Protein AF-A0A6G1ZD16-F1 (afdb_monomer_lite)

Secondary structure (DSSP, 8-state):
------SSSHHHHHHHHHTTSEEEEEEEETTPPTT-EEEEEEE-SS-EEEEEEEE-BTTEEEEEEE-GGGS-EEEEEE--STT--S--EEEEE-TT-EEEEEESSS-GGGSEEEES-HHHHHHHHHHHHTHHHHHHHHHHHHHHHHHHHHHHHS---HHHHHHHHHHHHHHHHHHHHHHHHHHHHHHHHHHHSPP-HHHHHHHHHHHHHHHHSTT-TTHHHHHHHHHTS-HHHHHSHHHHHHHHHHSPPPPP-TTSBPP---EE-TT--EE-GGGGTTSEEEEEEE-TT-HHHHHHHHHHHHHHHHSTTTEEEEEEE-S-HHHHHHHHHHHT--SEEEE-S-GGGTHHHHTT--SSSEEEEE-TTSBEEEEEE---TTHHHHHHHHHHTGGG---EEEEETTEEEEESPPPSEES-SSEEEEEEEE-SSEEEEEEEEE--TT-EE---TTEEEEETT--EEE--EEESS-TTS-EEPPTTSEEEEEEEEEPPPTT--EEEEEESSSTTSEEEEEEESS--

Foldseek 3Di:
DDDDDDDPPVVVVVVVVVLQFKWKEKEAAAPDDFQFKKWKWDDPPFAIDTDDIFTDDNRMTMDMDGDPPQAKDWMWIAGPDPPAFPGTATAIIGRPWYKYWYYHHRLHLLIDIDIPDVLSVVVVQLSVQLNVLSSLLRVLRSVLVVLVCCLPPVPDDPVSVVVSVVSNVVSVVSNLVSVLSSLVSLLVSLVVDDDDDNSLVNLLVSLVCQQPDPPNPCLVSSVVSLVPDDPVSCPDLSNLSSCCSNPQDAADDFQDFADWDFKQDLVRDTDIPVVVAPAKEKEWEDEPNDPQRLVCLVVLVVCCVVLVVHYAYAYEYLDASVRQNVVCVVRPRVGHYIYPRNRCSPSVSNNVPPDPGKIWIAHSVRGTHDIDHGDDPPPVVLVCVCPSCVVVQDWDWDDDPQKIKTANFDFPDWPDSQKGFGIWIAHPWKIKTKMKGADAAQFWDAAAQQKWKAAPVGDTWGWDDKAPDDHPDTDGAHNVRMDIIMTMTGHDDPPGAFMKIFRDDDPSTTIGGTGGSDPD

InterPro domains:
  IPR000866 Alkyl hydroperoxide reductase subunit C/ Thiol specific antioxidant [PF00578] (255-370)
  IPR013766 Thioredoxin domain [PS51352] (252-393)
  IPR036249 Thioredoxin-like superfamily [SSF52833] (248-385)
  IPR050553 Thioredoxin family ResA/DsbE subfamily [PTHR42852] (169-390)

Radius of gyration: 29.74 Å; chains: 1; bounding box: 69×78×94 Å

Structure (mmCIF, N/CA/C/O backbone):
data_AF-A0A6G1ZD16-F1
#
_entry.id   AF-A0A6G1ZD16-F1
#
loop_
_atom_site.group_PDB
_atom_site.id
_atom_site.type_symbol
_atom_site.label_atom_id
_atom_site.label_alt_id
_atom_site.label_comp_id
_atom_site.label_asym_id
_atom_site.label_entity_id
_atom_site.label_seq_id
_atom_site.pdbx_PDB_ins_code
_atom_site.Cartn_x
_atom_site.Cartn_y
_atom_site.Cartn_z
_atom_site.occupancy
_atom_site.B_iso_or_equiv
_atom_site.auth_seq_id
_atom_site.auth_comp_id
_atom_site.auth_asym_id
_atom_site.auth_atom_id
_atom_site.pdbx_PDB_model_num
ATOM 1 N N . MET A 1 1 ? 19.498 -55.811 -45.443 1.00 36.25 1 MET A N 1
ATOM 2 C CA . MET A 1 1 ? 20.323 -54.693 -44.937 1.00 36.25 1 MET A CA 1
ATOM 3 C C . MET A 1 1 ? 19.803 -53.384 -45.519 1.00 36.25 1 MET A C 1
ATOM 5 O O . MET A 1 1 ? 20.287 -52.995 -46.561 1.00 36.25 1 MET A O 1
ATOM 9 N N . VAL A 1 2 ? 18.803 -52.748 -44.899 1.00 37.19 2 VAL A N 1
ATOM 10 C CA . VAL A 1 2 ? 18.548 -51.291 -44.957 1.00 37.19 2 VAL A CA 1
ATOM 11 C C . VAL A 1 2 ? 17.644 -50.985 -43.761 1.00 37.19 2 VAL A C 1
ATOM 13 O O . VAL A 1 2 ? 16.498 -51.420 -43.757 1.00 37.19 2 VAL A O 1
ATOM 16 N N . LYS A 1 3 ? 18.169 -50.319 -42.729 1.00 36.50 3 LYS A N 1
ATOM 17 C CA . LYS A 1 3 ? 17.421 -49.569 -41.699 1.00 36.50 3 LYS A CA 1
ATOM 18 C C . LYS A 1 3 ? 18.440 -48.897 -40.775 1.00 36.50 3 LYS A C 1
ATOM 20 O O . LYS A 1 3 ? 18.930 -49.537 -39.856 1.00 36.50 3 LYS A O 1
ATOM 25 N N . ALA A 1 4 ? 18.770 -47.638 -41.053 1.00 40.31 4 ALA A N 1
ATOM 26 C CA . ALA A 1 4 ? 19.315 -46.682 -40.085 1.00 40.31 4 ALA A CA 1
ATOM 27 C C . ALA A 1 4 ? 19.472 -45.318 -40.770 1.00 40.31 4 ALA A C 1
ATOM 29 O O . ALA A 1 4 ? 20.487 -45.087 -41.409 1.00 40.31 4 ALA A O 1
ATOM 30 N N . LEU A 1 5 ? 18.466 -44.445 -40.676 1.00 46.00 5 LEU A N 1
ATOM 31 C CA . LEU A 1 5 ? 18.625 -42.983 -40.707 1.00 46.00 5 LEU A CA 1
ATOM 32 C C . LEU A 1 5 ? 17.243 -42.355 -40.499 1.00 46.00 5 LEU A C 1
ATOM 34 O O . LEU A 1 5 ? 16.472 -42.280 -41.444 1.00 46.00 5 LEU A O 1
ATOM 38 N N . LEU A 1 6 ? 16.909 -42.000 -39.254 1.00 45.78 6 LEU A N 1
ATOM 39 C CA . LEU A 1 6 ? 15.848 -41.049 -38.865 1.00 45.78 6 LEU A CA 1
ATOM 40 C C . LEU A 1 6 ? 15.806 -40.964 -37.326 1.00 45.78 6 LEU A C 1
ATOM 42 O O . LEU A 1 6 ? 14.856 -41.382 -36.680 1.00 45.78 6 LEU A O 1
ATOM 46 N N . ALA A 1 7 ? 16.894 -40.478 -36.724 1.00 46.03 7 ALA A N 1
ATOM 47 C CA . ALA A 1 7 ? 16.946 -40.140 -35.294 1.00 46.03 7 ALA A CA 1
ATOM 48 C C . ALA A 1 7 ? 17.821 -38.897 -35.020 1.00 46.03 7 ALA A C 1
ATOM 50 O O . ALA A 1 7 ? 18.323 -38.720 -33.918 1.00 46.03 7 ALA A O 1
ATOM 51 N N . GLY A 1 8 ? 18.037 -38.047 -36.035 1.00 46.03 8 GLY A N 1
ATOM 52 C CA . GLY A 1 8 ? 18.926 -36.877 -35.950 1.00 46.03 8 GLY A CA 1
ATOM 53 C C . GLY A 1 8 ? 18.243 -35.513 -36.084 1.00 46.03 8 GLY A C 1
ATOM 54 O O . GLY A 1 8 ? 18.921 -34.502 -35.970 1.00 46.03 8 GLY A O 1
ATOM 55 N N . ILE A 1 9 ? 16.928 -35.454 -36.329 1.00 47.66 9 ILE A N 1
ATOM 56 C CA . ILE A 1 9 ? 16.237 -34.186 -36.649 1.00 47.66 9 ILE A CA 1
ATOM 57 C C . ILE A 1 9 ? 15.435 -33.630 -35.453 1.00 47.66 9 ILE A C 1
ATOM 59 O O . ILE A 1 9 ? 15.278 -32.420 -35.343 1.00 47.66 9 ILE A O 1
ATOM 63 N N . SER A 1 10 ? 15.021 -34.457 -34.483 1.00 43.03 10 SER A N 1
ATOM 64 C CA . SER A 1 10 ? 14.260 -33.969 -33.313 1.00 43.03 10 SER A CA 1
ATOM 65 C C . SER A 1 10 ? 15.101 -33.315 -32.210 1.00 43.03 10 SER A C 1
ATOM 67 O O . SER A 1 10 ? 14.551 -32.527 -31.450 1.00 43.03 10 SER A O 1
ATOM 69 N N . LEU A 1 11 ? 16.412 -33.581 -32.113 1.00 40.84 11 LEU A N 1
ATOM 70 C CA . LEU A 1 11 ? 17.256 -32.948 -31.083 1.00 40.84 11 LEU A CA 1
ATOM 71 C C . LEU A 1 11 ? 17.679 -31.513 -31.449 1.00 40.84 11 LEU A C 1
ATOM 73 O O . LEU A 1 11 ? 17.918 -30.703 -30.562 1.00 40.84 11 LEU A O 1
ATOM 77 N N . ILE A 1 12 ? 17.744 -31.184 -32.745 1.00 44.03 12 ILE A N 1
ATOM 78 C CA . ILE A 1 12 ? 18.167 -29.855 -33.219 1.00 44.03 12 ILE A CA 1
ATOM 79 C C . ILE A 1 12 ? 17.036 -28.823 -33.046 1.00 44.03 12 ILE A C 1
ATOM 81 O O . ILE A 1 12 ? 17.312 -27.680 -32.696 1.00 44.03 12 ILE A O 1
ATOM 85 N N . PHE A 1 13 ? 15.768 -29.232 -33.185 1.00 43.16 13 PHE A N 1
ATOM 86 C CA . PHE A 1 13 ? 14.614 -28.344 -32.973 1.00 43.16 13 PHE A CA 1
ATOM 87 C C . PHE A 1 13 ? 14.384 -27.963 -31.500 1.00 43.16 13 PHE A C 1
ATOM 89 O O . PHE A 1 13 ? 13.912 -26.863 -31.219 1.00 43.16 13 PHE A O 1
ATOM 96 N N . ALA A 1 14 ? 14.737 -28.841 -30.554 1.00 43.06 14 ALA A N 1
ATOM 97 C CA . ALA A 1 14 ? 14.604 -28.551 -29.125 1.00 43.06 14 ALA A CA 1
ATOM 98 C C . ALA A 1 14 ? 15.640 -27.516 -28.643 1.00 43.06 14 ALA A C 1
ATOM 100 O O . ALA A 1 14 ? 15.303 -26.631 -27.864 1.00 43.06 14 ALA A O 1
ATOM 101 N N . ILE A 1 15 ? 16.872 -27.567 -29.169 1.00 44.66 15 ILE A N 1
ATOM 102 C CA . ILE A 1 15 ? 17.940 -26.609 -28.830 1.00 44.66 15 ILE A CA 1
ATOM 103 C C . ILE A 1 15 ? 17.696 -25.246 -29.505 1.00 44.66 15 ILE A C 1
ATOM 105 O O . ILE A 1 15 ? 17.994 -24.209 -28.919 1.00 44.66 15 ILE A O 1
ATOM 109 N N . SER A 1 16 ? 17.096 -25.215 -30.704 1.00 50.25 16 SER A N 1
ATOM 110 C CA . SER A 1 16 ? 16.766 -23.950 -31.380 1.00 50.25 16 SER A CA 1
ATOM 111 C C . SER A 1 16 ? 15.593 -23.197 -30.750 1.00 50.25 16 SER A C 1
ATOM 113 O O . SER A 1 16 ? 15.554 -21.977 -30.847 1.00 50.25 16 SER A O 1
ATOM 115 N N . ALA A 1 17 ? 14.642 -23.900 -30.125 1.00 47.34 17 ALA A N 1
ATOM 116 C CA . ALA A 1 17 ? 13.508 -23.268 -29.447 1.00 47.34 17 ALA A CA 1
ATOM 117 C C . ALA A 1 17 ? 13.909 -22.668 -28.089 1.00 47.34 17 ALA A C 1
ATOM 119 O O . ALA A 1 17 ? 13.417 -21.608 -27.720 1.00 47.34 17 ALA A O 1
ATOM 120 N N . GLN A 1 18 ? 14.836 -23.311 -27.370 1.00 49.75 18 GLN A N 1
ATOM 121 C CA . GLN A 1 18 ? 15.302 -22.838 -26.064 1.00 49.75 18 GLN A CA 1
ATOM 122 C C . GLN A 1 18 ? 16.155 -21.562 -26.182 1.00 49.75 18 GLN A C 1
ATOM 124 O O . GLN A 1 18 ? 16.001 -20.647 -25.387 1.00 49.75 18 GLN A O 1
ATOM 129 N N . ALA A 1 19 ? 16.955 -21.437 -27.248 1.00 57.16 19 ALA A N 1
ATOM 130 C CA . ALA A 1 19 ? 17.753 -20.239 -27.525 1.00 57.16 19 ALA A CA 1
ATOM 131 C C . ALA A 1 19 ? 16.934 -19.019 -27.998 1.00 57.16 19 ALA A C 1
ATOM 133 O O . ALA A 1 19 ? 17.480 -17.920 -28.085 1.00 57.16 19 ALA A O 1
ATOM 134 N N . GLN A 1 20 ? 15.653 -19.189 -28.351 1.00 66.44 20 GLN A N 1
ATOM 135 C CA . GLN A 1 20 ? 14.851 -18.098 -28.915 1.00 66.44 20 GLN A CA 1
ATOM 136 C C . GLN A 1 20 ? 14.346 -17.110 -27.870 1.00 66.44 20 GLN A C 1
ATOM 138 O O . GLN A 1 20 ? 14.188 -15.959 -28.245 1.00 66.44 20 GLN A O 1
ATOM 143 N N . ASN A 1 21 ? 14.169 -17.521 -26.608 1.00 83.56 21 ASN A N 1
ATOM 144 C CA . ASN A 1 21 ? 13.577 -16.692 -25.547 1.00 83.56 21 ASN A CA 1
ATOM 145 C C . ASN A 1 21 ? 14.616 -16.083 -24.585 1.00 83.56 21 ASN A C 1
ATOM 147 O O . ASN A 1 21 ? 14.254 -15.368 -23.652 1.00 83.56 21 ASN A O 1
ATOM 151 N N . GLU A 1 22 ? 15.901 -16.391 -24.760 1.00 94.19 22 GLU A N 1
ATOM 152 C CA . GLU A 1 22 ? 16.953 -15.998 -23.819 1.00 94.19 22 GLU A CA 1
ATOM 153 C C . GLU A 1 22 ? 17.355 -14.528 -23.977 1.00 94.19 22 GLU A C 1
ATOM 155 O O . GLU A 1 22 ? 17.468 -14.018 -25.089 1.00 94.19 22 GLU A O 1
ATOM 160 N N . PHE A 1 23 ? 17.671 -13.861 -22.871 1.00 96.69 23 PHE A N 1
ATOM 161 C CA . PHE A 1 23 ? 18.325 -12.555 -22.855 1.00 96.69 23 PHE A CA 1
ATOM 162 C C . PHE A 1 23 ? 19.632 -12.609 -22.063 1.00 96.69 23 PHE A C 1
ATOM 164 O O . PHE A 1 23 ? 19.840 -13.473 -21.205 1.00 96.69 23 PHE A O 1
ATOM 171 N N . THR A 1 24 ? 20.521 -11.648 -22.315 1.00 98.00 24 THR A N 1
ATOM 172 C CA . THR A 1 24 ? 21.724 -11.435 -21.497 1.00 98.00 24 THR A CA 1
ATOM 173 C C . THR A 1 24 ? 21.840 -9.970 -21.087 1.00 98.00 24 THR A C 1
ATOM 175 O O . THR A 1 24 ? 21.712 -9.083 -21.925 1.00 98.00 24 THR A O 1
ATOM 178 N N . ILE A 1 25 ? 22.140 -9.713 -19.811 1.00 98.75 25 ILE A N 1
ATOM 179 C CA . ILE A 1 25 ? 22.531 -8.390 -19.310 1.00 98.75 25 ILE A CA 1
ATOM 180 C C . ILE A 1 25 ? 23.994 -8.462 -18.880 1.00 98.75 25 ILE A C 1
ATOM 182 O O . ILE A 1 25 ? 24.347 -9.315 -18.067 1.00 98.75 25 ILE A O 1
ATOM 186 N N . LYS A 1 26 ? 24.839 -7.560 -19.381 1.00 98.69 26 LYS A N 1
ATOM 187 C CA . LYS A 1 26 ? 26.240 -7.422 -18.961 1.00 98.69 26 LYS A CA 1
ATOM 188 C C . LYS A 1 26 ? 26.465 -6.068 -18.314 1.00 98.69 26 LYS A C 1
ATOM 190 O O . LYS A 1 26 ? 26.250 -5.036 -18.942 1.00 98.69 26 LYS A O 1
ATOM 195 N N . GLY A 1 27 ? 26.923 -6.075 -17.072 1.00 98.56 27 GLY A N 1
ATOM 196 C CA . GLY A 1 27 ? 27.239 -4.874 -16.318 1.00 98.56 27 GLY A CA 1
ATOM 197 C C . GLY A 1 27 ? 28.738 -4.662 -16.168 1.00 98.56 27 GLY A C 1
ATOM 198 O O . GLY A 1 27 ? 29.456 -5.614 -15.871 1.00 98.56 27 GLY A O 1
ATOM 199 N N . LYS A 1 28 ? 29.198 -3.417 -16.317 1.00 98.38 28 LYS A N 1
ATOM 200 C CA . LYS A 1 28 ? 30.530 -2.967 -15.896 1.00 98.38 28 LYS A CA 1
ATOM 201 C C . LYS A 1 28 ? 30.430 -1.619 -15.190 1.00 98.38 28 LYS A C 1
ATOM 203 O O . LYS A 1 28 ? 30.228 -0.592 -15.840 1.00 98.38 28 LYS A O 1
ATOM 208 N N . ILE A 1 29 ? 30.583 -1.614 -13.871 1.00 98.19 29 ILE A N 1
ATOM 209 C CA . ILE A 1 29 ? 30.444 -0.411 -13.050 1.00 98.19 29 ILE A CA 1
ATOM 210 C C . ILE A 1 29 ? 31.777 -0.109 -12.377 1.00 98.19 29 ILE A C 1
ATOM 212 O O . ILE A 1 29 ? 32.174 -0.774 -11.420 1.00 98.19 29 ILE A O 1
ATOM 216 N N . SER A 1 30 ? 32.461 0.914 -12.877 1.00 96.75 30 SER A N 1
ATOM 217 C CA . SER A 1 30 ? 33.770 1.296 -12.365 1.00 96.75 30 SER A CA 1
ATOM 218 C C . SER A 1 30 ? 33.708 1.703 -10.894 1.00 96.75 30 SER A C 1
ATOM 220 O O . SER A 1 30 ? 32.826 2.457 -10.483 1.00 96.75 30 SER A O 1
ATOM 222 N N . GLY A 1 31 ? 34.657 1.204 -10.105 1.00 90.88 31 GLY A N 1
ATOM 223 C CA . GLY A 1 31 ? 34.762 1.471 -8.673 1.00 90.88 31 GLY A CA 1
ATOM 224 C C . GLY A 1 31 ? 33.802 0.683 -7.778 1.00 90.88 31 GLY A C 1
ATOM 225 O O . GLY A 1 31 ? 33.777 0.950 -6.576 1.00 90.88 31 GLY A O 1
ATOM 226 N N . LEU A 1 32 ? 33.019 -0.271 -8.303 1.00 94.44 32 LEU A N 1
ATOM 227 C CA . LEU A 1 32 ? 32.306 -1.212 -7.434 1.00 94.44 32 LEU A CA 1
ATOM 228 C C . LEU A 1 32 ? 33.267 -2.245 -6.852 1.00 94.44 32 LEU A C 1
ATOM 230 O O . LEU A 1 32 ? 34.080 -2.834 -7.559 1.00 94.44 32 LEU A O 1
ATOM 234 N N . GLU A 1 33 ? 33.134 -2.468 -5.549 1.00 94.75 33 GLU A N 1
ATOM 235 C CA . GLU A 1 33 ? 33.921 -3.449 -4.815 1.00 94.75 33 GLU A CA 1
ATOM 236 C C . GLU A 1 33 ? 33.543 -4.865 -5.258 1.00 94.75 33 GLU A C 1
ATOM 238 O O . GLU A 1 33 ? 32.354 -5.188 -5.400 1.00 94.75 33 GLU A O 1
ATOM 243 N N . ASP A 1 34 ? 34.551 -5.726 -5.401 1.00 95.38 34 ASP A N 1
ATOM 244 C CA . ASP A 1 34 ? 34.331 -7.167 -5.464 1.00 95.38 34 ASP A CA 1
ATOM 245 C C . ASP A 1 34 ? 33.482 -7.590 -4.261 1.00 95.38 34 ASP A C 1
ATOM 247 O O . ASP A 1 34 ? 33.648 -7.056 -3.163 1.00 95.38 34 ASP A O 1
ATOM 251 N N . SER A 1 35 ? 32.583 -8.554 -4.464 1.00 94.69 35 SER A N 1
ATOM 252 C CA . SER A 1 35 ? 31.543 -8.995 -3.514 1.00 94.69 35 SER A CA 1
ATOM 253 C C . SER A 1 35 ? 30.258 -8.164 -3.458 1.00 94.69 35 SER A C 1
ATOM 255 O O . SER A 1 35 ? 29.290 -8.634 -2.857 1.00 94.69 35 SER A O 1
ATOM 257 N N . THR A 1 36 ? 30.192 -7.005 -4.129 1.00 97.31 36 THR A N 1
ATOM 258 C CA . THR A 1 36 ? 28.930 -6.253 -4.246 1.00 97.31 36 THR A CA 1
ATOM 259 C C . THR A 1 36 ? 27.858 -7.134 -4.889 1.00 97.31 36 THR A C 1
ATOM 261 O O . THR A 1 36 ? 28.058 -7.670 -5.979 1.00 97.31 36 THR A O 1
ATOM 264 N N . ARG A 1 37 ? 26.704 -7.279 -4.239 1.00 97.94 37 ARG A N 1
ATOM 265 C CA . ARG A 1 37 ? 25.577 -8.070 -4.746 1.00 97.94 37 ARG A CA 1
ATOM 266 C C . ARG A 1 37 ? 24.675 -7.206 -5.611 1.00 97.94 37 ARG A C 1
ATOM 268 O O . ARG A 1 37 ? 24.120 -6.210 -5.138 1.00 97.94 37 ARG A O 1
ATOM 275 N N . ILE A 1 38 ? 24.490 -7.622 -6.858 1.00 98.25 38 ILE A N 1
ATOM 276 C CA . ILE A 1 38 ? 23.529 -7.037 -7.791 1.00 98.25 38 ILE A CA 1
ATOM 277 C C . ILE A 1 38 ? 22.384 -8.026 -7.958 1.00 98.25 38 ILE A C 1
ATOM 279 O O . ILE A 1 38 ? 22.592 -9.223 -8.156 1.00 98.25 38 ILE A O 1
ATOM 283 N N . VAL A 1 39 ? 21.161 -7.529 -7.857 1.00 98.44 39 VAL A N 1
ATOM 284 C CA . VAL A 1 39 ? 19.947 -8.338 -7.875 1.00 98.44 39 VAL A CA 1
ATOM 285 C C . VAL A 1 39 ? 19.088 -7.917 -9.057 1.00 98.44 39 VAL A C 1
ATOM 287 O O . VAL A 1 39 ? 18.930 -6.726 -9.323 1.00 98.44 39 VAL A O 1
ATOM 290 N N . LEU A 1 40 ? 18.533 -8.904 -9.754 1.00 98.56 40 LEU A N 1
ATOM 291 C CA . LEU A 1 40 ? 17.611 -8.706 -10.862 1.00 98.56 40 LEU A CA 1
ATOM 292 C C . LEU A 1 40 ? 16.203 -9.092 -10.423 1.00 98.56 40 LEU A C 1
ATOM 294 O O . LEU A 1 40 ? 15.969 -10.200 -9.925 1.00 98.56 40 LEU A O 1
ATOM 298 N N . TYR A 1 41 ? 15.268 -8.183 -10.649 1.00 97.88 41 TYR A N 1
ATOM 299 C CA . TYR A 1 41 ? 13.865 -8.353 -10.328 1.00 97.88 41 TYR A CA 1
ATOM 300 C C . TYR A 1 41 ? 12.987 -8.285 -11.577 1.00 97.88 41 TYR A C 1
ATOM 302 O O . TYR A 1 41 ? 13.311 -7.608 -12.552 1.00 97.88 41 TYR A O 1
ATOM 310 N N . ARG A 1 42 ? 11.842 -8.964 -11.499 1.00 95.75 42 ARG A N 1
ATOM 311 C CA . ARG A 1 42 ? 10.744 -8.902 -12.467 1.00 95.75 42 ARG A CA 1
ATOM 312 C C . ARG A 1 42 ? 9.463 -8.474 -11.759 1.00 95.75 42 ARG A C 1
ATOM 314 O O . ARG A 1 42 ? 9.181 -8.960 -10.663 1.00 95.75 42 ARG A O 1
ATOM 321 N N . SER A 1 43 ? 8.691 -7.597 -12.391 1.00 92.19 43 SER A N 1
ATOM 322 C CA . SER A 1 43 ? 7.358 -7.201 -11.932 1.00 92.19 43 SER A CA 1
ATOM 323 C C . SER A 1 43 ? 6.287 -7.982 -12.690 1.00 92.19 43 SER A C 1
ATOM 325 O O . SER A 1 43 ? 6.409 -8.179 -13.894 1.00 92.19 43 SER A O 1
ATOM 327 N N . ASP A 1 44 ? 5.224 -8.402 -12.007 1.00 88.56 44 ASP A N 1
ATOM 328 C CA . ASP A 1 44 ? 3.991 -8.870 -12.662 1.00 88.56 44 ASP A CA 1
ATOM 329 C C . ASP A 1 44 ? 2.951 -7.745 -12.837 1.00 88.56 44 ASP A C 1
ATOM 331 O O . ASP A 1 44 ? 1.794 -8.011 -13.150 1.00 88.56 44 ASP A O 1
ATOM 335 N N . GLY A 1 45 ? 3.349 -6.493 -12.594 1.00 84.62 45 GLY A N 1
ATOM 336 C CA . GLY A 1 45 ? 2.484 -5.313 -12.588 1.00 84.62 45 GLY A CA 1
ATOM 337 C C . GLY A 1 45 ? 2.009 -4.894 -11.193 1.00 84.62 45 GLY A C 1
ATOM 338 O O . GLY A 1 45 ? 1.671 -3.728 -11.010 1.00 84.62 45 GLY A O 1
ATOM 339 N N . GLN A 1 46 ? 2.033 -5.793 -10.201 1.00 84.31 46 GLN A N 1
ATOM 340 C CA . GLN A 1 46 ? 1.660 -5.484 -8.810 1.00 84.31 46 GLN A CA 1
ATOM 341 C C . GLN A 1 46 ? 2.792 -5.779 -7.820 1.00 84.31 46 GLN A C 1
ATOM 343 O O . GLN A 1 46 ? 3.007 -5.023 -6.872 1.00 84.31 46 GLN A O 1
ATOM 348 N N . VAL A 1 47 ? 3.544 -6.859 -8.040 1.00 89.50 47 VAL A N 1
ATOM 349 C CA . VAL A 1 47 ? 4.586 -7.334 -7.128 1.00 89.50 47 VAL A CA 1
ATOM 350 C C . VAL A 1 47 ? 5.897 -7.574 -7.862 1.00 89.50 47 VAL A C 1
ATOM 352 O O . VAL A 1 47 ? 5.971 -8.288 -8.861 1.00 89.50 47 VAL A O 1
ATOM 355 N N . MET A 1 48 ? 6.964 -7.028 -7.285 1.00 91.31 48 MET A N 1
ATOM 356 C CA . MET A 1 48 ? 8.339 -7.248 -7.713 1.00 91.31 48 MET A CA 1
ATOM 357 C C . MET A 1 48 ? 8.897 -8.534 -7.082 1.00 91.31 48 MET A C 1
ATOM 359 O O . MET A 1 48 ? 8.878 -8.696 -5.862 1.00 91.31 48 MET A O 1
ATOM 363 N N . SER A 1 49 ? 9.415 -9.446 -7.905 1.00 92.88 49 SER A N 1
ATOM 364 C CA . SER A 1 49 ? 9.994 -10.731 -7.487 1.00 92.88 49 SER A CA 1
ATOM 365 C C . SER A 1 49 ? 11.453 -10.834 -7.919 1.00 92.88 49 SER A C 1
ATOM 367 O O . SER A 1 49 ? 11.784 -10.517 -9.060 1.00 92.88 49 SER A O 1
ATOM 369 N N . GLN A 1 50 ? 12.333 -11.274 -7.017 1.00 95.69 50 GLN A N 1
ATOM 370 C CA . GLN A 1 50 ? 13.735 -11.535 -7.351 1.00 95.69 50 GLN A CA 1
ATOM 371 C C . GLN A 1 50 ? 13.814 -12.747 -8.283 1.00 95.69 50 GLN A C 1
ATOM 373 O O . GLN A 1 50 ? 13.300 -13.810 -7.940 1.00 95.69 50 GLN A O 1
ATOM 378 N N . ILE A 1 51 ? 14.469 -12.595 -9.436 1.00 96.94 51 ILE A N 1
ATOM 379 C CA . ILE A 1 51 ? 14.620 -13.667 -10.434 1.00 96.94 51 ILE A CA 1
ATOM 380 C C . ILE A 1 51 ? 16.072 -14.112 -10.626 1.00 96.94 51 ILE A C 1
ATOM 382 O O . ILE A 1 51 ? 16.306 -15.247 -11.027 1.00 96.94 51 ILE A O 1
ATOM 386 N N . ALA A 1 52 ? 17.046 -13.255 -10.313 1.00 97.56 52 ALA A N 1
ATOM 387 C CA . ALA A 1 52 ? 18.461 -13.610 -10.322 1.00 97.56 52 ALA A CA 1
ATOM 388 C C . ALA A 1 52 ? 19.261 -12.723 -9.358 1.00 97.56 52 ALA A C 1
ATOM 390 O O . ALA A 1 52 ? 18.804 -11.666 -8.923 1.00 97.56 52 ALA A O 1
ATOM 391 N N . GLN A 1 53 ? 20.469 -13.162 -9.022 1.00 98.12 53 GLN A N 1
ATOM 392 C CA . GLN A 1 53 ? 21.466 -12.382 -8.297 1.00 98.12 53 GLN A CA 1
ATOM 393 C C . GLN A 1 53 ? 22.843 -12.757 -8.831 1.00 98.12 53 GLN A C 1
ATOM 395 O O . GLN A 1 53 ? 23.093 -13.932 -9.093 1.00 98.12 53 GLN A O 1
ATOM 400 N N . ASP A 1 54 ? 23.715 -11.766 -8.956 1.00 98.19 54 ASP A N 1
ATOM 401 C CA . ASP A 1 54 ? 25.120 -11.959 -9.280 1.00 98.19 54 ASP A CA 1
ATOM 402 C C . ASP A 1 54 ? 25.997 -11.140 -8.328 1.00 98.19 54 ASP A C 1
ATOM 404 O O . ASP A 1 54 ? 25.539 -10.204 -7.661 1.00 98.19 54 ASP A O 1
ATOM 408 N N . THR A 1 55 ? 27.260 -11.527 -8.244 1.00 97.62 55 THR A N 1
ATOM 409 C CA . THR A 1 55 ? 28.256 -10.896 -7.387 1.00 97.62 55 THR A CA 1
ATOM 410 C C . THR A 1 55 ? 29.300 -10.227 -8.264 1.00 97.62 55 THR A C 1
ATOM 412 O O . THR A 1 55 ? 29.890 -10.873 -9.125 1.00 97.62 55 THR A O 1
ATOM 415 N N . VAL A 1 56 ? 29.560 -8.943 -8.020 1.00 97.81 56 VAL A N 1
ATOM 416 C CA . VAL A 1 56 ? 30.556 -8.184 -8.779 1.00 97.81 56 VAL A CA 1
ATOM 417 C C . VAL A 1 56 ? 31.941 -8.806 -8.608 1.00 97.81 56 VAL A C 1
ATOM 419 O O . VAL A 1 56 ? 32.384 -9.051 -7.481 1.00 97.81 56 VAL A O 1
ATOM 422 N N . ILE A 1 57 ? 32.613 -9.038 -9.738 1.00 97.56 57 ILE A N 1
ATOM 423 C CA . ILE A 1 57 ? 34.011 -9.471 -9.830 1.00 97.56 57 ILE A CA 1
ATOM 424 C C . ILE A 1 57 ? 34.694 -8.628 -10.907 1.00 97.56 57 ILE A C 1
ATOM 426 O O . ILE A 1 57 ? 34.233 -8.595 -12.051 1.00 97.56 57 ILE A O 1
ATOM 430 N N . ASN A 1 58 ? 35.805 -7.971 -10.565 1.00 96.69 58 ASN A N 1
ATOM 431 C CA . ASN A 1 58 ? 36.520 -7.056 -11.461 1.00 96.69 58 ASN A CA 1
ATOM 432 C C . ASN A 1 58 ? 35.570 -6.020 -12.089 1.00 96.69 58 ASN A C 1
ATOM 434 O O . ASN A 1 58 ? 35.534 -5.857 -13.312 1.00 96.69 58 ASN A O 1
ATOM 438 N N . GLU A 1 59 ? 34.764 -5.363 -11.248 1.00 97.50 59 GLU A N 1
ATOM 439 C CA . GLU A 1 59 ? 33.773 -4.344 -11.640 1.00 97.50 59 GLU A CA 1
ATOM 440 C C . GLU A 1 59 ? 32.623 -4.850 -12.535 1.00 97.50 59 GLU A C 1
ATOM 442 O O . GLU A 1 59 ? 31.805 -4.050 -12.993 1.00 97.50 59 GLU A O 1
ATOM 447 N N . CYS A 1 60 ? 32.541 -6.156 -12.808 1.00 98.38 60 CYS A N 1
ATOM 448 C CA . CYS A 1 60 ? 31.588 -6.730 -13.755 1.00 98.38 60 CYS A CA 1
ATOM 449 C C . CYS A 1 60 ? 30.540 -7.617 -13.073 1.00 98.38 60 CYS A C 1
ATOM 451 O O . CYS A 1 60 ? 30.844 -8.302 -12.100 1.00 98.38 60 CYS A O 1
ATOM 453 N N . PHE A 1 61 ? 29.328 -7.643 -13.632 1.00 98.56 61 PHE A N 1
ATOM 454 C CA . PHE A 1 61 ? 28.266 -8.602 -13.302 1.00 98.56 61 PHE A CA 1
ATOM 455 C C . PHE A 1 61 ? 27.563 -9.069 -14.584 1.00 98.56 61 PHE A C 1
ATOM 457 O O . PHE A 1 61 ? 27.648 -8.416 -15.629 1.00 98.56 61 PHE A O 1
ATOM 464 N N . THR A 1 62 ? 26.877 -10.207 -14.557 1.00 98.44 62 THR A N 1
ATOM 465 C CA . THR A 1 62 ? 26.129 -10.742 -15.699 1.00 98.44 62 THR A CA 1
ATOM 466 C C . THR A 1 62 ? 24.855 -11.449 -15.257 1.00 98.44 62 THR A C 1
ATOM 468 O O . THR A 1 62 ? 24.859 -12.271 -14.347 1.00 98.44 62 THR A O 1
ATOM 471 N N . PHE A 1 63 ? 23.767 -11.198 -15.982 1.00 98.56 63 PHE A N 1
ATOM 472 C CA . PHE A 1 63 ? 22.534 -11.967 -15.868 1.00 98.56 63 PHE A CA 1
ATOM 473 C C . PHE A 1 63 ? 22.210 -12.673 -17.176 1.00 98.56 63 PHE A C 1
ATOM 475 O O . PHE A 1 63 ? 22.422 -12.130 -18.262 1.00 98.56 63 PHE A O 1
ATOM 482 N N . LYS A 1 64 ? 21.645 -13.872 -17.052 1.00 97.00 64 LYS A N 1
ATOM 483 C CA . LYS A 1 64 ? 20.996 -14.608 -18.134 1.00 97.00 64 LYS A CA 1
ATOM 484 C C . LYS A 1 64 ? 19.641 -15.088 -17.646 1.00 97.00 64 LYS A C 1
ATOM 486 O O . LYS A 1 64 ? 19.516 -15.491 -16.491 1.00 97.00 64 LYS A O 1
ATOM 491 N N . GLY A 1 65 ? 18.652 -15.044 -18.520 1.00 95.50 65 GLY A N 1
ATOM 492 C CA . GLY A 1 65 ? 17.302 -15.493 -18.218 1.00 95.50 65 GLY A CA 1
ATOM 493 C C . GLY A 1 65 ? 16.472 -15.599 -19.484 1.00 95.50 65 GLY A C 1
ATOM 494 O O . GLY A 1 65 ? 16.974 -15.371 -20.579 1.00 95.50 65 GLY A O 1
ATOM 495 N N . GLU A 1 66 ? 15.202 -15.939 -19.317 1.00 95.62 66 GLU A N 1
ATOM 496 C CA . GLU A 1 66 ? 14.231 -16.031 -20.405 1.00 95.62 66 GLU A CA 1
ATOM 497 C C . GLU A 1 66 ? 13.206 -14.910 -20.268 1.00 95.62 66 GLU A C 1
ATOM 499 O O . GLU A 1 66 ? 12.782 -14.607 -19.142 1.00 95.62 66 GLU A O 1
ATOM 504 N N . THR A 1 67 ? 12.814 -14.298 -21.387 1.00 94.75 67 THR A N 1
ATOM 505 C CA . THR A 1 67 ? 11.756 -13.290 -21.379 1.00 94.75 67 THR A CA 1
ATOM 506 C C . THR A 1 67 ? 10.379 -13.917 -21.186 1.00 94.75 67 THR A C 1
ATOM 508 O O . THR A 1 67 ? 10.129 -15.065 -21.566 1.00 94.75 67 THR A O 1
ATOM 511 N N . VAL A 1 68 ? 9.454 -13.151 -20.612 1.00 91.06 68 VAL A N 1
ATOM 512 C CA . VAL A 1 68 ? 8.036 -13.526 -20.586 1.00 91.06 68 VAL A CA 1
ATOM 513 C C . VAL A 1 68 ? 7.441 -13.403 -21.995 1.00 91.06 68 VAL A C 1
ATOM 515 O O . VAL A 1 68 ? 7.745 -12.469 -22.735 1.00 91.06 68 VAL A O 1
ATOM 518 N N . ASP A 1 69 ? 6.623 -14.386 -22.381 1.00 88.81 69 ASP A N 1
ATOM 519 C CA . ASP A 1 69 ? 5.868 -14.433 -23.644 1.00 88.81 69 ASP A CA 1
ATOM 520 C C . ASP A 1 69 ? 6.696 -14.239 -24.931 1.00 88.81 69 ASP A C 1
ATOM 522 O O . ASP A 1 69 ? 6.149 -13.899 -25.980 1.00 88.81 69 ASP A O 1
ATOM 526 N N . ASN A 1 70 ? 8.011 -14.493 -24.878 1.00 91.44 70 ASN A N 1
ATOM 527 C CA . ASN A 1 70 ? 8.937 -14.262 -25.991 1.00 91.44 70 ASN A CA 1
ATOM 528 C C . ASN A 1 70 ? 8.850 -12.823 -26.555 1.00 91.44 70 ASN A C 1
ATOM 530 O O . ASN A 1 70 ? 8.947 -12.602 -27.764 1.00 91.44 70 ASN A O 1
ATOM 534 N N . ALA A 1 71 ? 8.637 -11.840 -25.675 1.00 93.25 71 ALA A N 1
ATOM 535 C CA . ALA A 1 71 ? 8.520 -10.424 -26.018 1.00 93.25 71 ALA A CA 1
ATOM 536 C C . ALA A 1 71 ? 9.529 -9.565 -25.229 1.00 93.25 71 ALA A C 1
ATOM 538 O O . ALA A 1 71 ? 10.063 -10.033 -24.217 1.00 93.25 71 ALA A O 1
ATOM 539 N N . PRO A 1 72 ? 9.820 -8.325 -25.676 1.00 95.62 72 PRO A N 1
ATOM 540 C CA . PRO A 1 72 ? 10.554 -7.363 -24.864 1.00 95.62 72 PRO A CA 1
ATOM 541 C C . PRO A 1 72 ? 9.855 -7.098 -23.526 1.00 95.62 72 PRO A C 1
ATOM 543 O O . PRO A 1 72 ? 8.638 -6.922 -23.481 1.00 95.62 72 PRO A O 1
ATOM 546 N N . GLU A 1 73 ? 10.624 -7.032 -22.443 1.00 95.62 73 GLU A N 1
ATOM 547 C CA . GLU A 1 73 ? 10.121 -6.677 -21.112 1.00 95.62 73 GLU A CA 1
ATOM 548 C C . GLU A 1 73 ? 11.122 -5.796 -20.355 1.00 95.62 73 GLU A C 1
ATOM 550 O O . GLU A 1 73 ? 12.335 -5.870 -20.577 1.00 95.62 73 GLU A O 1
ATOM 555 N N . ALA A 1 74 ? 10.612 -4.976 -19.434 1.00 96.25 74 ALA A N 1
ATOM 556 C CA . ALA A 1 74 ? 11.431 -4.226 -18.492 1.00 96.25 74 ALA A CA 1
ATOM 557 C C . ALA A 1 74 ? 11.725 -5.077 -17.247 1.00 96.25 74 ALA A C 1
ATOM 559 O O . ALA A 1 74 ? 10.817 -5.589 -16.590 1.00 96.25 74 ALA A O 1
ATOM 560 N N . LEU A 1 75 ? 13.003 -5.190 -16.897 1.00 97.94 75 LEU A N 1
ATOM 561 C CA . LEU A 1 75 ? 13.487 -5.775 -15.650 1.00 97.94 75 LEU A CA 1
ATOM 562 C C . LEU A 1 75 ? 14.133 -4.699 -14.781 1.00 97.94 75 LEU A C 1
ATOM 564 O O . LEU A 1 75 ? 14.513 -3.635 -15.260 1.00 97.94 75 LEU A O 1
ATOM 568 N N . MET A 1 76 ? 14.284 -4.986 -13.493 1.00 98.38 76 MET A N 1
ATOM 569 C CA . MET A 1 76 ? 14.751 -4.006 -12.514 1.00 98.38 76 MET A CA 1
ATOM 570 C C . MET A 1 76 ? 16.056 -4.497 -11.889 1.00 98.38 76 MET A C 1
ATOM 572 O O . MET A 1 76 ? 16.089 -5.533 -11.221 1.00 98.38 76 MET A O 1
ATOM 576 N N . VAL A 1 77 ? 17.142 -3.758 -12.102 1.00 98.50 77 VAL A N 1
ATOM 577 C CA . VAL A 1 77 ? 18.449 -4.020 -11.485 1.00 98.50 77 VAL A CA 1
ATOM 578 C C . VAL A 1 77 ? 18.555 -3.203 -10.201 1.00 98.50 77 VAL A C 1
ATOM 580 O O . VAL A 1 77 ? 18.351 -1.992 -10.221 1.00 98.50 77 VAL A O 1
ATOM 583 N N . SER A 1 78 ? 18.877 -3.841 -9.078 1.00 97.62 78 SER A N 1
ATOM 584 C CA . SER A 1 78 ? 19.011 -3.187 -7.769 1.00 97.62 78 SER A CA 1
ATOM 585 C C . SER A 1 78 ? 20.179 -3.762 -6.960 1.00 97.62 78 SER A C 1
ATOM 587 O O . SER A 1 78 ? 20.760 -4.787 -7.316 1.00 97.62 78 SER A O 1
ATOM 589 N N . SER A 1 79 ? 20.533 -3.103 -5.859 1.00 96.19 79 SER A N 1
ATOM 590 C CA . SER A 1 79 ? 21.457 -3.623 -4.853 1.00 96.19 79 SER A CA 1
ATOM 591 C C . SER A 1 79 ? 20.997 -3.200 -3.462 1.00 96.19 79 SER A C 1
ATOM 593 O O . SER A 1 79 ? 20.585 -2.061 -3.251 1.00 96.19 79 SER A O 1
ATOM 595 N N . HIS A 1 80 ? 21.103 -4.127 -2.511 1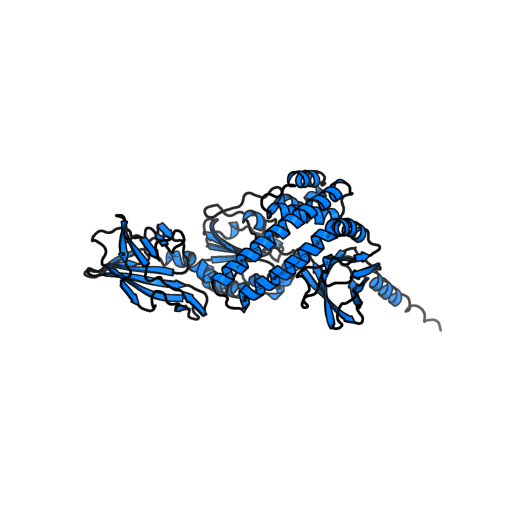.00 92.38 80 HIS A N 1
ATOM 596 C CA . HIS A 1 80 ? 20.796 -3.897 -1.092 1.00 92.38 80 HIS A CA 1
ATOM 597 C C . HIS A 1 80 ? 22.057 -3.706 -0.247 1.00 92.38 80 HIS A C 1
ATOM 599 O O . HIS A 1 80 ? 21.986 -3.667 0.982 1.00 92.38 80 HIS A O 1
ATOM 605 N N . ASP A 1 81 ? 23.223 -3.641 -0.888 1.00 92.69 81 ASP A N 1
ATOM 606 C CA . ASP A 1 81 ? 24.486 -3.450 -0.190 1.00 92.69 81 ASP A CA 1
ATOM 607 C C . ASP A 1 81 ? 24.670 -1.987 0.240 1.00 92.69 81 ASP A C 1
ATOM 609 O O . ASP A 1 81 ? 24.055 -1.047 -0.273 1.00 92.69 81 ASP A O 1
ATOM 613 N N . LYS A 1 82 ? 25.535 -1.774 1.235 1.00 87.12 82 LYS A N 1
ATOM 614 C CA . LYS A 1 82 ? 25.701 -0.469 1.880 1.00 87.12 82 LYS A CA 1
ATOM 615 C C . LYS A 1 82 ? 26.122 0.619 0.881 1.00 87.12 82 LYS A C 1
ATOM 617 O O . LYS A 1 82 ? 27.117 0.494 0.157 1.00 87.12 82 LYS A O 1
ATOM 622 N N . GLY A 1 83 ? 25.406 1.741 0.936 1.00 88.06 83 GLY A N 1
ATOM 623 C CA . GLY A 1 83 ? 25.669 2.934 0.128 1.00 88.06 83 GLY A CA 1
ATOM 624 C C . GLY A 1 83 ? 24.910 2.978 -1.197 1.00 88.06 83 GLY A C 1
ATOM 625 O O . GLY A 1 83 ? 25.031 3.975 -1.903 1.00 88.06 83 GLY A O 1
ATOM 626 N N . PHE A 1 84 ? 24.128 1.948 -1.529 1.00 93.69 84 PHE A N 1
ATOM 627 C CA . PHE A 1 84 ? 23.154 2.034 -2.612 1.00 93.69 84 PHE A CA 1
ATOM 628 C C . PHE A 1 84 ? 21.862 2.726 -2.137 1.00 93.69 84 PHE A C 1
ATOM 630 O O . PHE A 1 84 ? 21.438 2.525 -0.994 1.00 93.69 84 PHE A O 1
ATOM 637 N N . PRO A 1 85 ? 21.221 3.547 -2.987 1.00 92.62 85 PRO A N 1
ATOM 638 C CA . PRO A 1 85 ? 19.862 4.018 -2.746 1.00 92.62 85 PRO A CA 1
ATOM 639 C C . PRO A 1 85 ? 18.871 2.846 -2.865 1.00 92.62 85 PRO A C 1
ATOM 641 O O . PRO A 1 85 ? 19.047 1.976 -3.714 1.00 92.62 85 PRO A O 1
ATOM 644 N N . ASN A 1 86 ? 17.796 2.837 -2.065 1.00 89.56 86 ASN A N 1
ATOM 645 C CA . ASN A 1 86 ? 16.721 1.837 -2.190 1.00 89.56 86 ASN A CA 1
ATOM 646 C C . ASN A 1 86 ? 15.819 2.187 -3.382 1.00 89.56 86 ASN A C 1
ATOM 648 O O . ASN A 1 86 ? 14.735 2.756 -3.250 1.00 89.56 86 ASN A O 1
ATOM 652 N N . THR A 1 87 ? 16.339 1.910 -4.566 1.00 94.44 87 THR A N 1
ATOM 653 C CA . THR A 1 87 ? 15.696 2.103 -5.859 1.00 94.44 87 THR A CA 1
ATOM 654 C C . THR A 1 87 ? 16.277 1.082 -6.839 1.00 94.44 87 THR A C 1
ATOM 656 O O . THR A 1 87 ? 17.066 0.209 -6.464 1.00 94.44 87 THR A O 1
ATOM 659 N N . TRP A 1 88 ? 15.876 1.161 -8.096 1.00 96.81 88 TRP A N 1
ATOM 660 C CA . TRP A 1 88 ? 16.322 0.259 -9.143 1.00 96.81 88 TRP A CA 1
ATOM 661 C C . TRP A 1 88 ? 16.568 1.028 -10.435 1.00 96.81 88 TRP A C 1
ATOM 663 O O . TRP A 1 88 ? 16.082 2.144 -10.620 1.00 96.81 88 TRP A O 1
ATOM 673 N N . LEU A 1 89 ? 17.343 0.413 -11.316 1.00 98.06 89 LEU A N 1
ATOM 674 C CA . LEU A 1 89 ? 17.501 0.803 -12.705 1.00 98.06 89 LEU A CA 1
ATOM 675 C C . LEU A 1 89 ? 16.599 -0.088 -13.556 1.00 98.06 89 LEU A C 1
ATOM 677 O O . LEU A 1 89 ? 16.750 -1.311 -13.529 1.00 98.06 89 LEU A O 1
ATOM 681 N N . ASP A 1 90 ? 15.686 0.523 -14.304 1.00 97.69 90 ASP A N 1
ATOM 682 C CA . ASP A 1 90 ? 14.897 -0.185 -15.310 1.00 97.69 90 ASP A CA 1
ATOM 683 C C . ASP A 1 90 ? 15.784 -0.512 -16.522 1.00 97.69 90 ASP A C 1
ATOM 685 O O . ASP A 1 90 ? 16.495 0.346 -17.052 1.00 97.69 90 ASP A O 1
ATOM 689 N N . VAL A 1 91 ? 15.759 -1.776 -16.938 1.00 98.31 91 VAL A N 1
ATOM 690 C CA . VAL A 1 91 ? 16.570 -2.336 -18.019 1.00 98.31 91 VAL A CA 1
ATOM 691 C C . VAL A 1 91 ? 15.666 -3.172 -18.909 1.00 98.31 91 VAL A C 1
ATOM 693 O O . VAL A 1 91 ? 15.114 -4.178 -18.470 1.00 98.31 91 VAL A O 1
ATOM 696 N N . TRP A 1 92 ? 15.541 -2.784 -20.171 1.00 98.31 92 TRP A N 1
ATOM 697 C CA . TRP A 1 92 ? 14.817 -3.571 -21.155 1.00 98.31 92 TRP A CA 1
ATOM 698 C C . TRP A 1 92 ? 15.667 -4.732 -21.656 1.00 98.31 92 TRP A C 1
ATOM 700 O O . TRP A 1 92 ? 16.860 -4.597 -21.950 1.00 98.31 92 TRP A O 1
ATOM 710 N N . VAL A 1 93 ? 15.022 -5.885 -21.762 1.00 98.06 93 VAL A N 1
ATOM 711 C CA . VAL A 1 93 ? 15.575 -7.108 -22.336 1.00 98.06 93 VAL A CA 1
ATOM 712 C C . VAL A 1 93 ? 14.632 -7.628 -23.405 1.00 98.06 93 VAL A C 1
ATOM 714 O O . VAL A 1 93 ? 13.436 -7.353 -23.377 1.00 98.06 93 VAL A O 1
ATOM 717 N N . ALA A 1 94 ? 15.171 -8.371 -24.362 1.00 96.94 94 ALA A N 1
ATOM 718 C CA . ALA A 1 94 ? 14.390 -8.966 -25.431 1.00 96.94 94 ALA A CA 1
ATOM 719 C C . ALA A 1 94 ? 15.016 -10.301 -25.861 1.00 96.94 94 ALA A C 1
ATOM 721 O O . ALA A 1 94 ? 16.222 -10.503 -25.665 1.00 96.94 94 ALA A O 1
ATOM 722 N N . PRO A 1 95 ? 14.220 -11.196 -26.463 1.00 95.69 95 PRO A N 1
ATOM 723 C CA . PRO A 1 95 ? 14.706 -12.494 -26.897 1.00 95.69 95 PRO A CA 1
ATOM 724 C C . PRO A 1 95 ? 15.869 -12.387 -27.895 1.00 95.69 95 PRO A C 1
ATOM 726 O O . PRO A 1 95 ? 15.811 -11.644 -28.878 1.00 95.69 95 PRO A O 1
ATOM 729 N N . GLY A 1 96 ? 16.956 -13.107 -27.624 1.00 94.00 96 GLY A N 1
ATOM 730 C CA . GLY A 1 96 ? 18.187 -13.106 -28.413 1.00 94.00 96 GLY A CA 1
ATOM 731 C C . GLY A 1 96 ? 18.990 -11.800 -28.363 1.00 94.00 96 GLY A C 1
ATOM 732 O O . GLY A 1 96 ? 19.936 -11.649 -29.141 1.00 94.00 96 GLY A O 1
ATOM 733 N N . LYS A 1 97 ? 18.633 -10.844 -27.494 1.00 95.50 97 LYS A N 1
ATOM 734 C CA . LYS A 1 97 ? 19.319 -9.549 -27.371 1.00 95.50 97 LYS A CA 1
ATOM 735 C C . LYS A 1 97 ? 20.230 -9.497 -26.146 1.00 95.50 97 LYS A C 1
ATOM 737 O O . LYS A 1 97 ? 19.992 -10.128 -25.114 1.00 95.50 97 LYS A O 1
ATOM 742 N N . GLU A 1 98 ? 21.284 -8.699 -26.282 1.00 97.56 98 GLU A N 1
ATOM 743 C CA . GLU A 1 98 ? 22.196 -8.351 -25.198 1.00 97.56 98 GLU A CA 1
ATOM 744 C C . GLU A 1 98 ? 21.974 -6.896 -24.783 1.00 97.56 98 GLU A C 1
ATOM 746 O O . GLU A 1 98 ? 21.968 -5.998 -25.627 1.00 97.56 98 GLU A O 1
ATOM 751 N N . THR A 1 99 ? 21.849 -6.678 -23.476 1.00 98.62 99 THR A N 1
ATOM 752 C CA . THR A 1 99 ? 21.753 -5.355 -22.863 1.00 98.62 99 THR A CA 1
ATOM 753 C C . THR A 1 99 ? 23.013 -5.077 -22.048 1.00 98.62 99 THR A C 1
ATOM 755 O O . THR A 1 99 ? 23.427 -5.882 -21.214 1.00 98.62 99 THR A O 1
ATOM 758 N N . THR A 1 100 ? 23.645 -3.930 -22.279 1.00 98.69 100 THR A N 1
ATOM 759 C CA . THR A 1 100 ? 24.854 -3.502 -21.566 1.00 98.69 100 THR A CA 1
ATOM 760 C C . THR A 1 100 ? 24.524 -2.407 -20.561 1.00 98.69 100 THR A C 1
ATOM 762 O O . THR A 1 100 ? 23.864 -1.431 -20.906 1.00 98.69 100 THR A O 1
ATOM 765 N N . VAL A 1 101 ? 25.037 -2.535 -19.338 1.00 98.81 101 VAL A N 1
ATOM 766 C CA . VAL A 1 101 ? 24.906 -1.548 -18.261 1.00 98.81 101 VAL A CA 1
ATOM 767 C C . VAL A 1 101 ? 26.291 -1.039 -17.874 1.00 98.81 101 VAL A C 1
ATOM 769 O O . VAL A 1 101 ? 27.186 -1.826 -17.569 1.00 98.81 101 VAL A O 1
ATOM 772 N N . THR A 1 102 ? 26.492 0.278 -17.881 1.00 98.62 102 THR A N 1
ATOM 773 C CA . THR A 1 102 ? 27.770 0.902 -17.494 1.00 98.62 102 THR A CA 1
ATOM 774 C C . THR A 1 102 ? 27.564 2.026 -16.492 1.00 98.62 102 THR A C 1
ATOM 776 O O . THR A 1 102 ? 26.583 2.760 -16.555 1.00 98.62 102 THR A O 1
ATOM 779 N N . GLY A 1 103 ? 28.506 2.199 -15.574 1.00 97.62 103 GLY A N 1
ATOM 780 C CA . GLY A 1 103 ? 28.425 3.230 -14.544 1.00 97.62 103 GLY A CA 1
ATOM 781 C C . GLY A 1 103 ? 29.755 3.414 -13.831 1.00 97.62 103 GLY A C 1
ATOM 782 O O . GLY A 1 103 ? 30.741 2.761 -14.163 1.00 97.62 103 GLY A O 1
ATOM 783 N N . ASN A 1 104 ? 29.792 4.319 -12.859 1.00 96.44 104 ASN A N 1
ATOM 784 C CA . ASN A 1 104 ? 31.015 4.647 -12.119 1.00 96.44 104 ASN A CA 1
ATOM 785 C C . ASN A 1 104 ? 30.764 5.012 -10.645 1.00 96.44 104 ASN A C 1
ATOM 787 O O . ASN A 1 104 ? 31.586 5.673 -10.015 1.00 96.44 104 ASN A O 1
ATOM 791 N N . ASN A 1 105 ? 29.584 4.678 -10.121 1.00 95.31 105 ASN A N 1
ATOM 792 C CA . ASN A 1 105 ? 29.142 5.053 -8.781 1.00 95.31 105 ASN A CA 1
ATOM 793 C C . ASN A 1 105 ? 28.001 4.123 -8.312 1.00 95.31 105 ASN A C 1
ATOM 795 O O . ASN A 1 105 ? 27.530 3.283 -9.079 1.00 95.31 105 ASN A O 1
ATOM 799 N N . LYS A 1 106 ? 27.534 4.282 -7.066 1.00 95.81 106 LYS A N 1
ATOM 800 C CA . LYS A 1 106 ? 26.424 3.496 -6.481 1.00 95.81 106 LYS A CA 1
ATOM 801 C C . LYS A 1 106 ? 25.025 4.098 -6.712 1.00 95.81 106 LYS A C 1
ATOM 803 O O . LYS A 1 106 ? 24.033 3.502 -6.306 1.00 95.81 106 LYS A O 1
ATOM 808 N N . LEU A 1 107 ? 24.916 5.262 -7.353 1.00 96.81 107 LEU A N 1
ATOM 809 C CA . LEU A 1 107 ? 23.648 5.904 -7.720 1.00 96.81 107 LEU A CA 1
ATOM 810 C C . LEU A 1 107 ? 23.072 5.211 -8.962 1.00 96.81 107 LEU A C 1
ATOM 812 O O . LEU A 1 107 ? 23.224 5.674 -10.094 1.00 96.81 107 LEU A O 1
ATOM 816 N N . ILE A 1 108 ? 22.439 4.063 -8.733 1.00 96.56 108 ILE A N 1
ATOM 817 C CA . ILE A 1 108 ? 22.083 3.070 -9.750 1.00 96.56 108 ILE A CA 1
ATOM 818 C C . ILE A 1 108 ? 21.273 3.619 -10.934 1.00 96.56 108 ILE A C 1
ATOM 820 O O . ILE A 1 108 ? 21.513 3.223 -12.070 1.00 96.56 108 ILE A O 1
ATOM 824 N N . ARG A 1 109 ? 20.383 4.598 -10.716 1.00 97.12 109 ARG A N 1
ATOM 825 C CA . ARG A 1 109 ? 19.590 5.214 -11.801 1.00 97.12 109 ARG A CA 1
ATOM 826 C C . ARG A 1 109 ? 20.394 6.163 -12.700 1.00 97.12 109 ARG A C 1
ATOM 828 O O . ARG A 1 109 ? 19.857 6.662 -13.679 1.00 97.12 109 ARG A O 1
ATOM 835 N N . THR A 1 110 ? 21.666 6.431 -12.383 1.00 96.56 110 THR A N 1
ATOM 836 C CA . THR A 1 110 ? 22.572 7.223 -13.242 1.00 96.56 110 THR A CA 1
ATOM 837 C C . THR A 1 110 ? 23.381 6.365 -14.214 1.00 96.56 110 THR A C 1
ATOM 839 O O . THR A 1 110 ? 24.107 6.905 -15.054 1.00 96.56 110 THR A O 1
ATOM 842 N N . TRP A 1 111 ? 23.294 5.037 -14.091 1.00 98.12 111 TRP A N 1
ATOM 843 C CA . TRP A 1 111 ? 23.994 4.112 -14.972 1.00 98.12 111 TRP A CA 1
ATOM 844 C C . TRP A 1 111 ? 23.410 4.176 -16.384 1.00 98.12 111 TRP A C 1
ATOM 846 O O . TRP A 1 111 ? 22.207 4.328 -16.576 1.00 98.12 111 TRP A O 1
ATOM 856 N N . ASN A 1 112 ? 24.279 4.059 -17.383 1.00 98.38 112 ASN A N 1
ATOM 857 C CA . ASN A 1 112 ? 23.875 4.017 -18.780 1.00 98.38 112 ASN A CA 1
ATOM 858 C C . ASN A 1 112 ? 23.449 2.605 -19.147 1.00 98.38 112 ASN A C 1
ATOM 860 O O . ASN A 1 112 ? 24.173 1.650 -18.851 1.00 98.38 112 ASN A O 1
ATOM 864 N N . VAL A 1 113 ? 22.349 2.497 -19.882 1.00 98.69 113 VAL A N 1
ATOM 865 C CA . VAL A 1 113 ? 21.871 1.236 -20.439 1.00 98.69 113 VAL A CA 1
ATOM 866 C C . VAL A 1 113 ? 21.877 1.335 -21.959 1.00 98.69 113 VAL A C 1
ATOM 868 O O . VAL A 1 113 ? 21.402 2.314 -22.528 1.00 98.69 113 VAL A O 1
ATOM 871 N N . SER A 1 114 ? 22.437 0.334 -22.628 1.00 98.25 114 SER A N 1
ATOM 872 C CA . SER A 1 114 ? 22.492 0.255 -24.087 1.00 98.25 114 SER A CA 1
ATOM 873 C C . SER A 1 114 ? 21.998 -1.109 -24.546 1.00 98.25 114 SER A C 1
ATOM 875 O O . SER A 1 114 ? 22.541 -2.134 -24.133 1.00 98.25 114 SER A O 1
ATOM 877 N N . ALA A 1 115 ? 20.972 -1.116 -25.389 1.00 97.38 115 ALA A N 1
ATOM 878 C CA . ALA A 1 115 ? 20.420 -2.307 -26.018 1.00 97.38 115 ALA A CA 1
ATOM 879 C C . ALA A 1 115 ? 19.824 -1.929 -27.378 1.00 97.38 115 ALA A C 1
ATOM 881 O O . ALA A 1 115 ? 19.339 -0.812 -27.544 1.00 97.38 115 ALA A O 1
ATOM 882 N N . ASP A 1 116 ? 19.830 -2.867 -28.324 1.00 96.94 116 ASP A N 1
ATOM 883 C CA . ASP A 1 116 ? 19.109 -2.756 -29.601 1.00 96.94 116 ASP A CA 1
ATOM 884 C C . ASP A 1 116 ? 17.638 -3.170 -29.401 1.00 96.94 116 ASP A C 1
ATOM 886 O O . ASP A 1 116 ? 17.200 -4.241 -29.835 1.00 96.94 116 ASP A O 1
ATOM 890 N N . ILE A 1 117 ? 16.928 -2.359 -28.610 1.00 97.75 117 ILE A N 1
ATOM 891 C CA . ILE A 1 117 ? 15.537 -2.545 -28.177 1.00 97.75 117 ILE A CA 1
ATOM 892 C C . ILE A 1 117 ? 14.876 -1.163 -28.172 1.00 97.75 117 ILE A C 1
ATOM 894 O O . ILE A 1 117 ? 15.370 -0.250 -27.506 1.00 97.75 117 ILE A O 1
ATOM 898 N N . GLN A 1 118 ? 13.765 -0.999 -28.898 1.00 97.38 118 GLN A N 1
ATOM 899 C CA . GLN A 1 118 ? 13.103 0.302 -29.068 1.00 97.38 118 GLN A CA 1
ATOM 900 C C . GLN A 1 118 ? 12.718 0.925 -27.723 1.00 97.38 118 GLN A C 1
ATOM 902 O O . GLN A 1 118 ? 12.991 2.095 -27.479 1.00 97.38 118 GLN A O 1
ATOM 907 N N . GLU A 1 119 ? 12.163 0.131 -26.817 1.00 98.00 119 GLU A N 1
ATOM 908 C CA . GLU A 1 119 ? 11.751 0.586 -25.498 1.00 98.00 119 GLU A CA 1
ATOM 909 C C . GLU A 1 119 ? 12.947 1.022 -24.634 1.00 98.00 119 GLU A C 1
ATOM 911 O O . GLU A 1 119 ? 12.828 1.961 -23.849 1.00 98.00 119 GLU A O 1
ATOM 916 N N . GLN A 1 120 ? 14.136 0.430 -24.817 1.00 98.44 120 GLN A N 1
ATOM 917 C CA . GLN A 1 120 ? 15.342 0.930 -24.150 1.00 98.44 120 GLN A CA 1
ATOM 918 C C . GLN A 1 120 ? 15.758 2.296 -24.698 1.00 98.44 120 GLN A C 1
ATOM 920 O O . GLN A 1 120 ? 16.155 3.170 -23.926 1.00 98.44 120 GLN A O 1
ATOM 925 N N . HIS A 1 121 ? 15.677 2.488 -26.019 1.00 97.69 121 HIS A N 1
ATOM 926 C CA . HIS A 1 121 ? 15.962 3.781 -26.640 1.00 97.69 121 HIS A CA 1
ATOM 927 C C . HIS A 1 121 ? 14.998 4.856 -26.136 1.00 97.69 121 HIS A C 1
ATOM 929 O O . HIS A 1 121 ? 15.449 5.930 -25.740 1.00 97.69 121 HIS A O 1
ATOM 935 N N . ASP A 1 122 ? 13.704 4.543 -26.069 1.00 98.12 122 ASP A N 1
ATOM 936 C CA . ASP A 1 122 ? 12.683 5.454 -25.556 1.00 98.12 122 ASP A CA 1
ATOM 937 C C . ASP A 1 122 ? 12.933 5.791 -24.080 1.00 98.12 122 ASP A C 1
ATOM 939 O O . ASP A 1 122 ? 12.920 6.962 -23.707 1.00 98.12 122 ASP A O 1
ATOM 943 N N . LEU A 1 123 ? 13.229 4.792 -23.238 1.00 97.94 123 LEU A N 1
ATOM 944 C CA . LEU A 1 123 ? 13.535 4.996 -21.818 1.00 97.94 123 LEU A CA 1
ATOM 945 C C . LEU A 1 123 ? 14.775 5.876 -21.611 1.00 97.94 123 LEU A C 1
ATOM 947 O O . LEU A 1 123 ? 14.771 6.740 -20.728 1.00 97.94 123 LEU A O 1
ATOM 951 N N . ASN A 1 124 ? 15.807 5.700 -22.439 1.00 98.38 124 ASN A N 1
ATOM 952 C CA . ASN A 1 124 ? 17.029 6.498 -22.368 1.00 98.38 124 ASN A CA 1
ATOM 953 C C . ASN A 1 124 ? 16.769 7.987 -22.628 1.00 98.38 124 ASN A C 1
ATOM 955 O O . ASN A 1 124 ? 17.384 8.812 -21.960 1.00 98.38 124 ASN A O 1
ATOM 959 N N . LEU A 1 125 ? 15.820 8.351 -23.504 1.00 97.88 125 LEU A N 1
ATOM 960 C CA . LEU A 1 125 ? 15.457 9.759 -23.736 1.00 97.88 125 LEU A CA 1
ATOM 961 C C . LEU A 1 125 ? 15.028 10.456 -22.436 1.00 97.88 125 LEU A C 1
ATOM 963 O O . LEU A 1 125 ? 15.471 11.567 -22.143 1.00 97.88 125 LEU A O 1
ATOM 967 N N . TYR A 1 126 ? 14.200 9.786 -21.630 1.00 98.06 126 TYR A N 1
ATOM 968 C CA . TYR A 1 126 ? 13.760 10.305 -20.334 1.00 98.06 126 TYR A CA 1
ATOM 969 C C . TYR A 1 126 ? 14.892 10.287 -19.301 1.00 98.06 126 TYR A C 1
ATOM 971 O O . TYR A 1 126 ? 15.089 11.265 -18.578 1.00 98.06 126 TYR A O 1
ATOM 979 N N . ALA A 1 127 ? 15.647 9.186 -19.231 1.00 97.31 127 ALA A N 1
ATOM 980 C CA . ALA A 1 127 ? 16.748 9.039 -18.282 1.00 97.31 127 ALA A CA 1
ATOM 981 C C . ALA A 1 127 ? 17.837 10.104 -18.493 1.00 97.31 127 ALA A C 1
ATOM 983 O O . ALA A 1 127 ? 18.327 10.688 -17.525 1.00 97.31 127 ALA A O 1
ATOM 984 N N . ASP A 1 128 ? 18.176 10.404 -19.747 1.00 97.81 128 ASP A N 1
ATOM 985 C CA . ASP A 1 128 ? 19.178 11.405 -20.105 1.00 97.81 128 ASP A CA 1
ATOM 986 C C . ASP A 1 128 ? 18.713 12.824 -19.771 1.00 97.81 128 ASP A C 1
ATOM 988 O O . ASP A 1 128 ? 19.478 13.597 -19.190 1.00 97.81 128 ASP A O 1
ATOM 992 N N . ALA A 1 129 ? 17.450 13.155 -20.055 1.00 98.00 129 ALA A N 1
ATOM 993 C CA . ALA A 1 129 ? 16.891 14.471 -19.754 1.00 98.00 129 ALA A CA 1
ATOM 994 C C . ALA A 1 129 ? 16.855 14.774 -18.244 1.00 98.00 129 ALA A C 1
ATOM 996 O O . ALA A 1 129 ? 17.092 15.915 -17.831 1.00 98.00 129 ALA A O 1
ATOM 997 N N . CYS A 1 130 ? 16.590 13.758 -17.418 1.00 97.69 130 CYS A N 1
ATOM 998 C CA . CYS A 1 130 ? 16.408 13.888 -15.968 1.00 97.69 130 CYS A CA 1
ATOM 999 C C . CYS A 1 130 ? 17.631 13.456 -15.139 1.00 97.69 130 CYS A C 1
ATOM 1001 O O . CYS A 1 130 ? 17.531 13.295 -13.921 1.00 97.69 130 CYS A O 1
ATOM 1003 N N . ARG A 1 131 ? 18.789 13.226 -15.772 1.00 96.50 131 ARG A N 1
ATOM 1004 C CA . ARG A 1 131 ? 19.954 12.604 -15.123 1.00 96.50 131 ARG A CA 1
ATOM 1005 C C . ARG A 1 131 ? 20.470 13.383 -13.912 1.00 96.50 131 ARG A C 1
ATOM 1007 O O . ARG A 1 131 ? 20.809 12.781 -12.893 1.00 96.50 131 ARG A O 1
ATOM 1014 N N . GLU A 1 132 ? 20.527 14.709 -14.011 1.00 97.00 132 GLU A N 1
ATOM 1015 C CA . GLU A 1 132 ? 21.008 15.567 -12.923 1.00 97.00 132 GLU A CA 1
ATOM 1016 C C . GLU A 1 132 ? 20.067 15.518 -11.713 1.00 97.00 132 GLU A C 1
ATOM 1018 O O . GLU A 1 132 ? 20.516 15.317 -10.580 1.00 97.00 132 GLU A O 1
ATOM 1023 N N . GLU A 1 133 ? 18.760 15.661 -11.942 1.00 98.00 133 GLU A N 1
ATOM 1024 C CA . GLU A 1 133 ? 17.757 15.595 -10.880 1.00 98.00 133 GLU A CA 1
ATOM 1025 C C . GLU A 1 133 ? 17.732 14.209 -10.233 1.00 98.00 133 GLU A C 1
ATOM 1027 O O . GLU A 1 133 ? 17.694 14.095 -9.009 1.00 98.00 133 GLU A O 1
ATOM 1032 N N . CYS A 1 134 ? 17.838 13.161 -11.051 1.00 96.19 134 CYS A N 1
ATOM 1033 C CA . CYS A 1 134 ? 17.882 11.777 -10.605 1.00 96.19 134 CYS A CA 1
ATOM 1034 C C . CYS A 1 134 ? 19.113 11.470 -9.734 1.00 96.19 134 CYS A C 1
ATOM 1036 O O . CYS A 1 134 ? 19.012 10.725 -8.754 1.00 96.19 134 CYS A O 1
ATOM 1038 N N . SER A 1 135 ? 20.273 12.054 -10.049 1.00 96.94 135 SER A N 1
ATOM 1039 C CA . SER A 1 135 ? 21.473 11.940 -9.211 1.00 96.94 135 SER A CA 1
ATOM 1040 C C . SER A 1 135 ? 21.234 12.551 -7.828 1.00 96.94 135 SER A C 1
ATOM 1042 O O . SER A 1 135 ? 21.412 11.877 -6.812 1.00 96.94 135 SER A O 1
ATOM 1044 N N . LYS A 1 136 ? 20.748 13.800 -7.782 1.00 97.62 136 LYS A N 1
ATOM 1045 C CA . LYS A 1 136 ? 20.477 14.522 -6.527 1.00 97.62 136 LYS A CA 1
ATOM 1046 C C . LYS A 1 136 ? 19.382 13.849 -5.693 1.00 97.62 136 LYS A C 1
ATOM 1048 O O . LYS A 1 136 ? 19.491 13.790 -4.471 1.00 97.62 136 LYS A O 1
ATOM 1053 N N . GLU A 1 137 ? 18.340 13.313 -6.333 1.00 96.00 137 GLU A N 1
ATOM 1054 C CA . GLU A 1 137 ? 17.274 12.570 -5.648 1.00 96.00 137 GLU A CA 1
ATOM 1055 C C . GLU A 1 137 ? 17.831 11.328 -4.936 1.00 96.00 137 GLU A C 1
ATOM 1057 O O . GLU A 1 137 ? 17.501 11.085 -3.776 1.00 96.00 137 GLU A O 1
ATOM 1062 N N . GLN A 1 138 ? 18.710 10.562 -5.590 1.00 95.56 138 GLN A N 1
ATOM 1063 C CA . GLN A 1 138 ? 19.309 9.368 -4.985 1.00 95.56 138 GLN A CA 1
ATOM 1064 C C . GLN A 1 138 ? 20.234 9.705 -3.809 1.00 95.56 138 GLN A C 1
ATOM 1066 O O . GLN A 1 138 ? 20.216 9.000 -2.800 1.00 95.56 138 GLN A O 1
ATOM 1071 N N . GLU A 1 139 ? 20.996 10.796 -3.891 1.00 95.62 139 GLU A N 1
ATOM 1072 C CA . GLU A 1 139 ? 21.812 11.288 -2.773 1.00 95.62 139 GLU A CA 1
ATOM 1073 C C . GLU A 1 139 ? 20.951 11.684 -1.566 1.00 95.62 139 GLU A C 1
ATOM 1075 O O . GLU A 1 139 ? 21.266 11.321 -0.429 1.00 95.62 139 GLU A O 1
ATOM 1080 N N . ILE A 1 140 ? 19.838 12.388 -1.803 1.00 95.38 140 ILE A N 1
ATOM 1081 C CA . ILE A 1 140 ? 18.870 12.730 -0.754 1.00 95.38 140 ILE A CA 1
ATOM 1082 C C . ILE A 1 140 ? 18.243 11.462 -0.168 1.00 95.38 140 ILE A C 1
ATOM 1084 O O . ILE A 1 140 ? 18.094 11.353 1.047 1.00 95.38 140 ILE A O 1
ATOM 1088 N N . TYR A 1 141 ? 17.911 10.479 -1.004 1.00 92.00 141 TYR A N 1
ATOM 1089 C CA . TYR A 1 141 ? 17.326 9.225 -0.544 1.00 92.00 141 TYR A CA 1
ATOM 1090 C C . TYR A 1 141 ? 18.266 8.468 0.407 1.00 92.00 141 TYR A C 1
ATOM 1092 O O . TYR A 1 141 ? 17.826 7.965 1.441 1.00 92.00 141 TYR A O 1
ATOM 1100 N N . ILE A 1 142 ? 19.569 8.436 0.109 1.00 91.88 142 ILE A N 1
ATOM 1101 C CA . ILE A 1 142 ? 20.582 7.853 1.003 1.00 91.88 142 ILE A CA 1
ATOM 1102 C C . ILE A 1 142 ? 20.605 8.588 2.356 1.00 91.88 142 ILE A C 1
ATOM 1104 O O . ILE A 1 142 ? 20.623 7.935 3.400 1.00 91.88 142 ILE A O 1
ATOM 1108 N N . GLN A 1 143 ? 20.537 9.925 2.358 1.00 92.50 143 GLN A N 1
ATOM 1109 C CA . GLN A 1 143 ? 20.468 10.725 3.593 1.00 92.50 143 GLN A CA 1
ATOM 1110 C C . GLN A 1 143 ? 19.193 10.433 4.396 1.00 92.50 143 GLN A C 1
ATOM 1112 O O . GLN A 1 143 ? 19.251 10.230 5.608 1.00 92.50 143 GLN A O 1
ATOM 1117 N N . LEU A 1 144 ? 18.042 10.346 3.724 1.00 91.06 144 LEU A N 1
ATOM 1118 C CA . LEU A 1 144 ? 16.773 9.993 4.359 1.00 91.06 144 LEU A CA 1
ATOM 1119 C C . LEU A 1 144 ? 16.844 8.613 5.021 1.00 91.06 144 LEU A C 1
ATOM 1121 O O . LEU A 1 144 ? 16.377 8.461 6.147 1.00 91.06 144 LEU A O 1
ATOM 1125 N N . MET A 1 145 ? 17.445 7.616 4.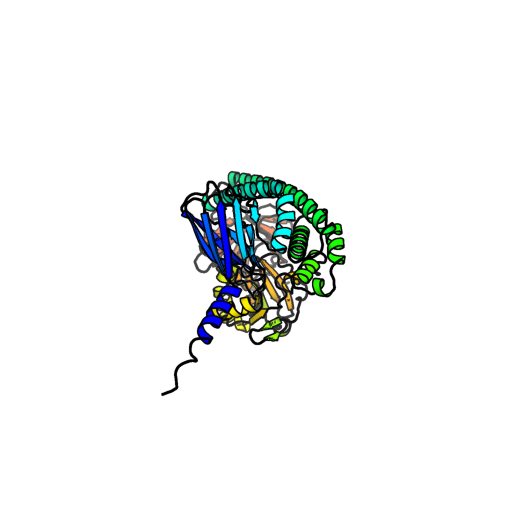365 1.00 87.62 145 MET A N 1
ATOM 1126 C CA . MET A 1 145 ? 17.604 6.275 4.942 1.00 87.62 145 MET A CA 1
ATOM 1127 C C . MET A 1 145 ? 18.471 6.275 6.207 1.00 87.62 145 MET A C 1
ATOM 1129 O O . MET A 1 145 ? 18.128 5.594 7.176 1.00 87.62 145 MET A O 1
ATOM 1133 N N . ASP A 1 146 ? 19.547 7.064 6.240 1.00 88.00 146 ASP A N 1
ATOM 1134 C CA . ASP A 1 146 ? 20.378 7.227 7.439 1.00 88.00 146 ASP A CA 1
ATOM 1135 C C . ASP A 1 146 ? 19.585 7.860 8.598 1.00 88.00 146 ASP A C 1
ATOM 1137 O O . ASP A 1 146 ? 19.595 7.347 9.721 1.00 88.00 146 ASP A O 1
ATOM 1141 N N . LEU A 1 147 ? 18.803 8.909 8.317 1.00 89.69 147 LEU A N 1
ATOM 1142 C CA . LEU A 1 147 ? 17.915 9.545 9.298 1.00 89.69 147 LEU A CA 1
ATOM 1143 C C . LEU A 1 147 ? 16.837 8.587 9.825 1.00 89.69 147 LEU A C 1
ATOM 1145 O O . LEU A 1 147 ? 16.612 8.511 11.037 1.00 89.69 147 LEU A O 1
ATOM 1149 N N . PHE A 1 148 ? 16.206 7.803 8.945 1.00 85.31 148 PHE A N 1
ATOM 1150 C CA . PHE A 1 148 ? 15.243 6.772 9.344 1.00 85.31 148 PHE A CA 1
ATOM 1151 C C . PHE A 1 148 ? 15.878 5.712 10.249 1.00 85.31 148 PHE A C 1
ATOM 1153 O O . PHE A 1 148 ? 15.260 5.299 11.235 1.00 85.31 148 PHE A O 1
ATOM 1160 N N . SER A 1 149 ? 17.101 5.274 9.935 1.00 85.00 149 SER A N 1
ATOM 1161 C CA . SER A 1 149 ? 17.833 4.315 10.764 1.00 85.00 149 SER A CA 1
ATOM 1162 C C . SER A 1 149 ? 18.112 4.896 12.149 1.00 85.00 149 SER A C 1
ATOM 1164 O O . SER A 1 149 ? 17.763 4.268 13.149 1.00 85.00 149 SER A O 1
ATOM 1166 N N . LYS A 1 150 ? 18.648 6.122 12.221 1.00 83.62 150 LYS A N 1
ATOM 1167 C CA . LYS A 1 150 ? 18.903 6.840 13.484 1.00 83.62 150 LYS A CA 1
ATOM 1168 C C . LYS A 1 150 ? 17.647 6.936 14.353 1.00 83.62 150 LYS A C 1
ATOM 1170 O O . LYS A 1 150 ? 17.701 6.642 15.546 1.00 83.62 150 LYS A O 1
ATOM 1175 N N . GLY A 1 151 ? 16.506 7.261 13.741 1.00 79.00 151 GLY A N 1
ATOM 1176 C CA . GLY A 1 151 ? 15.216 7.357 14.427 1.00 79.00 151 GLY A CA 1
ATOM 1177 C C . GLY A 1 151 ? 14.705 6.037 15.016 1.00 79.00 151 GLY A C 1
ATOM 1178 O O . GLY A 1 151 ? 14.007 6.057 16.028 1.00 79.00 151 GLY A O 1
ATOM 1179 N N . ARG A 1 152 ? 15.047 4.889 14.412 1.00 75.56 152 ARG A N 1
ATOM 1180 C CA . ARG A 1 152 ? 14.577 3.562 14.850 1.00 75.56 152 ARG A CA 1
ATOM 1181 C C . ARG A 1 152 ? 15.513 2.862 15.827 1.00 75.56 152 ARG A C 1
ATOM 1183 O O . ARG A 1 152 ? 15.030 2.206 16.743 1.00 75.56 152 ARG A O 1
ATOM 1190 N N . THR A 1 153 ? 16.826 2.954 15.627 1.00 71.31 153 THR A N 1
ATOM 1191 C CA . THR A 1 153 ? 17.795 2.124 16.363 1.00 71.31 153 THR A CA 1
ATOM 1192 C C . THR A 1 153 ? 18.458 2.843 17.536 1.00 71.31 153 THR A C 1
ATOM 1194 O O . THR A 1 153 ? 19.057 2.182 18.376 1.00 71.31 153 THR A O 1
ATOM 1197 N N . GLY A 1 154 ? 18.380 4.178 17.601 1.00 66.62 154 GLY A N 1
ATOM 1198 C CA . GLY A 1 154 ? 19.132 4.983 18.572 1.00 66.62 154 GLY A CA 1
ATOM 1199 C C . GLY A 1 154 ? 18.420 5.300 19.889 1.00 66.62 154 GLY A C 1
ATOM 1200 O O . GLY A 1 154 ? 19.043 5.886 20.764 1.00 66.62 154 GLY A O 1
ATOM 1201 N N . ASN A 1 155 ? 17.133 4.956 20.030 1.00 74.19 155 ASN A N 1
ATOM 1202 C CA . ASN A 1 155 ? 16.256 5.462 21.099 1.00 74.19 155 ASN A CA 1
ATOM 1203 C C . ASN A 1 155 ? 16.445 6.979 21.371 1.00 74.19 155 ASN A C 1
ATOM 1205 O O . ASN A 1 155 ? 16.742 7.363 22.504 1.00 74.19 155 ASN A O 1
ATOM 1209 N N . PRO A 1 156 ? 16.327 7.833 20.334 1.00 79.56 156 PRO A N 1
ATOM 1210 C CA . PRO A 1 156 ? 16.647 9.254 20.444 1.00 79.56 156 PRO A CA 1
ATOM 1211 C C . PRO A 1 156 ? 15.758 9.977 21.463 1.00 79.56 156 PRO A C 1
ATOM 1213 O O . PRO A 1 156 ? 14.578 9.646 21.631 1.00 79.56 156 PRO A O 1
ATOM 1216 N N . SER A 1 157 ? 16.313 11.010 22.095 1.00 84.56 157 SER A N 1
ATOM 1217 C CA . SER A 1 157 ? 15.562 11.995 22.878 1.00 84.56 157 SER A CA 1
ATOM 1218 C C . SER A 1 157 ? 14.492 12.693 22.023 1.00 84.56 157 SER A C 1
ATOM 1220 O O . SER A 1 157 ? 14.533 12.668 20.790 1.00 84.56 157 SER A O 1
ATOM 1222 N N . GLU A 1 158 ? 13.505 13.339 22.653 1.00 82.94 158 GLU A N 1
ATOM 1223 C CA . GLU A 1 158 ? 12.474 14.079 21.904 1.00 82.94 158 GLU A CA 1
ATOM 1224 C C . GLU A 1 158 ? 13.050 15.251 21.095 1.00 82.94 158 GLU A C 1
ATOM 1226 O O . GLU A 1 158 ? 12.573 15.524 19.992 1.00 82.94 158 GLU A O 1
ATOM 1231 N N . GLU A 1 159 ? 14.113 15.898 21.581 1.00 87.88 159 GLU A N 1
ATOM 1232 C CA . GLU A 1 159 ? 14.828 16.938 20.832 1.00 87.88 159 GLU A CA 1
ATOM 1233 C C . GLU A 1 159 ? 15.461 16.373 19.554 1.00 87.88 159 GLU A C 1
ATOM 1235 O O . GLU A 1 159 ? 15.264 16.923 18.469 1.00 87.88 159 GLU A O 1
ATOM 1240 N N . GLU A 1 160 ? 16.136 15.224 19.649 1.00 86.88 160 GLU A N 1
ATOM 1241 C CA . GLU A 1 160 ? 16.719 14.533 18.494 1.00 86.88 160 GLU A CA 1
ATOM 1242 C C . GLU A 1 160 ? 15.641 14.051 17.516 1.00 86.88 160 GLU A C 1
ATOM 1244 O O . GLU A 1 160 ? 15.791 14.212 16.305 1.00 86.88 160 GLU A O 1
ATOM 1249 N N . LYS A 1 161 ? 14.514 13.521 18.010 1.00 85.69 161 LYS A N 1
ATOM 1250 C CA . LYS A 1 161 ? 13.374 13.148 17.155 1.00 85.69 161 LYS A CA 1
ATOM 1251 C C . LYS A 1 161 ? 12.829 14.352 16.396 1.00 85.69 161 LYS A C 1
ATOM 1253 O O . LYS A 1 161 ? 12.527 14.235 15.210 1.00 85.69 161 LYS A O 1
ATOM 1258 N N . ASN A 1 162 ? 12.701 15.501 17.055 1.00 88.88 162 ASN A N 1
ATOM 1259 C CA . ASN A 1 162 ? 12.252 16.734 16.414 1.00 88.88 162 ASN A CA 1
ATOM 1260 C C . ASN A 1 162 ? 13.254 17.229 15.366 1.00 88.88 162 ASN A C 1
ATOM 1262 O O . ASN A 1 162 ? 12.840 17.589 14.264 1.00 88.88 162 ASN A O 1
ATOM 1266 N N . ALA A 1 163 ? 14.555 17.186 15.663 1.00 91.81 163 ALA A N 1
ATOM 1267 C CA . ALA A 1 163 ? 15.603 17.532 14.706 1.00 91.81 163 ALA A CA 1
ATOM 1268 C C . ALA A 1 163 ? 15.562 16.624 13.464 1.00 91.81 163 ALA A C 1
ATOM 1270 O O . ALA A 1 163 ? 15.504 17.132 12.345 1.00 91.81 163 ALA A O 1
ATOM 1271 N N . ILE A 1 164 ? 15.472 15.301 13.657 1.00 91.19 164 ILE A N 1
ATOM 1272 C CA . ILE A 1 164 ? 15.348 14.316 12.571 1.00 91.19 164 ILE A CA 1
ATOM 1273 C C . ILE A 1 164 ? 14.107 14.603 11.717 1.00 91.19 164 ILE A C 1
ATOM 1275 O O . ILE A 1 164 ? 14.207 14.675 10.494 1.00 91.19 164 ILE A O 1
ATOM 1279 N N . ARG A 1 165 ? 12.936 14.817 12.337 1.00 90.75 165 ARG A N 1
ATOM 1280 C CA . ARG A 1 165 ? 11.695 15.138 11.606 1.00 90.75 165 ARG A CA 1
ATOM 1281 C C . ARG A 1 165 ? 11.838 16.410 10.768 1.00 90.75 165 ARG A C 1
ATOM 1283 O O . ARG A 1 165 ? 11.374 16.438 9.629 1.00 90.75 165 ARG A O 1
ATOM 1290 N N . ASN A 1 166 ? 12.469 17.448 11.315 1.00 94.00 166 ASN A N 1
ATOM 1291 C CA . ASN A 1 166 ? 12.685 18.707 10.606 1.00 94.00 166 ASN A CA 1
ATOM 1292 C C . ASN A 1 166 ? 13.638 18.530 9.419 1.00 94.00 166 ASN A C 1
ATOM 1294 O O . ASN A 1 166 ? 13.335 18.994 8.322 1.00 94.00 166 ASN A O 1
ATOM 1298 N N . GLU A 1 167 ? 14.747 17.815 9.605 1.00 95.31 167 GLU A N 1
ATOM 1299 C CA . GLU A 1 167 ? 15.706 17.543 8.533 1.00 95.31 167 GLU A CA 1
ATOM 1300 C C . GLU A 1 167 ? 15.074 16.719 7.403 1.00 95.31 167 GLU A C 1
ATOM 1302 O O . GLU A 1 167 ? 15.173 17.087 6.231 1.00 95.31 167 GLU A O 1
ATOM 1307 N N . MET A 1 168 ? 14.325 15.667 7.747 1.00 93.62 168 MET A N 1
ATOM 1308 C CA . MET A 1 168 ? 13.570 14.874 6.775 1.00 93.62 168 MET A CA 1
ATOM 1309 C C . MET A 1 168 ? 12.564 15.724 5.993 1.00 93.62 168 MET A C 1
ATOM 1311 O O . MET A 1 168 ? 12.423 15.547 4.784 1.00 93.62 168 MET A O 1
ATOM 1315 N N . LYS A 1 169 ? 11.887 16.672 6.653 1.00 94.06 169 LYS A N 1
ATOM 1316 C CA . LYS A 1 169 ? 10.942 17.588 6.000 1.00 94.06 169 LYS A CA 1
ATOM 1317 C C . LYS A 1 169 ? 11.638 18.507 4.992 1.00 94.06 169 LYS A C 1
ATOM 1319 O O . LYS A 1 169 ? 11.104 18.726 3.907 1.00 94.06 169 LYS A O 1
ATOM 1324 N N . GLU A 1 170 ? 12.825 19.021 5.308 1.00 95.69 170 GLU A N 1
ATOM 1325 C CA . GLU A 1 170 ? 13.599 19.852 4.374 1.00 95.69 170 GLU A CA 1
ATOM 1326 C C . GLU A 1 170 ? 14.151 19.043 3.192 1.00 95.69 170 GLU A C 1
ATOM 1328 O O . GLU A 1 170 ? 14.113 19.506 2.050 1.00 95.69 170 GLU A O 1
ATOM 1333 N N . LEU A 1 171 ? 14.609 17.811 3.429 1.00 95.62 171 LEU A N 1
ATOM 1334 C CA . LEU A 1 171 ? 15.008 16.886 2.364 1.00 95.62 171 LEU A CA 1
ATOM 1335 C C . LEU A 1 171 ? 13.828 16.505 1.459 1.00 95.62 171 LEU A C 1
ATOM 1337 O O . LEU A 1 171 ? 13.988 16.446 0.237 1.00 95.62 171 LEU A O 1
ATOM 1341 N N . GLN A 1 172 ? 12.633 16.321 2.029 1.00 92.38 172 GLN A N 1
ATOM 1342 C CA . GLN A 1 172 ? 11.418 16.065 1.257 1.00 92.38 172 GLN A CA 1
ATOM 1343 C C . GLN A 1 172 ? 11.082 17.246 0.339 1.00 92.38 172 GLN A C 1
ATOM 1345 O O . GLN A 1 172 ? 10.897 17.040 -0.854 1.00 92.38 172 GLN A O 1
ATOM 1350 N N . LYS A 1 173 ? 11.118 18.489 0.840 1.00 93.50 173 LYS A N 1
ATOM 1351 C CA . LYS A 1 173 ? 10.900 19.686 0.004 1.00 93.50 173 LYS A CA 1
ATOM 1352 C C . LYS A 1 173 ? 11.889 19.781 -1.159 1.00 93.50 173 LYS A C 1
ATOM 1354 O O . LYS A 1 173 ? 11.508 20.135 -2.271 1.00 93.50 173 LYS A O 1
ATOM 1359 N N . LYS A 1 174 ? 13.169 19.474 -0.918 1.00 95.75 174 LYS A N 1
ATOM 1360 C CA . LYS A 1 174 ? 14.188 19.447 -1.983 1.00 95.75 174 LYS A CA 1
ATOM 1361 C C . LYS A 1 174 ? 13.871 18.377 -3.027 1.00 95.75 174 LYS A C 1
ATOM 1363 O O . LYS A 1 174 ? 13.977 18.647 -4.219 1.00 95.75 174 LYS A O 1
ATOM 1368 N N . THR A 1 175 ? 13.461 17.195 -2.573 1.00 93.81 175 THR A N 1
ATOM 1369 C CA . THR A 1 175 ? 13.043 16.087 -3.441 1.00 93.81 175 THR A CA 1
ATOM 1370 C C . THR A 1 175 ? 11.853 16.489 -4.307 1.00 93.81 175 THR A C 1
ATOM 1372 O O . THR A 1 175 ? 11.888 16.301 -5.518 1.00 93.81 175 THR A O 1
ATOM 1375 N N . ASP A 1 176 ? 10.839 17.108 -3.710 1.00 93.19 176 ASP A N 1
ATOM 1376 C CA . ASP A 1 176 ? 9.641 17.580 -4.402 1.00 93.19 176 ASP A CA 1
ATOM 1377 C C . ASP A 1 176 ? 9.991 18.596 -5.502 1.00 93.19 176 ASP A C 1
ATOM 1379 O O . ASP A 1 176 ? 9.547 18.451 -6.640 1.00 93.19 176 ASP A O 1
ATOM 1383 N N . SER A 1 177 ? 10.872 19.559 -5.215 1.00 95.00 177 SER A N 1
ATOM 1384 C CA . SER A 1 177 ? 11.358 20.517 -6.219 1.00 95.00 177 SER A CA 1
ATOM 1385 C C . SER A 1 177 ? 12.093 19.843 -7.384 1.00 95.00 177 SER A C 1
ATOM 1387 O O . SER A 1 177 ? 11.849 20.181 -8.541 1.00 95.00 177 SER A O 1
ATOM 1389 N N . LEU A 1 178 ? 12.975 18.873 -7.109 1.00 96.50 178 LEU A N 1
ATOM 1390 C CA . LEU A 1 178 ? 13.687 18.118 -8.154 1.00 96.50 178 LEU A CA 1
ATOM 1391 C C . LEU A 1 178 ? 12.724 17.292 -9.014 1.00 96.50 178 LEU A C 1
ATOM 1393 O O . LEU A 1 178 ? 12.877 17.207 -10.236 1.00 96.50 178 LEU A O 1
ATOM 1397 N N . ARG A 1 179 ? 11.708 16.705 -8.380 1.00 94.81 179 ARG A N 1
ATOM 1398 C CA . ARG A 1 179 ? 10.671 15.942 -9.068 1.00 94.81 179 ARG A CA 1
ATOM 1399 C C . ARG A 1 179 ? 9.834 16.812 -9.986 1.00 94.81 179 ARG A C 1
ATOM 1401 O O . ARG A 1 179 ? 9.564 16.371 -11.090 1.00 94.81 179 ARG A O 1
ATOM 1408 N N . LEU A 1 180 ? 9.479 18.036 -9.594 1.00 96.56 180 LEU A N 1
ATOM 1409 C CA . LEU A 1 180 ? 8.764 18.960 -10.482 1.00 96.56 180 LEU A CA 1
ATOM 1410 C C . LEU A 1 180 ? 9.582 19.315 -11.728 1.00 96.56 180 LEU A C 1
ATOM 1412 O O . LEU A 1 180 ? 9.037 19.306 -12.829 1.00 96.56 180 LEU A O 1
ATOM 1416 N N . ILE A 1 181 ? 10.890 19.544 -11.576 1.00 97.62 181 ILE A N 1
ATOM 1417 C CA . ILE A 1 181 ? 11.788 19.780 -12.718 1.00 97.62 181 ILE A CA 1
ATOM 1418 C C . ILE A 1 181 ? 11.811 18.553 -13.639 1.00 97.62 181 ILE A C 1
ATOM 1420 O O . ILE A 1 181 ? 11.719 18.685 -14.857 1.00 97.62 181 ILE A O 1
ATOM 1424 N N . SER A 1 182 ? 11.892 17.352 -13.062 1.00 97.38 182 SER A N 1
ATOM 1425 C CA . SER A 1 182 ? 11.882 16.102 -13.831 1.00 97.38 182 SER A CA 1
ATOM 1426 C C . SER A 1 182 ? 10.546 15.897 -14.549 1.00 97.38 182 SER A C 1
ATOM 1428 O O . SER A 1 182 ? 10.533 15.631 -15.746 1.00 97.38 182 SER A O 1
ATOM 1430 N N . SER A 1 183 ? 9.426 16.103 -13.852 1.00 97.75 183 SER A N 1
ATOM 1431 C CA . SER A 1 183 ? 8.071 16.031 -14.399 1.00 97.75 183 SER A CA 1
ATOM 1432 C C . SER A 1 183 ? 7.892 16.942 -15.605 1.00 97.75 183 SER A C 1
ATOM 1434 O O . SER A 1 183 ? 7.363 16.494 -16.617 1.00 97.75 183 SER A O 1
ATOM 1436 N N . GLN A 1 184 ? 8.372 18.186 -15.532 1.00 98.19 184 GLN A N 1
ATOM 1437 C CA . GLN A 1 184 ? 8.308 19.106 -16.664 1.00 98.19 184 GLN A CA 1
ATOM 1438 C C . GLN A 1 184 ? 8.998 18.524 -17.902 1.00 98.19 184 GLN A C 1
ATOM 1440 O O . GLN A 1 184 ? 8.390 18.445 -18.967 1.00 98.19 184 GLN A O 1
ATOM 1445 N N . LYS A 1 185 ? 10.247 18.068 -17.749 1.00 98.50 185 LYS A N 1
ATOM 1446 C CA . LYS A 1 185 ? 11.035 17.501 -18.850 1.00 98.50 185 LYS A CA 1
ATOM 1447 C C . LYS A 1 185 ? 10.373 16.253 -19.435 1.00 98.50 185 LYS A C 1
ATOM 1449 O O . LYS A 1 185 ? 10.273 16.123 -20.651 1.00 98.50 185 LYS A O 1
ATOM 1454 N N . GLU A 1 186 ? 9.893 15.341 -18.588 1.00 98.31 186 GLU A N 1
ATOM 1455 C CA . GLU A 1 186 ? 9.217 14.125 -19.054 1.00 98.31 186 GLU A CA 1
ATOM 1456 C C . GLU A 1 186 ? 7.920 14.447 -19.816 1.00 98.31 186 GLU A C 1
ATOM 1458 O O . GLU A 1 186 ? 7.637 13.824 -20.841 1.00 98.31 186 GLU A O 1
ATOM 1463 N N . ILE A 1 187 ? 7.150 15.441 -19.362 1.00 98.50 187 ILE A N 1
ATOM 1464 C CA . ILE A 1 187 ? 5.930 15.902 -20.038 1.00 98.50 187 ILE A CA 1
ATOM 1465 C C . ILE A 1 187 ? 6.257 16.540 -21.392 1.00 98.50 187 ILE A C 1
ATOM 1467 O O . ILE A 1 187 ? 5.614 16.198 -22.384 1.00 98.50 187 ILE A O 1
ATOM 1471 N N . GLU A 1 188 ? 7.272 17.404 -21.465 1.00 98.38 188 GLU A N 1
ATOM 1472 C CA . GLU A 1 188 ? 7.726 18.018 -22.721 1.00 98.38 188 GLU A CA 1
ATOM 1473 C C . GLU A 1 188 ? 8.156 16.959 -23.749 1.00 98.38 188 GLU A C 1
ATOM 1475 O O . GLU A 1 188 ? 7.797 17.064 -24.925 1.00 98.38 188 GLU A O 1
ATOM 1480 N N . ILE A 1 189 ? 8.850 15.901 -23.309 1.00 98.38 189 ILE A N 1
ATOM 1481 C CA . ILE A 1 189 ? 9.193 14.751 -24.159 1.00 98.38 189 ILE A CA 1
ATOM 1482 C C . ILE A 1 189 ? 7.917 14.050 -24.635 1.00 98.38 189 ILE A C 1
ATOM 1484 O O . ILE A 1 189 ? 7.728 13.889 -25.838 1.00 98.38 189 ILE A O 1
ATOM 1488 N N . MET A 1 190 ? 7.005 13.685 -23.724 1.00 98.25 190 MET A N 1
ATOM 1489 C CA . MET A 1 190 ? 5.748 13.001 -24.071 1.00 98.25 190 MET A CA 1
ATOM 1490 C C . MET A 1 190 ? 4.865 13.794 -25.044 1.00 98.25 190 MET A C 1
ATOM 1492 O O . MET A 1 190 ? 4.080 13.202 -25.788 1.00 98.25 190 MET A O 1
ATOM 1496 N N . GLN A 1 191 ? 4.954 15.124 -25.041 1.00 97.69 191 GLN A N 1
ATOM 1497 C CA . GLN A 1 191 ? 4.233 15.977 -25.983 1.00 97.69 191 GLN A CA 1
ATOM 1498 C C . GLN A 1 191 ? 4.790 15.894 -27.414 1.00 97.69 191 GLN A C 1
ATOM 1500 O O . GLN A 1 191 ? 4.040 16.164 -28.356 1.00 97.69 191 GLN A O 1
ATOM 1505 N N . GLN A 1 192 ? 6.062 15.519 -27.572 1.00 96.88 192 GLN A N 1
ATOM 1506 C CA . GLN A 1 192 ? 6.810 15.536 -28.835 1.00 96.88 192 GLN A CA 1
ATOM 1507 C C . GLN A 1 192 ? 7.110 14.135 -29.387 1.00 96.88 192 GLN A C 1
ATOM 1509 O O . GLN A 1 192 ? 7.439 14.003 -30.566 1.00 96.88 192 GLN A O 1
ATOM 1514 N N . THR A 1 193 ? 6.994 13.092 -28.565 1.00 96.00 193 THR A N 1
ATOM 1515 C CA . THR A 1 193 ? 7.261 11.704 -28.954 1.00 96.00 193 THR A CA 1
ATOM 1516 C C . THR A 1 193 ? 5.977 10.926 -29.264 1.00 96.00 193 THR A C 1
ATOM 1518 O O . THR A 1 193 ? 4.897 11.253 -28.757 1.00 96.00 193 THR A O 1
ATOM 1521 N N . PRO A 1 194 ? 6.048 9.892 -30.126 1.00 94.75 194 PRO A N 1
ATOM 1522 C CA . PRO A 1 194 ? 4.930 8.975 -30.317 1.00 94.75 194 PRO A CA 1
ATOM 1523 C C . PRO A 1 194 ? 4.633 8.187 -29.032 1.00 94.75 194 PRO A C 1
ATOM 1525 O O . PRO A 1 194 ? 5.519 7.930 -28.219 1.00 94.75 194 PRO A O 1
ATOM 1528 N N . LYS A 1 195 ? 3.371 7.769 -28.871 1.00 95.00 195 LYS A N 1
ATOM 1529 C CA . LYS A 1 195 ? 2.963 6.870 -27.783 1.00 95.00 195 LYS A CA 1
ATOM 1530 C C . LYS A 1 195 ? 3.576 5.481 -27.994 1.00 95.00 195 LYS A C 1
ATOM 1532 O O . LYS A 1 195 ? 3.616 4.986 -29.118 1.00 95.00 195 LYS A O 1
ATOM 1537 N N . GLY A 1 196 ? 3.972 4.849 -26.898 1.00 94.50 196 GLY A N 1
ATOM 1538 C CA . GLY A 1 196 ? 4.526 3.498 -26.821 1.00 94.50 196 GLY A CA 1
ATOM 1539 C C . GLY A 1 196 ? 4.494 3.003 -25.374 1.00 94.50 196 GLY A C 1
ATOM 1540 O O . GLY A 1 196 ? 3.965 3.694 -24.501 1.00 94.50 196 GLY A O 1
ATOM 1541 N N . THR A 1 197 ? 5.063 1.829 -25.102 1.00 94.44 197 THR A N 1
ATOM 1542 C CA . THR A 1 197 ? 5.030 1.215 -23.762 1.00 94.44 197 THR A CA 1
ATOM 1543 C C . THR A 1 197 ? 5.649 2.124 -22.699 1.00 94.44 197 THR A C 1
ATOM 1545 O O . THR A 1 197 ? 4.986 2.483 -21.730 1.00 94.44 197 THR A O 1
ATOM 1548 N N . VAL A 1 198 ? 6.867 2.621 -22.945 1.00 96.94 198 VAL A N 1
ATOM 1549 C CA . VAL A 1 198 ? 7.554 3.545 -22.027 1.00 96.94 198 VAL A CA 1
ATOM 1550 C C . VAL A 1 198 ? 6.768 4.840 -21.835 1.00 96.94 198 VAL A C 1
ATOM 1552 O O . VAL A 1 198 ? 6.658 5.337 -20.719 1.00 96.94 198 VAL A O 1
ATOM 1555 N N . TRP A 1 199 ? 6.186 5.385 -22.905 1.00 97.62 199 TRP A N 1
ATOM 1556 C CA . TRP A 1 199 ? 5.362 6.593 -22.827 1.00 97.62 199 TRP A CA 1
ATOM 1557 C C . TRP A 1 199 ? 4.151 6.383 -21.905 1.00 97.62 199 TRP A C 1
ATOM 1559 O O . TRP A 1 199 ? 3.848 7.246 -21.082 1.00 97.62 199 TRP A O 1
ATOM 1569 N N . MET A 1 200 ? 3.480 5.227 -22.001 1.00 97.00 200 MET A N 1
ATOM 1570 C CA . MET A 1 200 ? 2.340 4.883 -21.141 1.00 97.00 200 MET A CA 1
ATOM 1571 C C . MET A 1 200 ? 2.756 4.760 -19.674 1.00 97.00 200 MET A C 1
ATOM 1573 O O . MET A 1 200 ? 2.072 5.300 -18.802 1.00 97.00 200 MET A O 1
ATOM 1577 N N . ASP A 1 201 ? 3.897 4.124 -19.405 1.00 95.44 201 ASP A N 1
ATOM 1578 C CA . ASP A 1 201 ? 4.444 3.991 -18.052 1.00 95.44 201 ASP A CA 1
ATOM 1579 C C . ASP A 1 201 ? 4.819 5.354 -17.455 1.00 95.44 201 ASP A C 1
ATOM 1581 O O . ASP A 1 201 ? 4.518 5.636 -16.290 1.00 95.44 201 ASP A O 1
ATOM 1585 N N . LYS A 1 202 ? 5.411 6.243 -18.263 1.00 97.38 202 LYS A N 1
ATOM 1586 C CA . LYS A 1 202 ? 5.725 7.621 -17.859 1.00 97.38 202 LYS A CA 1
ATOM 1587 C C . LYS A 1 202 ? 4.468 8.432 -17.572 1.00 97.38 202 LYS A C 1
ATOM 1589 O O . LYS A 1 202 ? 4.403 9.079 -16.525 1.00 97.38 202 LYS A O 1
ATOM 1594 N N . LEU A 1 203 ? 3.443 8.350 -18.422 1.00 98.25 203 LEU A N 1
ATOM 1595 C CA . LEU A 1 203 ? 2.169 9.023 -18.167 1.00 98.25 203 LEU A CA 1
ATOM 1596 C C . LEU A 1 203 ? 1.533 8.527 -16.861 1.00 98.25 203 LEU A C 1
ATOM 1598 O O . LEU A 1 203 ? 1.102 9.340 -16.041 1.00 98.25 203 LEU A O 1
ATOM 1602 N N . LEU A 1 204 ? 1.510 7.210 -16.637 1.00 96.00 204 LEU A N 1
ATOM 1603 C CA . LEU A 1 204 ? 1.007 6.618 -15.397 1.00 96.00 204 LEU A CA 1
ATOM 1604 C C . LEU A 1 204 ? 1.794 7.104 -14.174 1.00 96.00 204 LEU A C 1
ATOM 1606 O O . LEU A 1 204 ? 1.183 7.488 -13.174 1.00 96.00 204 LEU A O 1
ATOM 1610 N N . GLY A 1 205 ? 3.126 7.131 -14.252 1.00 95.19 205 GLY A N 1
ATOM 1611 C CA . GLY A 1 205 ? 3.994 7.648 -13.193 1.00 95.19 205 GLY A CA 1
ATOM 1612 C C . GLY A 1 205 ? 3.682 9.102 -12.834 1.00 95.19 205 GLY A C 1
ATOM 1613 O O . GLY A 1 205 ? 3.470 9.414 -11.660 1.00 95.19 205 GLY A O 1
ATOM 1614 N N . GLN A 1 206 ? 3.550 9.975 -13.836 1.00 97.62 206 GLN A N 1
ATOM 1615 C CA . GLN A 1 206 ? 3.210 11.385 -13.620 1.00 97.62 206 GLN A CA 1
ATOM 1616 C C . GLN A 1 206 ? 1.793 11.570 -13.056 1.00 97.62 206 GLN A C 1
ATOM 1618 O O . GLN A 1 206 ? 1.580 12.397 -12.169 1.00 97.62 206 GLN A O 1
ATOM 1623 N N . CYS A 1 207 ? 0.823 10.763 -13.495 1.00 96.69 207 CYS A N 1
ATOM 1624 C CA . CYS A 1 207 ? -0.533 10.791 -12.943 1.00 96.69 207 CYS A CA 1
ATOM 1625 C C . CYS A 1 207 ? -0.577 10.302 -11.485 1.00 96.69 207 CYS A C 1
ATOM 1627 O O . CYS A 1 207 ? -1.260 10.896 -10.652 1.00 96.69 207 CYS A O 1
ATOM 1629 N N . LYS A 1 208 ? 0.191 9.262 -11.135 1.00 92.69 208 LYS A N 1
ATOM 1630 C CA . LYS A 1 208 ? 0.347 8.827 -9.738 1.00 92.69 208 LYS A CA 1
ATOM 1631 C C . LYS A 1 208 ? 0.974 9.933 -8.892 1.00 92.69 208 LYS A C 1
ATOM 1633 O O . LYS A 1 208 ? 0.497 10.200 -7.791 1.00 92.69 208 LYS A O 1
ATOM 1638 N N . GLN A 1 209 ? 1.998 10.611 -9.406 1.00 92.50 209 GLN A N 1
ATOM 1639 C CA . GLN A 1 209 ? 2.623 11.729 -8.706 1.00 92.50 209 GLN A CA 1
ATOM 1640 C C . GLN A 1 209 ? 1.642 12.889 -8.491 1.00 92.50 209 GLN A C 1
ATOM 1642 O O . GLN A 1 209 ? 1.536 13.375 -7.367 1.00 92.50 209 GLN A O 1
ATOM 1647 N N . SER A 1 210 ? 0.871 13.282 -9.509 1.00 93.81 210 SER A N 1
ATOM 1648 C CA . SER A 1 210 ? -0.108 14.374 -9.396 1.00 93.81 210 SER A CA 1
ATOM 1649 C C . SER A 1 210 ? -1.248 14.079 -8.416 1.00 93.81 210 SER A C 1
ATOM 1651 O O . SER A 1 210 ? -1.797 15.003 -7.819 1.00 93.81 210 SER A O 1
ATOM 1653 N N . LYS A 1 211 ? -1.577 12.799 -8.197 1.00 88.88 211 LYS A N 1
ATOM 1654 C CA . LYS A 1 211 ? -2.566 12.364 -7.200 1.00 88.88 211 LYS A CA 1
ATOM 1655 C C . LYS A 1 211 ? -2.092 12.565 -5.754 1.00 88.88 211 LYS A C 1
ATOM 1657 O O . LYS A 1 211 ? -2.917 12.850 -4.888 1.00 88.88 211 LYS A O 1
ATOM 1662 N N . TYR A 1 212 ? -0.802 12.367 -5.474 1.00 85.00 212 TYR A N 1
ATOM 1663 C CA . TYR A 1 212 ? -0.272 12.341 -4.100 1.00 85.00 212 TYR A CA 1
ATOM 1664 C C . TYR A 1 212 ? 0.561 13.567 -3.722 1.00 85.00 212 TYR A C 1
ATOM 1666 O O . TYR A 1 212 ? 0.735 13.834 -2.534 1.00 85.00 212 TYR A O 1
ATOM 1674 N N . MET A 1 213 ? 1.076 14.301 -4.705 1.00 88.00 213 MET A N 1
ATOM 1675 C CA . MET A 1 213 ? 1.844 15.518 -4.487 1.00 88.00 213 MET A CA 1
ATOM 1676 C C . MET A 1 213 ? 0.914 16.729 -4.394 1.00 88.00 213 MET A C 1
ATOM 1678 O O . MET A 1 213 ? 0.140 17.011 -5.308 1.00 88.00 213 MET A O 1
ATOM 1682 N N . GLU A 1 214 ? 1.008 17.467 -3.291 1.00 85.25 214 GLU A N 1
ATOM 1683 C CA . GLU A 1 214 ? 0.260 18.710 -3.116 1.00 85.25 214 GLU A CA 1
ATOM 1684 C C . GLU A 1 214 ? 0.737 19.773 -4.122 1.00 85.25 214 GLU A C 1
ATOM 1686 O O . GLU A 1 214 ? 1.933 19.897 -4.385 1.00 85.25 214 GLU A O 1
ATOM 1691 N N . ASN A 1 215 ? -0.194 20.557 -4.676 1.00 87.94 215 ASN A N 1
ATOM 1692 C CA . ASN A 1 215 ? 0.090 21.655 -5.612 1.00 87.94 215 ASN A CA 1
ATOM 1693 C C . ASN A 1 215 ? 0.883 21.249 -6.874 1.00 87.94 215 ASN A C 1
ATOM 1695 O O . ASN A 1 215 ? 1.674 22.036 -7.393 1.00 87.94 215 ASN A O 1
ATOM 1699 N N . TYR A 1 216 ? 0.669 20.035 -7.393 1.00 93.81 216 TYR A N 1
ATOM 1700 C CA . TYR A 1 216 ? 1.294 19.587 -8.639 1.00 93.81 216 TYR A CA 1
ATOM 1701 C C . TYR A 1 216 ? 0.811 20.429 -9.849 1.00 93.81 216 TYR A C 1
ATOM 1703 O O . TYR A 1 216 ? -0.382 20.402 -10.169 1.00 93.81 216 TYR A O 1
ATOM 1711 N N . PRO A 1 217 ? 1.698 21.168 -10.547 1.00 96.38 217 PRO A N 1
ATOM 1712 C CA . PRO A 1 217 ? 1.294 22.229 -11.474 1.00 96.38 217 PRO A CA 1
ATOM 1713 C C . PRO A 1 217 ? 0.893 21.733 -12.871 1.00 96.38 217 PRO A C 1
ATOM 1715 O O . PRO A 1 217 ? 0.232 22.466 -13.599 1.00 96.38 217 PRO A O 1
ATOM 1718 N N . TYR A 1 218 ? 1.242 20.499 -13.248 1.00 97.12 218 TYR A N 1
ATOM 1719 C CA . TYR A 1 218 ? 1.083 20.001 -14.624 1.00 97.12 218 TYR A CA 1
ATOM 1720 C C . TYR A 1 218 ? -0.189 19.168 -14.848 1.00 97.12 218 TYR A C 1
ATOM 1722 O O . TYR A 1 218 ? -0.263 18.366 -15.776 1.00 97.12 218 TYR A O 1
ATOM 1730 N N . LYS A 1 219 ? -1.207 19.294 -13.986 1.00 95.75 219 LYS A N 1
ATOM 1731 C CA . LYS A 1 219 ? -2.414 18.449 -14.065 1.00 95.75 219 LYS A CA 1
ATOM 1732 C C . LYS A 1 219 ? -3.150 18.582 -15.407 1.00 95.75 219 LYS A C 1
ATOM 1734 O O . LYS A 1 219 ? -3.594 17.573 -15.950 1.00 95.75 219 LYS A O 1
ATOM 1739 N N . GLU A 1 220 ? -3.240 19.793 -15.953 1.00 97.19 220 GLU A N 1
ATOM 1740 C CA . GLU A 1 220 ? -3.882 20.034 -17.254 1.00 97.19 220 GLU A CA 1
ATOM 1741 C C . GLU A 1 220 ? -3.088 19.424 -18.418 1.00 97.19 220 GLU A C 1
ATOM 1743 O O . GLU A 1 220 ? -3.681 18.851 -19.333 1.00 97.19 220 GLU A O 1
ATOM 1748 N N . ASP A 1 221 ? -1.752 19.446 -18.355 1.00 98.44 221 ASP A N 1
ATOM 1749 C CA . ASP A 1 221 ? -0.905 18.777 -19.347 1.00 98.44 221 ASP A CA 1
ATOM 1750 C C . ASP A 1 221 ? -1.137 17.261 -19.344 1.00 98.44 221 ASP A C 1
ATOM 1752 O O . ASP A 1 221 ? -1.258 16.643 -20.404 1.00 98.44 221 ASP A O 1
ATOM 1756 N N . LEU A 1 222 ? -1.268 16.656 -18.158 1.00 98.31 222 LEU A N 1
ATOM 1757 C CA . LEU A 1 222 ? -1.568 15.229 -18.028 1.00 98.31 222 LEU A CA 1
ATOM 1758 C C . LEU A 1 222 ? -2.952 14.879 -18.588 1.00 98.31 222 LEU A C 1
ATOM 1760 O O . LEU A 1 222 ? -3.088 13.866 -19.273 1.00 98.31 222 LEU A O 1
ATOM 1764 N N . ILE A 1 223 ? -3.963 15.725 -18.364 1.00 98.12 223 ILE A N 1
ATOM 1765 C CA . ILE A 1 223 ? -5.296 15.565 -18.968 1.00 98.12 223 ILE A CA 1
ATOM 1766 C C . ILE A 1 223 ? -5.207 15.662 -20.497 1.00 98.12 223 ILE A C 1
ATOM 1768 O O . ILE A 1 223 ? -5.801 14.846 -21.206 1.00 98.12 223 ILE A O 1
ATOM 1772 N N . ALA A 1 224 ? -4.436 16.613 -21.028 1.00 98.31 224 ALA A N 1
ATOM 1773 C CA . ALA A 1 224 ? -4.236 16.757 -22.467 1.00 98.31 224 ALA A CA 1
ATOM 1774 C C . ALA A 1 224 ? -3.536 15.532 -23.084 1.00 98.31 224 ALA A C 1
ATOM 1776 O O . ALA A 1 224 ? -3.942 15.075 -24.153 1.00 98.31 224 ALA A O 1
ATOM 1777 N N . LEU A 1 225 ? -2.525 14.969 -22.412 1.00 98.38 225 LEU A N 1
ATOM 1778 C CA . LEU A 1 225 ? -1.861 13.728 -22.831 1.00 98.38 225 LEU A CA 1
ATOM 1779 C C . LEU A 1 225 ? -2.815 12.527 -22.760 1.00 98.38 225 LEU A C 1
ATOM 1781 O O . LEU A 1 225 ? -2.908 11.767 -23.723 1.00 98.38 225 LEU A O 1
ATOM 1785 N N . TYR A 1 226 ? -3.584 12.396 -21.678 1.00 98.19 226 TYR A N 1
ATOM 1786 C CA . TYR A 1 226 ? -4.595 11.348 -21.515 1.00 98.19 226 TYR A CA 1
ATOM 1787 C C . TYR A 1 226 ? -5.678 11.394 -22.604 1.00 98.19 226 TYR A C 1
ATOM 1789 O O . TYR A 1 226 ? -6.092 10.360 -23.128 1.00 98.19 226 TYR A O 1
ATOM 1797 N N . ASN A 1 227 ? -6.109 12.586 -23.017 1.00 97.62 227 ASN A N 1
ATOM 1798 C CA . ASN A 1 227 ? -7.112 12.740 -24.071 1.00 97.62 227 ASN A CA 1
ATOM 1799 C C . ASN A 1 227 ? -6.631 12.263 -25.452 1.00 97.62 227 ASN A C 1
ATOM 1801 O O . ASN A 1 227 ? -7.466 11.984 -26.311 1.00 97.62 227 ASN A O 1
ATOM 1805 N N . LYS A 1 228 ? -5.315 12.105 -25.660 1.00 96.31 228 LYS A N 1
ATOM 1806 C CA . LYS A 1 228 ? -4.742 11.496 -26.874 1.00 96.31 228 LYS A CA 1
ATOM 1807 C C . LYS A 1 228 ? -4.822 9.964 -26.874 1.00 96.31 228 LYS A C 1
ATOM 1809 O O . LYS A 1 228 ? -4.499 9.348 -27.894 1.00 96.31 228 LYS A O 1
ATOM 1814 N N . LEU A 1 229 ? -5.191 9.331 -25.759 1.00 97.50 229 LEU A N 1
ATOM 1815 C CA . LEU A 1 229 ? -5.364 7.882 -25.684 1.00 97.50 229 LEU A CA 1
ATOM 1816 C C . LEU A 1 229 ? -6.617 7.437 -26.446 1.00 97.50 229 LEU A C 1
ATOM 1818 O O . LEU A 1 229 ? -7.688 8.033 -26.323 1.00 97.50 229 LEU A O 1
ATOM 1822 N N . SER A 1 230 ? -6.470 6.356 -27.205 1.00 96.81 230 SER A N 1
ATOM 1823 C CA . SER A 1 230 ? -7.565 5.590 -27.794 1.00 96.81 230 SER A CA 1
ATOM 1824 C C . SER A 1 230 ? -8.382 4.884 -26.712 1.00 96.81 230 SER A C 1
ATOM 1826 O O . SER A 1 230 ? -7.917 4.687 -25.588 1.00 96.81 230 SER A O 1
ATOM 1828 N N . ASP A 1 231 ? -9.586 4.437 -27.062 1.00 96.50 231 ASP A N 1
ATOM 1829 C CA . ASP A 1 231 ? -10.445 3.706 -26.126 1.00 96.50 231 ASP A CA 1
ATOM 1830 C C . ASP A 1 231 ? -9.794 2.402 -25.645 1.00 96.50 231 ASP A C 1
ATOM 1832 O O . ASP A 1 231 ? -9.905 2.052 -24.473 1.00 96.50 231 ASP A O 1
ATOM 1836 N N . ASN A 1 232 ? -9.042 1.713 -26.510 1.00 96.38 232 ASN A N 1
ATOM 1837 C CA . ASN A 1 232 ? -8.294 0.514 -26.121 1.00 96.38 232 ASN A CA 1
ATOM 1838 C C . ASN A 1 232 ? -7.192 0.834 -25.100 1.00 96.38 232 ASN A C 1
ATOM 1840 O O . ASN A 1 232 ? -7.049 0.118 -24.112 1.00 96.38 232 ASN A O 1
ATOM 1844 N N . GLU A 1 233 ? -6.444 1.925 -25.295 1.00 96.38 233 GLU A N 1
ATOM 1845 C CA . GLU A 1 233 ? -5.417 2.364 -24.338 1.00 96.38 233 GLU A CA 1
ATOM 1846 C C . GLU A 1 233 ? -6.046 2.774 -22.999 1.00 96.38 233 GLU A C 1
ATOM 1848 O O . GLU A 1 233 ? -5.536 2.384 -21.950 1.00 96.38 233 GLU A O 1
ATOM 1853 N N . LYS A 1 234 ? -7.182 3.486 -23.010 1.00 95.62 234 LYS A N 1
ATOM 1854 C CA . LYS A 1 234 ? -7.923 3.866 -21.790 1.00 95.62 234 LYS A CA 1
ATOM 1855 C C . LYS A 1 234 ? -8.484 2.656 -21.039 1.00 95.62 234 LYS A C 1
ATOM 1857 O O . LYS A 1 234 ? -8.488 2.655 -19.813 1.00 95.62 234 LYS A O 1
ATOM 1862 N N . ASN A 1 235 ? -8.911 1.620 -21.761 1.00 92.25 235 ASN A N 1
ATOM 1863 C CA . ASN A 1 235 ? -9.442 0.384 -21.180 1.00 92.25 235 ASN A CA 1
ATOM 1864 C C . ASN A 1 235 ? -8.358 -0.617 -20.741 1.00 92.25 235 ASN A C 1
ATOM 1866 O O . ASN A 1 235 ? -8.683 -1.597 -20.065 1.00 92.25 235 ASN A O 1
ATOM 1870 N N . SER A 1 236 ? -7.088 -0.386 -21.090 1.00 91.44 236 SER A N 1
ATOM 1871 C CA . SER A 1 236 ? -5.959 -1.157 -20.556 1.00 91.44 236 SER A CA 1
ATOM 1872 C C . SER A 1 236 ? -5.824 -0.978 -19.036 1.00 91.44 236 SER A C 1
ATOM 1874 O O . SER A 1 236 ? -6.361 -0.028 -18.463 1.00 91.44 236 SER A O 1
ATOM 1876 N N . GLN A 1 237 ? -5.072 -1.861 -18.372 1.00 87.00 237 GLN A N 1
ATOM 1877 C CA . GLN A 1 237 ? -4.817 -1.741 -16.931 1.00 87.00 237 GLN A CA 1
ATOM 1878 C C . GLN A 1 237 ? -4.193 -0.379 -16.580 1.00 87.00 237 GLN A C 1
ATOM 1880 O O . GLN A 1 237 ? -4.724 0.344 -15.739 1.00 87.00 237 GLN A O 1
ATOM 1885 N N . ALA A 1 238 ? -3.129 0.020 -17.286 1.00 91.62 238 ALA A N 1
ATOM 1886 C CA . ALA A 1 238 ? -2.492 1.322 -17.094 1.00 91.62 238 ALA A CA 1
ATOM 1887 C C . ALA A 1 238 ? -3.456 2.489 -17.375 1.00 91.62 238 ALA A C 1
ATOM 1889 O O . ALA A 1 238 ? -3.484 3.459 -16.621 1.00 91.62 238 ALA A O 1
ATOM 1890 N N . GLY A 1 239 ? -4.292 2.386 -18.414 1.00 94.62 239 GLY A N 1
ATOM 1891 C CA . GLY A 1 239 ? -5.292 3.403 -18.755 1.00 94.62 239 GLY A CA 1
ATOM 1892 C C . GLY A 1 239 ? -6.346 3.612 -17.667 1.00 94.62 239 GLY A C 1
ATOM 1893 O O . GLY A 1 239 ? -6.665 4.755 -17.327 1.00 94.62 239 GLY A O 1
ATOM 1894 N N . LYS A 1 240 ? -6.831 2.527 -17.054 1.00 92.00 240 LYS A N 1
ATOM 1895 C CA . LYS A 1 240 ? -7.750 2.590 -15.907 1.00 92.00 240 LYS A CA 1
ATOM 1896 C C . LYS A 1 240 ? -7.086 3.241 -14.695 1.00 92.00 240 LYS A C 1
ATOM 1898 O O . LYS A 1 240 ? -7.695 4.099 -14.058 1.00 92.00 240 LYS A O 1
ATOM 1903 N N . GLU A 1 241 ? -5.826 2.907 -14.412 1.00 92.06 241 GLU A N 1
ATOM 1904 C CA . GLU A 1 241 ? -5.074 3.545 -13.324 1.00 92.06 241 GLU A CA 1
ATOM 1905 C C . GLU A 1 241 ? -4.841 5.041 -13.567 1.00 92.06 241 GLU A C 1
ATOM 1907 O O . GLU A 1 241 ? -5.039 5.849 -12.656 1.00 92.06 241 GLU A O 1
ATOM 1912 N N . ILE A 1 242 ? -4.485 5.431 -14.796 1.00 95.88 242 ILE A N 1
ATOM 1913 C CA . ILE A 1 242 ? -4.376 6.841 -15.197 1.00 95.88 242 ILE A CA 1
ATOM 1914 C C . ILE A 1 242 ? -5.719 7.549 -14.988 1.00 95.88 242 ILE A C 1
ATOM 1916 O O . ILE A 1 242 ? -5.761 8.625 -14.390 1.00 95.88 242 ILE A O 1
ATOM 1920 N N . THR A 1 243 ? -6.820 6.925 -15.414 1.00 95.06 243 THR A N 1
ATOM 1921 C CA . THR A 1 243 ? -8.176 7.473 -15.265 1.00 95.06 243 THR A CA 1
ATOM 1922 C C . THR A 1 243 ? -8.501 7.748 -13.801 1.00 95.06 243 THR A C 1
ATOM 1924 O O . THR A 1 243 ? -8.922 8.852 -13.474 1.00 95.06 243 THR A O 1
ATOM 1927 N N . VAL A 1 244 ? -8.241 6.792 -12.905 1.00 93.19 244 VAL A N 1
ATOM 1928 C CA . VAL A 1 244 ? -8.473 6.952 -11.459 1.00 93.19 244 VAL A CA 1
ATOM 1929 C C . VAL A 1 244 ? -7.566 8.017 -10.837 1.00 93.19 244 VAL A C 1
ATOM 1931 O O . VAL A 1 244 ? -7.952 8.665 -9.865 1.00 93.19 244 VAL A O 1
ATOM 1934 N N . CYS A 1 245 ? -6.360 8.227 -11.365 1.00 93.50 245 CYS A N 1
ATOM 1935 C CA . CYS A 1 245 ? -5.482 9.292 -10.884 1.00 93.50 245 CYS A CA 1
ATOM 1936 C C . CYS A 1 245 ? -5.979 10.688 -11.286 1.00 93.50 245 CYS A C 1
ATOM 1938 O O . CYS A 1 245 ? -5.968 11.601 -10.461 1.00 93.50 245 CYS A O 1
ATOM 1940 N N . LEU A 1 246 ? -6.434 10.853 -12.530 1.00 94.56 246 LEU A N 1
ATOM 1941 C CA . LEU A 1 246 ? -6.910 12.140 -13.049 1.00 94.56 246 LEU A CA 1
ATOM 1942 C C . LEU A 1 246 ? -8.329 12.478 -12.574 1.00 94.56 246 LEU A C 1
ATOM 1944 O O . LEU A 1 246 ? -8.619 13.636 -12.257 1.00 94.56 246 LEU A O 1
ATOM 1948 N N . TYR A 1 247 ? -9.180 11.457 -12.483 1.00 93.44 247 TYR A N 1
ATOM 1949 C CA . TYR A 1 247 ? -10.596 11.528 -12.133 1.00 93.44 247 TYR A CA 1
ATOM 1950 C C . TYR A 1 247 ? -10.889 10.560 -10.975 1.00 93.44 247 TYR A C 1
ATOM 1952 O O . TYR A 1 247 ? -11.520 9.518 -11.177 1.00 93.44 247 TYR A O 1
ATOM 1960 N N . PRO A 1 248 ? -10.400 10.857 -9.757 1.00 90.38 248 PRO A N 1
ATOM 1961 C CA . PRO A 1 248 ? -10.598 9.976 -8.616 1.00 90.38 248 PRO A CA 1
ATOM 1962 C C . PRO A 1 248 ? -12.095 9.778 -8.334 1.00 90.38 248 PRO A C 1
ATOM 1964 O O . PRO A 1 248 ? -12.858 10.749 -8.393 1.00 90.38 248 PRO A O 1
ATOM 1967 N N . PRO A 1 249 ? -12.530 8.543 -8.023 1.00 91.62 249 PRO A N 1
ATOM 1968 C CA . PRO A 1 249 ? -13.926 8.278 -7.713 1.00 91.62 249 PRO A CA 1
ATOM 1969 C C . PRO A 1 249 ? -14.336 8.978 -6.414 1.00 91.62 249 PRO A C 1
ATOM 1971 O O . PRO A 1 249 ? -13.502 9.283 -5.558 1.00 91.62 249 PRO A O 1
ATOM 1974 N N . VAL A 1 250 ? -15.645 9.181 -6.241 1.00 93.69 250 VAL A N 1
ATOM 1975 C CA . VAL A 1 250 ? -16.196 9.538 -4.929 1.00 93.69 250 VAL A CA 1
ATOM 1976 C C . VAL A 1 250 ? -15.882 8.401 -3.965 1.00 93.69 250 VAL A C 1
ATOM 1978 O O . VAL A 1 250 ? -16.171 7.237 -4.249 1.00 93.69 250 VAL A O 1
ATOM 1981 N N . THR A 1 251 ? -15.259 8.751 -2.846 1.00 95.75 251 THR A N 1
ATOM 1982 C CA . THR A 1 251 ? -14.825 7.779 -1.849 1.00 95.75 251 THR A CA 1
ATOM 1983 C C . THR A 1 251 ? -15.850 7.662 -0.738 1.00 95.75 251 THR A C 1
ATOM 1985 O O . THR A 1 251 ? -16.305 8.691 -0.231 1.00 95.75 251 THR A O 1
ATOM 1988 N N . VAL A 1 252 ? -16.134 6.436 -0.318 1.00 96.62 252 VAL A N 1
ATOM 1989 C CA . VAL A 1 252 ? -16.982 6.168 0.845 1.00 96.62 252 VAL A CA 1
ATOM 1990 C C . VAL A 1 252 ? -16.268 6.541 2.146 1.00 96.62 252 VAL A C 1
ATOM 1992 O O . VAL A 1 252 ? -15.039 6.472 2.241 1.00 96.62 252 VAL A O 1
ATOM 1995 N N . LYS A 1 253 ? -17.040 6.971 3.141 1.00 95.25 253 LYS A N 1
ATOM 1996 C CA . LYS A 1 253 ? -16.580 7.414 4.461 1.00 95.25 253 LYS A CA 1
ATOM 1997 C C . LYS A 1 253 ? -17.380 6.724 5.559 1.00 95.25 253 LYS A C 1
ATOM 1999 O O . LYS A 1 253 ? -18.382 6.068 5.301 1.00 95.25 253 LYS A O 1
ATOM 2004 N N . GLU A 1 254 ? -16.939 6.881 6.802 1.00 94.50 254 GLU A N 1
ATOM 2005 C CA . GLU A 1 254 ? -17.725 6.447 7.960 1.00 94.50 254 GLU A CA 1
ATOM 2006 C C . GLU A 1 254 ? -19.135 7.050 7.919 1.00 94.50 254 GLU A C 1
ATOM 2008 O O . GLU A 1 254 ? -19.300 8.251 7.705 1.00 94.50 254 GLU A O 1
ATOM 2013 N N . GLY A 1 255 ? -20.142 6.198 8.112 1.00 92.31 255 GLY A N 1
ATOM 2014 C CA . GLY A 1 255 ? -21.558 6.543 8.001 1.00 92.31 255 GLY A CA 1
ATOM 2015 C C . GLY A 1 255 ? -22.166 6.354 6.608 1.00 92.31 255 GLY A C 1
ATOM 2016 O O . GLY A 1 255 ? -23.390 6.278 6.516 1.00 92.31 255 GLY A O 1
ATOM 2017 N N . ASP A 1 256 ? -21.359 6.224 5.552 1.00 97.56 256 ASP A N 1
ATOM 2018 C CA . ASP A 1 256 ? -21.867 5.955 4.203 1.00 97.56 256 ASP A CA 1
ATOM 2019 C C . ASP A 1 256 ? -22.264 4.479 4.036 1.00 97.56 256 ASP A C 1
ATOM 2021 O O . ASP A 1 256 ? -21.766 3.585 4.733 1.00 97.56 256 ASP A O 1
ATOM 2025 N N . GLU A 1 257 ? -23.129 4.212 3.054 1.00 97.75 257 GLU A N 1
ATOM 2026 C CA . GLU A 1 257 ? -23.301 2.857 2.533 1.00 97.75 257 GLU A CA 1
ATOM 2027 C C . GLU A 1 257 ? -21.999 2.369 1.886 1.00 97.75 257 GLU A C 1
ATOM 2029 O O . GLU A 1 257 ? -21.266 3.119 1.236 1.00 97.75 257 GLU A O 1
ATOM 2034 N N . MET A 1 258 ? -21.710 1.084 2.065 1.00 97.62 258 MET A N 1
ATOM 2035 C CA . MET A 1 258 ? -20.538 0.450 1.483 1.00 97.62 258 MET A CA 1
ATOM 2036 C C . MET A 1 258 ? -20.550 0.528 -0.050 1.00 97.62 258 MET A C 1
ATOM 2038 O O . MET A 1 258 ? -21.583 0.341 -0.694 1.00 97.62 258 MET A O 1
ATOM 2042 N N . ALA A 1 259 ? -19.382 0.770 -0.641 1.00 97.62 259 ALA A N 1
ATOM 2043 C CA . ALA A 1 259 ? -19.217 0.659 -2.081 1.00 97.62 259 ALA A CA 1
ATOM 2044 C C . ALA A 1 259 ? -19.107 -0.814 -2.476 1.00 97.62 259 ALA A C 1
ATOM 2046 O O . ALA A 1 259 ? -18.476 -1.599 -1.778 1.00 97.62 259 ALA A O 1
ATOM 2047 N N . ASP A 1 260 ? -19.657 -1.161 -3.636 1.00 96.75 260 ASP A N 1
ATOM 2048 C CA . ASP A 1 260 ? -19.650 -2.536 -4.130 1.00 96.75 260 ASP A CA 1
ATOM 2049 C C . ASP A 1 260 ? -19.221 -2.612 -5.605 1.00 96.75 260 ASP A C 1
ATOM 2051 O O . ASP A 1 260 ? -19.121 -1.586 -6.304 1.00 96.75 260 ASP A O 1
ATOM 2055 N N . THR A 1 261 ? -18.904 -3.825 -6.052 1.00 96.25 261 THR A N 1
ATOM 2056 C CA . THR A 1 261 ? -18.563 -4.186 -7.437 1.00 96.25 261 THR A CA 1
ATOM 2057 C C . THR A 1 261 ? -18.585 -5.709 -7.600 1.00 96.25 261 THR A C 1
ATOM 2059 O O . THR A 1 261 ? -18.641 -6.424 -6.606 1.00 96.25 261 THR A O 1
ATOM 2062 N N . ASP A 1 262 ? -18.474 -6.205 -8.834 1.00 98.06 262 ASP A N 1
ATOM 2063 C CA . ASP A 1 262 ? -18.220 -7.627 -9.082 1.00 98.06 262 ASP A CA 1
ATOM 2064 C C . ASP A 1 262 ? -16.879 -8.050 -8.457 1.00 98.06 262 ASP A C 1
ATOM 2066 O O . ASP A 1 262 ? -15.824 -7.494 -8.783 1.00 98.06 262 ASP A O 1
ATOM 2070 N N . LEU A 1 263 ? -16.923 -9.049 -7.577 1.00 98.38 263 LEU A N 1
ATOM 2071 C CA . LEU A 1 263 ? -15.770 -9.649 -6.912 1.00 98.38 263 LEU A CA 1
ATOM 2072 C C . LEU A 1 263 ? -15.680 -11.129 -7.275 1.00 98.38 263 LEU A C 1
ATOM 2074 O O . LEU A 1 263 ? -16.664 -11.857 -7.191 1.00 98.38 263 LEU A O 1
ATOM 2078 N N . TYR A 1 264 ? -14.497 -11.601 -7.640 1.00 98.31 264 TYR A N 1
ATOM 2079 C CA . TYR A 1 264 ? -14.296 -12.972 -8.095 1.00 98.31 264 TYR A CA 1
ATOM 2080 C C . TYR A 1 264 ? -13.668 -13.815 -6.994 1.00 98.31 264 TYR A C 1
ATOM 2082 O O . TYR A 1 264 ? -12.690 -13.390 -6.380 1.00 98.31 264 TYR A O 1
ATOM 2090 N N . ASP A 1 265 ? -14.195 -15.020 -6.770 1.00 97.06 265 ASP A N 1
ATOM 2091 C CA . ASP A 1 265 ? -13.543 -16.040 -5.943 1.00 97.06 265 ASP A CA 1
ATOM 2092 C C . ASP A 1 265 ? -12.524 -16.877 -6.741 1.00 97.06 265 ASP A C 1
ATOM 2094 O O . ASP A 1 265 ? -12.315 -16.700 -7.945 1.00 97.06 265 ASP A O 1
ATOM 2098 N N . LEU A 1 266 ? -11.840 -17.804 -6.064 1.00 94.81 266 LEU A N 1
ATOM 2099 C CA . LEU A 1 266 ? -10.808 -18.644 -6.684 1.00 94.81 266 LEU A CA 1
ATOM 2100 C C . LEU A 1 266 ? -11.356 -19.586 -7.772 1.00 94.81 266 LEU A C 1
ATOM 2102 O O . LEU A 1 266 ? -10.577 -20.076 -8.596 1.00 94.81 266 LEU A O 1
ATOM 2106 N N . GLN A 1 267 ? -12.664 -19.850 -7.776 1.00 95.25 267 GLN A N 1
ATOM 2107 C CA . GLN A 1 267 ? -13.367 -20.642 -8.785 1.00 95.25 267 GLN A CA 1
ATOM 2108 C C . GLN A 1 267 ? -13.887 -19.770 -9.942 1.00 95.25 267 GLN A C 1
ATOM 2110 O O . GLN A 1 267 ? -14.300 -20.315 -10.964 1.00 95.25 267 GLN A O 1
ATOM 2115 N N . GLY A 1 268 ? -13.807 -18.443 -9.818 1.00 95.94 268 GLY A N 1
ATOM 2116 C CA . GLY A 1 268 ? -14.312 -17.477 -10.787 1.00 95.94 268 GLY A CA 1
ATOM 2117 C C . GLY A 1 268 ? -15.797 -17.159 -10.624 1.00 95.94 268 GLY A C 1
ATOM 2118 O O . GLY A 1 268 ? -16.366 -16.537 -11.519 1.00 95.94 268 GLY A O 1
ATOM 2119 N N . ASN A 1 269 ? -16.436 -17.568 -9.521 1.00 97.75 269 ASN A N 1
ATOM 2120 C CA . ASN A 1 269 ? -17.804 -17.137 -9.244 1.00 97.75 269 ASN A CA 1
ATOM 2121 C C . ASN A 1 269 ? -17.801 -15.666 -8.828 1.00 97.75 269 ASN A C 1
ATOM 2123 O O . ASN A 1 269 ? -16.867 -15.204 -8.169 1.00 97.75 269 ASN A O 1
ATOM 2127 N N . ILE A 1 270 ? -18.865 -14.962 -9.206 1.00 98.31 270 ILE A N 1
ATOM 2128 C CA . ILE A 1 270 ? -19.068 -13.554 -8.873 1.00 98.31 270 ILE A CA 1
ATOM 2129 C C . ILE A 1 270 ? -19.781 -13.456 -7.525 1.00 98.31 270 ILE A C 1
ATOM 2131 O O . ILE A 1 270 ? -20.772 -14.146 -7.285 1.00 98.31 270 ILE A O 1
ATOM 2135 N N . HIS A 1 271 ? -19.273 -12.564 -6.687 1.00 98.38 271 HIS A N 1
ATOM 2136 C CA . HIS A 1 271 ? -19.782 -12.169 -5.383 1.00 98.38 271 HIS A CA 1
ATOM 2137 C C . HIS A 1 271 ? -19.859 -10.644 -5.318 1.00 98.38 271 HIS A C 1
ATOM 2139 O O . HIS A 1 271 ? -19.180 -9.945 -6.067 1.00 98.38 271 HIS A O 1
ATOM 2145 N N . HIS A 1 272 ? -20.632 -10.145 -4.368 1.00 98.19 272 HIS A N 1
ATOM 2146 C CA . HIS A 1 272 ? -20.711 -8.742 -3.981 1.00 98.19 272 HIS A CA 1
ATOM 2147 C C . HIS A 1 272 ? -20.518 -8.629 -2.468 1.00 98.19 272 HIS A C 1
ATOM 2149 O O . HIS A 1 272 ? -20.860 -9.551 -1.725 1.00 98.19 272 HIS A O 1
ATOM 2155 N N . LEU A 1 273 ? -20.025 -7.494 -1.965 1.00 97.94 273 LEU A N 1
ATOM 2156 C CA . LEU A 1 273 ? -19.998 -7.258 -0.515 1.00 97.94 273 LEU A CA 1
ATOM 2157 C C . LEU A 1 273 ? -21.415 -7.327 0.082 1.00 97.94 273 LEU A C 1
ATOM 2159 O O . LEU A 1 273 ? -21.593 -7.796 1.208 1.00 97.94 273 LEU A O 1
ATOM 2163 N N . ALA A 1 274 ? -22.429 -6.916 -0.687 1.00 97.69 274 ALA A N 1
ATOM 2164 C CA . ALA A 1 274 ? -23.844 -6.986 -0.326 1.00 97.69 274 ALA A CA 1
ATOM 2165 C C . ALA A 1 274 ? -24.332 -8.400 -0.001 1.00 97.69 274 ALA A C 1
ATOM 2167 O O . ALA A 1 274 ? -25.212 -8.539 0.854 1.00 97.69 274 ALA A O 1
ATOM 2168 N N . ASP A 1 275 ? -23.728 -9.430 -0.595 1.00 97.81 275 ASP A N 1
ATOM 2169 C CA . ASP A 1 275 ? -24.098 -10.830 -0.365 1.00 97.81 275 ASP A CA 1
ATOM 2170 C C . ASP A 1 275 ? -23.793 -11.281 1.075 1.00 97.81 275 ASP A C 1
ATOM 2172 O O . ASP A 1 275 ? -24.365 -12.255 1.564 1.00 97.81 275 ASP A O 1
ATOM 2176 N N . TYR A 1 276 ? -22.924 -10.548 1.781 1.00 96.94 276 TYR A N 1
ATOM 2177 C CA . TYR A 1 276 ? -22.461 -10.881 3.128 1.00 96.94 276 TYR A CA 1
ATOM 2178 C C . TYR A 1 276 ? -23.149 -10.081 4.246 1.00 96.94 276 TYR A C 1
ATOM 2180 O O . TYR A 1 276 ? -22.809 -10.264 5.420 1.00 96.94 276 TYR A O 1
ATOM 2188 N N . LYS A 1 277 ? -24.123 -9.215 3.918 1.00 95.31 277 LYS A N 1
ATOM 2189 C CA . LYS A 1 277 ? -24.900 -8.450 4.912 1.00 95.31 277 LYS A CA 1
ATOM 2190 C C . LYS A 1 277 ? -25.568 -9.358 5.958 1.00 95.31 277 LYS A C 1
ATOM 2192 O O . LYS A 1 277 ? -25.828 -10.537 5.736 1.00 95.31 277 LYS A O 1
ATOM 2197 N N . GLY A 1 278 ? -25.874 -8.781 7.120 1.00 94.88 278 GLY A N 1
ATOM 2198 C CA . GLY A 1 278 ? -26.439 -9.486 8.280 1.00 94.88 278 GLY A CA 1
ATOM 2199 C C . GLY A 1 278 ? -25.412 -9.866 9.353 1.00 94.88 278 GLY A C 1
ATOM 2200 O O . GLY A 1 278 ? -25.796 -10.215 10.467 1.00 94.88 278 GLY A O 1
ATOM 2201 N N . LYS A 1 279 ? -24.115 -9.726 9.059 1.00 94.94 279 LYS A N 1
ATOM 2202 C CA . LYS A 1 279 ? -23.005 -9.767 10.024 1.00 94.94 279 LYS A CA 1
ATOM 2203 C C . LYS A 1 279 ? -22.130 -8.533 9.846 1.00 94.94 279 LYS A C 1
ATOM 2205 O O . LYS A 1 279 ? -22.180 -7.887 8.803 1.00 94.94 279 LYS A O 1
ATOM 2210 N N . TYR A 1 280 ? -21.304 -8.224 10.840 1.00 96.62 280 TYR A N 1
ATOM 2211 C CA . TYR A 1 280 ? -20.237 -7.251 10.625 1.00 96.62 280 TYR A CA 1
ATOM 2212 C C . TYR A 1 280 ? -19.280 -7.772 9.546 1.00 96.62 280 TYR A C 1
ATOM 2214 O O . TYR A 1 280 ? -18.938 -8.954 9.559 1.00 96.62 280 TYR A O 1
ATOM 2222 N N . LEU A 1 281 ? -18.820 -6.917 8.637 1.00 98.06 281 LEU A N 1
ATOM 2223 C CA . LEU A 1 281 ? -17.810 -7.292 7.643 1.00 98.06 281 LEU A CA 1
ATOM 2224 C C . LEU A 1 281 ? -16.469 -6.692 8.043 1.00 98.06 281 LEU A C 1
ATOM 2226 O O . LEU A 1 281 ? -16.375 -5.474 8.170 1.00 98.06 281 LEU A O 1
ATOM 2230 N N . LEU A 1 282 ? -15.442 -7.524 8.214 1.00 98.31 282 LEU A N 1
ATOM 2231 C CA . LEU A 1 282 ? -14.056 -7.060 8.228 1.00 98.31 282 LEU A CA 1
ATOM 2232 C C . LEU A 1 282 ? -13.490 -7.251 6.822 1.00 98.31 282 LEU A C 1
ATOM 2234 O O . LEU A 1 282 ? -13.141 -8.370 6.449 1.00 98.31 282 LEU A O 1
ATOM 2238 N N . VAL A 1 283 ? -13.415 -6.163 6.063 1.00 98.50 283 VAL A N 1
ATOM 2239 C CA . VAL A 1 283 ? -12.817 -6.142 4.727 1.00 98.50 283 VAL A CA 1
ATOM 2240 C C . VAL A 1 283 ? -11.342 -5.778 4.853 1.00 98.50 283 VAL A C 1
ATOM 2242 O O . VAL A 1 283 ? -11.031 -4.730 5.419 1.00 98.50 283 VAL A O 1
ATOM 2245 N N . ASP A 1 284 ? -10.438 -6.602 4.323 1.00 97.50 284 ASP A N 1
ATOM 2246 C CA . ASP A 1 284 ? -9.008 -6.294 4.232 1.00 97.50 284 ASP A CA 1
ATOM 2247 C C . ASP A 1 284 ? -8.534 -6.181 2.783 1.00 97.50 284 ASP A C 1
ATOM 2249 O O . ASP A 1 284 ? -8.659 -7.106 1.988 1.00 97.50 284 ASP A O 1
ATOM 2253 N N . PHE A 1 285 ? -7.948 -5.037 2.443 1.00 98.50 285 PHE A N 1
ATOM 2254 C CA . PHE A 1 285 ? -7.238 -4.838 1.186 1.00 98.50 285 PHE A CA 1
ATOM 2255 C C . PHE A 1 285 ? -5.779 -5.247 1.368 1.00 98.50 285 PHE A C 1
ATOM 2257 O O . PHE A 1 285 ? -5.076 -4.690 2.223 1.00 98.50 285 PHE A O 1
ATOM 2264 N N . TRP A 1 286 ? -5.314 -6.205 0.567 1.00 97.62 286 TRP A N 1
ATOM 2265 C CA . TRP A 1 286 ? -4.015 -6.847 0.772 1.00 97.62 286 TRP A CA 1
ATOM 2266 C C . TRP A 1 286 ? -3.317 -7.241 -0.537 1.00 97.62 286 TRP A C 1
ATOM 2268 O O . TRP A 1 286 ? -3.913 -7.260 -1.608 1.00 97.62 286 TRP A O 1
ATOM 2278 N N . SER A 1 287 ? -2.030 -7.582 -0.446 1.00 96.19 287 SER A N 1
ATOM 2279 C CA . SER A 1 287 ? -1.235 -8.133 -1.553 1.00 96.19 287 SER A CA 1
ATOM 2280 C C . SER A 1 287 ? -0.196 -9.120 -1.027 1.00 96.19 287 SER A C 1
ATOM 2282 O O . SER A 1 287 ? 0.332 -8.957 0.078 1.00 96.19 287 SER A O 1
ATOM 2284 N N . ARG A 1 288 ? 0.174 -10.107 -1.847 1.00 94.25 288 ARG A N 1
ATOM 2285 C CA . ARG A 1 288 ? 1.280 -11.043 -1.591 1.00 94.25 288 ARG A CA 1
ATOM 2286 C C . ARG A 1 288 ? 2.644 -10.358 -1.464 1.00 94.25 288 ARG A C 1
ATOM 2288 O O . ARG A 1 288 ? 3.534 -10.907 -0.820 1.00 94.25 288 ARG A O 1
ATOM 2295 N N . GLY A 1 289 ? 2.820 -9.177 -2.058 1.00 91.94 289 GLY A N 1
ATOM 2296 C CA . GLY A 1 289 ? 4.050 -8.381 -1.956 1.00 91.94 289 GLY A CA 1
ATOM 2297 C C . GLY A 1 289 ? 4.156 -7.569 -0.661 1.00 91.94 289 GLY A C 1
ATOM 2298 O O . GLY A 1 289 ? 5.189 -6.962 -0.388 1.00 91.94 289 GLY A O 1
ATOM 2299 N N . CYS A 1 290 ? 3.099 -7.545 0.153 1.00 93.75 290 CYS A N 1
ATOM 2300 C CA . CYS A 1 290 ? 3.009 -6.730 1.356 1.00 93.75 290 CYS A CA 1
ATOM 2301 C C . CYS A 1 290 ? 3.373 -7.542 2.612 1.00 93.75 290 CYS A C 1
ATOM 2303 O O . CYS A 1 290 ? 2.594 -8.361 3.105 1.00 93.75 290 CYS A O 1
ATOM 2305 N N . GLY A 1 291 ? 4.552 -7.269 3.183 1.00 92.75 291 GLY A N 1
ATOM 2306 C CA . GLY A 1 291 ? 5.035 -7.929 4.404 1.00 92.75 291 GLY A CA 1
ATOM 2307 C C . GLY A 1 291 ? 4.054 -7.841 5.587 1.00 92.75 291 GLY A C 1
ATOM 2308 O O . GLY A 1 291 ? 3.685 -8.879 6.135 1.00 92.75 291 GLY A O 1
ATOM 2309 N N . PRO A 1 292 ? 3.565 -6.644 5.968 1.00 94.50 292 PRO A N 1
ATOM 2310 C CA . PRO A 1 292 ? 2.579 -6.516 7.042 1.00 94.50 292 PRO A CA 1
ATOM 2311 C C . PRO A 1 292 ? 1.241 -7.210 6.772 1.00 94.50 292 PRO A C 1
ATOM 2313 O O . PRO A 1 292 ? 0.626 -7.692 7.717 1.00 94.50 292 PRO A O 1
ATOM 2316 N N . CYS A 1 293 ? 0.822 -7.327 5.510 1.00 96.38 293 CYS A N 1
ATOM 2317 C CA . CYS A 1 293 ? -0.369 -8.088 5.132 1.00 96.38 293 CYS A CA 1
ATOM 2318 C C . CYS A 1 293 ? -0.180 -9.579 5.445 1.00 96.38 293 CYS A C 1
ATOM 2320 O O . CYS A 1 293 ? -1.028 -10.201 6.078 1.00 96.38 293 CYS A O 1
ATOM 2322 N N . MET A 1 294 ? 0.987 -10.138 5.105 1.00 94.75 294 MET A N 1
ATOM 2323 C CA . MET A 1 294 ? 1.324 -11.527 5.437 1.00 94.75 294 MET A CA 1
ATOM 2324 C C . MET A 1 294 ? 1.365 -11.786 6.946 1.00 94.75 294 MET A C 1
ATOM 2326 O O . MET A 1 294 ? 0.981 -12.865 7.394 1.00 94.75 294 MET A O 1
ATOM 2330 N N . MET A 1 295 ? 1.811 -10.805 7.736 1.00 94.06 295 MET A N 1
ATOM 2331 C CA . MET A 1 295 ? 1.822 -10.907 9.199 1.00 94.06 295 MET A CA 1
ATOM 2332 C C . MET A 1 295 ? 0.414 -10.898 9.818 1.00 94.06 295 MET A C 1
ATOM 2334 O O . MET A 1 295 ? 0.261 -11.354 10.952 1.00 94.06 295 MET A O 1
ATOM 2338 N N . ALA A 1 296 ? -0.593 -10.389 9.101 1.00 95.25 296 ALA A N 1
ATOM 2339 C CA . ALA A 1 296 ? -1.975 -10.304 9.566 1.00 95.25 296 ALA A CA 1
ATOM 2340 C C . ALA A 1 296 ? -2.771 -11.601 9.381 1.00 95.25 296 ALA A C 1
ATOM 2342 O O . ALA A 1 296 ? -3.686 -11.866 10.159 1.00 95.25 296 ALA A O 1
ATOM 2343 N N . LEU A 1 297 ? -2.399 -12.437 8.404 1.00 94.56 297 LEU A N 1
ATOM 2344 C CA . LEU A 1 297 ? -3.140 -13.657 8.053 1.00 94.56 297 LEU A CA 1
ATOM 2345 C C . LEU A 1 297 ? -3.452 -14.582 9.250 1.00 94.56 297 LEU A C 1
ATOM 2347 O O . LEU A 1 297 ? -4.584 -15.059 9.324 1.00 94.56 297 LEU A O 1
ATOM 2351 N N . PRO A 1 298 ? -2.536 -14.834 10.212 1.00 93.56 298 PRO A N 1
ATOM 2352 C CA . PRO A 1 298 ? -2.857 -15.672 11.369 1.00 93.56 298 PRO A CA 1
ATOM 2353 C C . PRO A 1 298 ? -3.959 -15.083 12.260 1.00 93.56 298 PRO A C 1
ATOM 2355 O O . PRO A 1 298 ? -4.828 -15.816 12.723 1.00 93.56 298 PRO A O 1
ATOM 2358 N N . GLU A 1 299 ? -3.948 -13.765 12.482 1.00 94.06 299 GLU A N 1
ATOM 2359 C CA . GLU A 1 299 ? -4.973 -13.096 13.290 1.00 94.06 299 GLU A CA 1
ATOM 2360 C C . GLU A 1 299 ? -6.319 -13.068 12.553 1.00 94.06 299 GLU A C 1
ATOM 2362 O O . GLU A 1 299 ? -7.359 -13.281 13.172 1.00 94.06 299 GLU A O 1
ATOM 2367 N N . MET A 1 300 ? -6.296 -12.895 11.227 1.00 95.25 300 MET A N 1
ATOM 2368 C CA . MET A 1 300 ? -7.484 -12.975 10.368 1.00 95.25 300 MET A CA 1
ATOM 2369 C C . MET A 1 300 ? -8.142 -14.352 10.421 1.00 95.25 300 MET A C 1
ATOM 2371 O O . MET A 1 300 ? -9.358 -14.441 10.598 1.00 95.25 300 MET A O 1
ATOM 2375 N N . LYS A 1 301 ? -7.339 -15.422 10.356 1.00 94.81 301 LYS A N 1
ATOM 2376 C CA . LYS A 1 301 ? -7.824 -16.796 10.522 1.00 94.81 301 LYS A CA 1
ATOM 2377 C C . LYS A 1 301 ? -8.534 -16.968 11.858 1.00 94.81 301 LYS A C 1
ATOM 2379 O O . LYS A 1 301 ? -9.683 -17.400 11.897 1.00 94.81 301 LYS A O 1
ATOM 2384 N N . GLU A 1 302 ? -7.890 -16.552 12.943 1.00 93.81 302 GLU A N 1
ATOM 2385 C CA . GLU A 1 302 ? -8.453 -16.695 14.282 1.00 93.81 302 GLU A CA 1
ATOM 2386 C C . GLU A 1 302 ? -9.745 -15.885 14.467 1.00 93.81 302 GLU A C 1
ATOM 2388 O O . GLU A 1 302 ? -10.696 -16.381 15.071 1.00 93.81 302 GLU A O 1
ATOM 2393 N N . ILE A 1 303 ? -9.819 -14.668 13.915 1.00 94.44 303 ILE A N 1
ATOM 2394 C CA . ILE A 1 303 ? -11.048 -13.860 13.891 1.00 94.44 303 ILE A CA 1
ATOM 2395 C C . ILE A 1 303 ? -12.155 -14.594 13.128 1.00 94.44 303 ILE A C 1
ATOM 2397 O O . ILE A 1 303 ? -13.276 -14.695 13.631 1.00 94.44 303 ILE A O 1
ATOM 2401 N N . SER A 1 304 ? -11.839 -15.128 11.944 1.00 95.50 304 SER A N 1
ATOM 2402 C CA . SER A 1 304 ? -12.808 -15.826 11.095 1.00 95.50 304 SER A CA 1
ATOM 2403 C C . SER A 1 304 ? -13.391 -17.073 11.761 1.00 95.50 304 SER A C 1
ATOM 2405 O O . SER A 1 304 ? -14.545 -17.406 11.520 1.00 95.50 304 SER A O 1
ATOM 2407 N N . GLU A 1 305 ? -12.628 -17.734 12.635 1.00 94.62 305 GLU A N 1
ATOM 2408 C CA . GLU A 1 305 ? -13.058 -18.922 13.374 1.00 94.62 305 GLU A CA 1
ATOM 2409 C C . GLU A 1 305 ? -13.803 -18.551 14.667 1.00 94.62 305 GLU A C 1
ATOM 2411 O O . GLU A 1 305 ? -14.881 -19.084 14.942 1.00 94.62 305 GLU A O 1
ATOM 2416 N N . THR A 1 306 ? -13.257 -17.610 15.444 1.00 91.31 306 THR A N 1
ATOM 2417 C CA . THR A 1 306 ? -13.763 -17.237 16.779 1.00 91.31 306 THR A CA 1
ATOM 2418 C C . THR A 1 306 ? -15.044 -16.416 16.703 1.00 91.31 306 THR A C 1
ATOM 2420 O O . THR A 1 306 ? -15.941 -16.579 17.529 1.00 91.31 306 THR A O 1
ATOM 2423 N N . TRP A 1 307 ? -15.148 -15.525 15.716 1.00 92.88 307 TRP A N 1
ATOM 2424 C CA . TRP A 1 307 ? -16.279 -14.610 15.563 1.00 92.88 307 TRP A CA 1
ATOM 2425 C C . TRP A 1 307 ? -17.135 -14.916 14.340 1.00 92.88 307 TRP A C 1
ATOM 2427 O O . TRP A 1 307 ? -17.916 -14.061 13.941 1.00 92.88 307 TRP A O 1
ATOM 2437 N N . LYS A 1 308 ? -17.072 -16.132 13.786 1.00 93.62 308 LYS A N 1
ATOM 2438 C CA . LYS A 1 308 ? -17.805 -16.538 12.572 1.00 93.62 308 LYS A CA 1
ATOM 2439 C C . LYS A 1 308 ? -19.301 -16.205 12.567 1.00 93.62 308 LYS A C 1
ATOM 2441 O O . LYS A 1 308 ? -19.878 -15.983 11.506 1.00 93.62 308 LYS A O 1
ATOM 2446 N N . ASP A 1 309 ? -19.952 -16.188 13.732 1.00 92.88 309 ASP A N 1
ATOM 2447 C CA . ASP A 1 309 ? -21.388 -15.905 13.862 1.00 92.88 309 ASP A CA 1
ATOM 2448 C C . ASP A 1 309 ? -21.692 -14.400 13.912 1.00 92.88 309 ASP A C 1
ATOM 2450 O O . ASP A 1 309 ? -22.811 -13.992 13.612 1.00 92.88 309 ASP A O 1
ATOM 2454 N N . LYS A 1 310 ? -20.690 -13.573 14.235 1.00 92.88 310 LYS A N 1
ATOM 2455 C CA . LYS A 1 310 ? -20.797 -12.115 14.386 1.00 92.88 310 LYS A CA 1
ATOM 2456 C C . LYS A 1 310 ? -20.102 -11.339 13.254 1.00 92.88 310 LYS A C 1
ATOM 2458 O O . LYS A 1 310 ? -20.539 -10.239 12.924 1.00 92.88 310 LYS A O 1
ATOM 2463 N N . VAL A 1 311 ? -19.035 -11.894 12.678 1.00 96.19 311 VAL A N 1
ATOM 2464 C CA . VAL A 1 311 ? -18.142 -11.256 11.702 1.00 96.19 311 VAL A CA 1
ATOM 2465 C C . VAL A 1 311 ? -17.924 -12.170 10.500 1.00 96.19 311 VAL A C 1
ATOM 2467 O O . VAL A 1 311 ? -17.582 -13.341 10.657 1.00 96.19 311 VAL A O 1
ATOM 2470 N N . THR A 1 312 ? -18.047 -11.606 9.303 1.00 97.75 312 THR A N 1
ATOM 2471 C CA . THR A 1 312 ? -17.541 -12.191 8.061 1.00 97.75 312 THR A CA 1
ATOM 2472 C C . THR A 1 312 ? -16.224 -11.507 7.705 1.00 97.75 312 THR A C 1
ATOM 2474 O O . THR A 1 312 ? -16.177 -10.288 7.542 1.00 97.75 312 THR A O 1
ATOM 2477 N N . VAL A 1 313 ? -15.147 -12.283 7.602 1.00 98.25 313 VAL A N 1
ATOM 2478 C CA . VAL A 1 313 ? -13.835 -11.785 7.166 1.00 98.25 313 VAL A CA 1
ATOM 2479 C C . VAL A 1 313 ? -13.739 -11.914 5.648 1.00 98.25 313 VAL A C 1
ATOM 2481 O O . VAL A 1 313 ? -13.968 -13.006 5.125 1.00 98.25 313 VAL A O 1
ATOM 2484 N N . ILE A 1 314 ? -13.419 -10.813 4.964 1.00 98.50 314 ILE A N 1
ATOM 2485 C CA . ILE A 1 314 ? -13.359 -10.712 3.501 1.00 98.50 314 ILE A CA 1
ATOM 2486 C C . ILE A 1 314 ? -12.020 -10.103 3.081 1.00 98.50 314 ILE A C 1
ATOM 2488 O O . ILE A 1 314 ? -11.813 -8.898 3.208 1.00 98.50 314 ILE A O 1
ATOM 2492 N N . SER A 1 315 ? -11.148 -10.925 2.506 1.00 98.00 315 SER A N 1
ATOM 2493 C CA . SER A 1 315 ? -9.878 -10.480 1.939 1.00 98.00 315 SER A CA 1
ATOM 2494 C C . SER A 1 315 ? -10.007 -10.126 0.472 1.00 98.00 315 SER A C 1
ATOM 2496 O O . SER A 1 315 ? -10.308 -10.983 -0.351 1.00 98.00 315 SER A O 1
ATOM 2498 N N . LEU A 1 316 ? -9.730 -8.865 0.150 1.00 98.31 316 LEU A N 1
ATOM 2499 C CA . LEU A 1 316 ? -9.711 -8.297 -1.191 1.00 98.31 316 LEU A CA 1
ATOM 2500 C C . LEU A 1 316 ? -8.267 -8.106 -1.652 1.00 98.31 316 LEU A C 1
ATOM 2502 O O . LEU A 1 316 ? -7.564 -7.192 -1.212 1.00 98.31 316 LEU A O 1
ATOM 2506 N N . SER A 1 317 ? -7.808 -8.987 -2.535 1.00 97.44 317 SER A N 1
ATOM 2507 C CA . SER A 1 317 ? -6.455 -8.898 -3.076 1.00 97.44 317 SER A CA 1
ATOM 2508 C C . SER A 1 317 ? -6.356 -7.806 -4.139 1.00 97.44 317 SER A C 1
ATOM 2510 O O . SER A 1 317 ? -7.188 -7.730 -5.039 1.00 97.44 317 SER A O 1
ATOM 2512 N N . THR A 1 318 ? -5.298 -6.998 -4.069 1.00 95.81 318 THR A N 1
ATOM 2513 C CA . THR A 1 318 ? -4.919 -6.042 -5.119 1.00 95.81 318 THR A CA 1
ATOM 2514 C C . THR A 1 318 ? -3.910 -6.626 -6.113 1.00 95.81 318 THR A C 1
ATOM 2516 O O . THR A 1 318 ? -3.385 -5.892 -6.948 1.00 95.81 318 THR A O 1
ATOM 2519 N N . ASP A 1 319 ? -3.583 -7.918 -6.004 1.00 95.25 319 ASP A N 1
ATOM 2520 C CA . ASP A 1 319 ? -2.665 -8.599 -6.917 1.00 95.25 319 ASP A CA 1
ATOM 2521 C C . ASP A 1 319 ? -3.328 -8.900 -8.267 1.00 95.25 319 ASP A C 1
ATOM 2523 O O . ASP A 1 319 ? -4.553 -8.897 -8.411 1.00 95.25 319 ASP A O 1
ATOM 2527 N N . THR A 1 320 ? -2.504 -9.246 -9.257 1.00 93.75 320 THR A N 1
ATOM 2528 C CA . THR A 1 320 ? -2.989 -9.864 -10.496 1.00 93.75 320 THR A CA 1
ATOM 2529 C C . THR A 1 320 ? -3.728 -11.170 -10.203 1.00 93.75 320 THR A C 1
ATOM 2531 O O . THR A 1 320 ? -3.438 -11.849 -9.215 1.00 93.75 320 THR A O 1
ATOM 2534 N N . GLU A 1 321 ? -4.630 -11.586 -11.098 1.00 94.00 321 GLU A N 1
ATOM 2535 C CA . GLU A 1 321 ? -5.353 -12.858 -10.958 1.00 94.00 321 GLU A CA 1
ATOM 2536 C C . GLU A 1 321 ? -4.397 -14.039 -10.724 1.00 94.00 321 GLU A C 1
ATOM 2538 O O . GLU A 1 321 ? -4.603 -14.855 -9.823 1.00 94.00 321 GLU A O 1
ATOM 2543 N N . LYS A 1 322 ? -3.319 -14.108 -11.515 1.00 92.75 322 LYS A N 1
ATOM 2544 C CA . LYS A 1 322 ? -2.298 -15.152 -11.404 1.00 92.75 322 LYS A CA 1
ATOM 2545 C C . LYS A 1 322 ? -1.617 -15.117 -10.036 1.00 92.75 322 LYS A C 1
ATOM 2547 O O . LYS A 1 322 ? -1.601 -16.137 -9.347 1.00 92.75 322 LYS A O 1
ATOM 2552 N N . GLY A 1 323 ? -1.092 -13.957 -9.633 1.00 93.25 323 GLY A N 1
ATOM 2553 C CA . GLY A 1 323 ? -0.373 -13.804 -8.369 1.00 93.25 323 GLY A CA 1
ATOM 2554 C C . GLY A 1 323 ? -1.253 -14.113 -7.158 1.00 93.25 323 GLY A C 1
ATOM 2555 O O . GLY A 1 323 ? -0.830 -14.837 -6.254 1.00 93.25 323 GLY A O 1
ATOM 2556 N N . TRP A 1 324 ? -2.497 -13.635 -7.177 1.00 95.44 324 TRP A N 1
ATOM 2557 C CA . TRP A 1 324 ? -3.500 -13.902 -6.152 1.00 95.44 324 TRP A CA 1
ATOM 2558 C C . TRP A 1 324 ? -3.856 -15.394 -6.048 1.00 95.44 324 TRP A C 1
ATOM 2560 O O . TRP A 1 324 ? -3.845 -15.962 -4.950 1.00 95.44 324 TRP A O 1
ATOM 2570 N N . LYS A 1 325 ? -4.113 -16.073 -7.174 1.00 94.38 325 LYS A N 1
ATOM 2571 C CA . LYS A 1 325 ? -4.401 -17.518 -7.184 1.00 94.38 325 LYS A CA 1
ATOM 2572 C C . LYS A 1 325 ? -3.210 -18.347 -6.705 1.00 94.38 325 LYS A C 1
ATOM 2574 O O . LYS A 1 325 ? -3.403 -19.332 -5.995 1.00 94.38 325 LYS A O 1
ATOM 2579 N N . GLU A 1 326 ? -1.986 -17.979 -7.080 1.00 92.81 326 GLU A N 1
ATOM 2580 C CA . GLU A 1 326 ? -0.764 -18.666 -6.644 1.00 92.81 326 GLU A CA 1
ATOM 2581 C C . GLU A 1 326 ? -0.566 -18.566 -5.133 1.00 92.81 326 GLU A C 1
ATOM 2583 O O . GLU A 1 326 ? -0.393 -19.593 -4.471 1.00 92.81 326 GLU A O 1
ATOM 2588 N N . ILE A 1 327 ? -0.646 -17.358 -4.565 1.00 92.38 327 ILE A N 1
ATOM 2589 C CA . ILE A 1 327 ? -0.435 -17.189 -3.127 1.00 92.38 327 ILE A CA 1
ATOM 2590 C C . ILE A 1 327 ? -1.542 -17.860 -2.310 1.00 92.38 327 ILE A C 1
ATOM 2592 O O . ILE A 1 327 ? -1.250 -18.518 -1.308 1.00 92.38 327 ILE A O 1
ATOM 2596 N N . SER A 1 328 ? -2.794 -17.778 -2.768 1.00 92.62 328 SER A N 1
ATOM 2597 C CA . SER A 1 328 ? -3.957 -18.314 -2.055 1.00 92.62 328 SER A CA 1
ATOM 2598 C C . SER A 1 328 ? -3.886 -19.834 -1.889 1.00 92.62 328 SER A C 1
ATOM 2600 O O . SER A 1 328 ? -4.272 -20.354 -0.845 1.00 92.62 328 SER A O 1
ATOM 2602 N N . LYS A 1 329 ? -3.287 -20.552 -2.852 1.00 89.12 329 LYS A N 1
ATOM 2603 C CA . LYS A 1 329 ? -3.022 -22.001 -2.738 1.00 89.12 329 LYS A CA 1
ATOM 2604 C C . LYS A 1 329 ? -2.073 -22.356 -1.593 1.00 89.12 329 LYS A C 1
ATOM 2606 O O . LYS A 1 329 ? -2.100 -23.482 -1.110 1.00 89.12 329 LYS A O 1
ATOM 2611 N N . THR A 1 330 ? -1.213 -21.426 -1.180 1.00 87.75 330 THR A N 1
ATOM 2612 C CA . THR A 1 330 ? -0.174 -21.672 -0.166 1.00 87.75 330 THR A CA 1
ATOM 2613 C C . THR A 1 330 ? -0.557 -21.201 1.235 1.00 87.75 330 THR A C 1
ATOM 2615 O O . THR A 1 330 ? 0.109 -21.583 2.196 1.00 87.75 330 THR A O 1
ATOM 2618 N N . LYS A 1 331 ? -1.582 -20.347 1.365 1.00 85.00 331 LYS A N 1
ATOM 2619 C CA . LYS A 1 331 ? -1.883 -19.628 2.614 1.00 85.00 331 LYS A CA 1
ATOM 2620 C C . LYS A 1 331 ? -3.104 -20.118 3.388 1.00 85.00 331 LYS A C 1
ATOM 2622 O O . LYS A 1 331 ? -3.354 -19.562 4.449 1.00 85.00 331 LYS A O 1
ATOM 2627 N N . ASP A 1 332 ? -3.791 -21.163 2.922 1.00 79.50 332 ASP A N 1
ATOM 2628 C CA . ASP A 1 332 ? -4.954 -21.771 3.602 1.00 79.50 332 ASP A CA 1
ATOM 2629 C C . ASP A 1 332 ? -5.925 -20.717 4.173 1.00 79.50 332 ASP A C 1
ATOM 2631 O O . ASP A 1 332 ? -6.226 -20.672 5.368 1.00 79.50 332 ASP A O 1
ATOM 2635 N N . MET A 1 333 ? -6.344 -19.797 3.301 1.00 89.31 333 MET A N 1
ATOM 2636 C CA . MET A 1 333 ? -7.296 -18.743 3.640 1.00 89.31 333 MET A CA 1
ATOM 2637 C C . MET A 1 333 ? -8.699 -19.355 3.654 1.00 89.31 333 MET A C 1
ATOM 2639 O O . MET A 1 333 ? -9.342 -19.464 2.614 1.00 89.31 333 MET A O 1
ATOM 2643 N N . SER A 1 334 ? -9.134 -19.811 4.830 1.00 88.19 334 SER A N 1
ATOM 2644 C CA . SER A 1 334 ? -10.417 -20.498 5.047 1.00 88.19 334 SER A CA 1
ATOM 2645 C C . SER A 1 334 ? -11.638 -19.568 5.063 1.00 88.19 334 SER A C 1
ATOM 2647 O O . SER A 1 334 ? -12.771 -20.046 5.123 1.00 88.19 334 SER A O 1
ATOM 2649 N N . TRP A 1 335 ? -11.419 -18.254 5.031 1.00 95.38 335 TRP A N 1
ATOM 2650 C CA . TRP A 1 335 ? -12.455 -17.225 4.961 1.00 95.38 335 TRP A CA 1
ATOM 2651 C C . TRP A 1 335 ? -12.625 -16.696 3.530 1.00 95.38 335 TRP A C 1
ATOM 2653 O O . TRP A 1 335 ? -11.979 -17.166 2.593 1.00 95.38 335 TRP A O 1
ATOM 2663 N N . VAL A 1 336 ? -13.526 -15.729 3.347 1.00 97.44 336 VAL A N 1
ATOM 2664 C CA . VAL A 1 336 ? -13.845 -15.176 2.028 1.00 97.44 336 VAL A CA 1
ATOM 2665 C C . VAL A 1 336 ? -12.609 -14.476 1.460 1.00 97.44 336 VAL A C 1
ATOM 2667 O O . VAL A 1 336 ? -12.069 -13.559 2.072 1.00 97.44 336 VAL A O 1
ATOM 2670 N N . ASN A 1 337 ? -12.160 -14.915 0.288 1.00 97.19 337 ASN A N 1
ATOM 2671 C CA . ASN A 1 337 ? -10.979 -14.400 -0.395 1.00 97.19 337 ASN A CA 1
ATOM 2672 C C . ASN A 1 337 ? -11.356 -14.099 -1.844 1.00 97.19 337 ASN A C 1
ATOM 2674 O O . ASN A 1 337 ? -11.746 -15.010 -2.577 1.00 97.19 337 ASN A O 1
ATOM 2678 N N . LEU A 1 338 ? -11.268 -12.828 -2.225 1.00 98.25 338 LEU A N 1
ATOM 2679 C CA . LEU A 1 338 ? -11.803 -12.288 -3.468 1.00 98.25 338 LEU A CA 1
ATOM 2680 C C . LEU A 1 338 ? -10.807 -11.333 -4.144 1.00 98.25 338 LEU A C 1
ATOM 2682 O O . LEU A 1 338 ? -9.851 -10.846 -3.532 1.00 98.25 338 LEU A O 1
ATOM 2686 N N . ASN A 1 339 ? -11.053 -11.048 -5.418 1.00 97.88 339 ASN A N 1
ATOM 2687 C CA . ASN A 1 339 ? -10.285 -10.105 -6.229 1.00 97.88 339 ASN A CA 1
ATOM 2688 C C . ASN A 1 339 ? -11.222 -9.420 -7.242 1.00 97.88 339 ASN A C 1
ATOM 2690 O O . ASN A 1 339 ? -12.129 -10.062 -7.763 1.00 97.88 339 ASN A O 1
ATOM 2694 N N . ASP A 1 340 ? -11.029 -8.132 -7.517 1.00 96.38 340 ASP A N 1
ATOM 2695 C CA . ASP A 1 340 ? -11.813 -7.365 -8.505 1.00 96.38 340 ASP A CA 1
ATOM 2696 C C . ASP A 1 340 ? -11.058 -7.123 -9.828 1.00 96.38 340 ASP A C 1
ATOM 2698 O O . ASP A 1 340 ? -11.562 -6.476 -10.747 1.00 96.38 340 ASP A O 1
ATOM 2702 N N . PHE A 1 341 ? -9.816 -7.603 -9.897 1.00 93.12 341 PHE A N 1
ATOM 2703 C CA . PHE A 1 341 ? -8.817 -7.408 -10.946 1.00 93.12 341 PHE A CA 1
ATOM 2704 C C . PHE A 1 341 ? -8.543 -5.939 -11.302 1.00 93.12 341 PHE A C 1
ATOM 2706 O O . PHE A 1 341 ? -7.934 -5.646 -12.330 1.00 93.12 341 PHE A O 1
ATOM 2713 N N . GLY A 1 342 ? -8.964 -5.004 -10.448 1.00 90.88 342 GLY A N 1
ATOM 2714 C CA . GLY A 1 342 ? -8.724 -3.571 -10.576 1.00 90.88 342 GLY A CA 1
ATOM 2715 C C . GLY A 1 342 ? -7.499 -3.097 -9.795 1.00 90.88 342 GLY A C 1
ATOM 2716 O O . GLY A 1 342 ? -7.053 -1.959 -9.985 1.00 90.88 342 GLY A O 1
ATOM 2717 N N . GLY A 1 343 ? -6.946 -3.942 -8.919 1.00 91.75 343 GLY A N 1
ATOM 2718 C CA . GLY A 1 343 ? -5.822 -3.592 -8.057 1.00 91.75 343 GLY A CA 1
ATOM 2719 C C . GLY A 1 343 ? -6.153 -2.368 -7.198 1.00 91.75 343 GLY A C 1
ATOM 2720 O O . GLY A 1 343 ? -7.256 -2.223 -6.675 1.00 91.75 343 GLY A O 1
ATOM 2721 N N . MET A 1 344 ? -5.224 -1.416 -7.109 1.00 90.88 344 MET A N 1
ATOM 2722 C CA . MET A 1 344 ? -5.449 -0.157 -6.380 1.00 90.88 344 MET A CA 1
ATOM 2723 C C . MET A 1 344 ? -6.467 0.790 -7.041 1.00 90.88 344 MET A C 1
ATOM 2725 O O . MET A 1 344 ? -6.861 1.781 -6.426 1.00 90.88 344 MET A O 1
ATOM 2729 N N . SER A 1 345 ? -6.882 0.512 -8.279 1.00 90.62 345 SER A N 1
ATOM 2730 C CA . SER A 1 345 ? -7.837 1.330 -9.042 1.00 90.62 345 SER A CA 1
ATOM 2731 C C . SER A 1 345 ? -9.250 0.752 -9.078 1.00 90.62 345 SER A C 1
ATOM 2733 O O . SER A 1 345 ? -10.157 1.409 -9.583 1.00 90.62 345 SER A O 1
ATOM 2735 N N . GLY A 1 346 ? -9.443 -0.453 -8.539 1.00 93.62 346 GLY A N 1
ATOM 2736 C CA . GLY A 1 346 ? -10.752 -1.070 -8.382 1.00 93.62 346 GLY A CA 1
ATOM 2737 C C . GLY A 1 346 ? -11.498 -0.544 -7.155 1.00 93.62 346 GLY A C 1
ATOM 2738 O O . GLY A 1 346 ? -11.493 0.652 -6.846 1.00 93.62 346 GLY A O 1
ATOM 2739 N N . LEU A 1 347 ? -12.126 -1.448 -6.412 1.00 96.75 347 LEU A N 1
ATOM 2740 C CA . LEU A 1 347 ? -12.855 -1.169 -5.183 1.00 96.75 347 LEU A CA 1
ATOM 2741 C C . LEU A 1 347 ? -11.976 -0.447 -4.151 1.00 96.75 347 LEU A C 1
ATOM 2743 O O . LEU A 1 347 ? -12.448 0.479 -3.493 1.00 96.75 347 LEU A O 1
ATOM 2747 N N . ALA A 1 348 ? -10.679 -0.768 -4.092 1.00 96.31 348 ALA A N 1
ATOM 2748 C CA . ALA A 1 348 ? -9.700 -0.080 -3.247 1.00 96.31 348 ALA A CA 1
ATOM 2749 C C . ALA A 1 348 ? -9.707 1.453 -3.439 1.00 96.31 348 ALA A C 1
ATOM 2751 O O . ALA A 1 348 ? -9.599 2.205 -2.468 1.00 96.31 348 ALA A O 1
ATOM 2752 N N . ALA A 1 349 ? -9.910 1.947 -4.667 1.00 94.94 349 ALA A N 1
ATOM 2753 C CA . ALA A 1 349 ? -9.997 3.382 -4.932 1.00 94.94 349 ALA A CA 1
ATOM 2754 C C . ALA A 1 349 ? -11.268 4.011 -4.341 1.00 94.94 349 ALA A C 1
ATOM 2756 O O . ALA A 1 349 ? -11.199 5.119 -3.806 1.00 94.94 349 ALA A O 1
ATOM 2757 N N . LYS A 1 350 ? -12.410 3.306 -4.382 1.00 96.75 350 LYS A N 1
ATOM 2758 C CA . LYS A 1 350 ? -13.676 3.767 -3.782 1.00 96.75 350 LYS A CA 1
ATOM 2759 C C . LYS A 1 350 ? -13.587 3.843 -2.256 1.00 96.75 350 LYS A C 1
ATOM 2761 O O . LYS A 1 350 ? -14.214 4.708 -1.661 1.00 96.75 350 LYS A O 1
ATOM 2766 N N . TYR A 1 351 ? -12.760 3.009 -1.630 1.00 97.12 351 TYR A N 1
ATOM 2767 C CA . TYR A 1 351 ? -12.479 3.057 -0.190 1.00 97.12 351 TYR A CA 1
ATOM 2768 C C . TYR A 1 351 ? -11.301 3.974 0.186 1.00 97.12 351 TYR A C 1
ATOM 2770 O O . TYR A 1 351 ? -10.858 3.964 1.330 1.00 97.12 351 TYR A O 1
ATOM 2778 N N . ASN A 1 352 ? -10.780 4.783 -0.751 1.00 93.81 352 ASN A N 1
ATOM 2779 C CA . ASN A 1 352 ? -9.620 5.662 -0.534 1.00 93.81 352 ASN A CA 1
ATOM 2780 C C . ASN A 1 352 ? -8.401 4.919 0.054 1.00 93.81 352 ASN A C 1
ATOM 2782 O O . ASN A 1 352 ? -7.662 5.463 0.879 1.00 93.81 352 ASN A O 1
ATOM 2786 N N . VAL A 1 353 ? -8.170 3.673 -0.365 1.00 94.75 353 VAL A N 1
ATOM 2787 C CA . VAL A 1 353 ? -7.011 2.899 0.081 1.00 94.75 353 VAL A CA 1
ATOM 2788 C C . VAL A 1 353 ? -5.748 3.541 -0.493 1.00 94.75 353 VAL A C 1
ATOM 2790 O O . VAL A 1 353 ? -5.572 3.644 -1.707 1.00 94.75 353 VAL A O 1
ATOM 2793 N N . ARG A 1 354 ? -4.859 4.006 0.391 1.00 89.94 354 ARG A N 1
ATOM 2794 C CA . ARG A 1 354 ? -3.582 4.661 0.030 1.00 89.94 354 ARG A CA 1
ATOM 2795 C C . ARG A 1 354 ? -2.349 3.831 0.371 1.00 89.94 354 ARG A C 1
ATOM 2797 O O . ARG A 1 354 ? -1.244 4.173 -0.032 1.00 89.94 354 ARG A O 1
ATOM 2804 N N . GLY A 1 355 ? -2.536 2.756 1.122 1.00 91.94 355 GLY A N 1
ATOM 2805 C CA . GLY A 1 355 ? -1.493 1.835 1.534 1.00 91.94 355 GLY A CA 1
ATOM 2806 C C . GLY A 1 355 ? -2.131 0.588 2.120 1.00 91.94 355 GLY A C 1
ATOM 2807 O O . GLY A 1 355 ? -3.256 0.649 2.609 1.00 91.94 355 GLY A O 1
ATOM 2808 N N . ILE A 1 356 ? -1.412 -0.525 2.046 1.00 95.62 356 ILE A N 1
ATOM 2809 C CA . ILE A 1 356 ? -1.882 -1.834 2.497 1.00 95.62 356 ILE A CA 1
ATOM 2810 C C . ILE A 1 356 ? -0.984 -2.384 3.626 1.00 95.62 356 ILE A C 1
ATOM 2812 O O . ILE A 1 356 ? 0.210 -2.067 3.662 1.00 95.62 356 ILE A O 1
ATOM 2816 N N . PRO A 1 357 ? -1.529 -3.190 4.558 1.00 97.31 357 PRO A N 1
ATOM 2817 C CA . PRO A 1 357 ? -2.932 -3.590 4.618 1.00 97.31 357 PRO A CA 1
ATOM 2818 C C . PRO A 1 357 ? -3.833 -2.416 5.009 1.00 97.31 357 PRO A C 1
ATOM 2820 O O . PRO A 1 357 ? -3.416 -1.529 5.760 1.00 97.31 357 PRO A O 1
ATOM 2823 N N . HIS A 1 358 ? -5.052 -2.415 4.484 1.00 98.12 358 HIS A N 1
ATOM 2824 C CA . HIS A 1 358 ? -6.093 -1.463 4.855 1.00 98.12 358 HIS A CA 1
ATOM 2825 C C . HIS A 1 358 ? -7.340 -2.234 5.235 1.00 98.12 358 HIS A C 1
ATOM 2827 O O . HIS A 1 358 ? -7.758 -3.119 4.497 1.00 98.12 358 HIS A O 1
ATOM 2833 N N . TYR A 1 359 ? -7.923 -1.891 6.370 1.00 98.00 359 TYR A N 1
ATOM 2834 C CA . TYR A 1 359 ? -9.063 -2.595 6.923 1.00 98.00 359 TYR A CA 1
ATOM 2835 C C . TYR A 1 359 ? -10.257 -1.663 6.989 1.00 98.00 359 TYR A C 1
ATOM 2837 O O . TYR A 1 359 ? -10.117 -0.493 7.349 1.00 98.00 359 TYR A O 1
ATOM 2845 N N . VAL A 1 360 ? -11.429 -2.202 6.681 1.00 98.12 360 VAL A N 1
ATOM 2846 C CA . VAL A 1 360 ? -12.708 -1.512 6.810 1.00 98.12 360 VAL A CA 1
ATOM 2847 C C . VAL A 1 360 ? -13.653 -2.415 7.580 1.00 98.12 360 VAL A C 1
ATOM 2849 O O . VAL A 1 360 ? -13.816 -3.586 7.240 1.00 98.12 360 VAL A O 1
ATOM 2852 N N . ILE A 1 361 ? -14.274 -1.873 8.623 1.00 97.44 361 ILE A N 1
ATOM 2853 C CA . ILE A 1 361 ? -15.341 -2.552 9.352 1.00 97.44 361 ILE A CA 1
ATOM 2854 C C . ILE A 1 361 ? -16.687 -1.974 8.918 1.00 97.44 361 ILE A C 1
ATOM 2856 O O . ILE A 1 361 ? -16.896 -0.758 8.929 1.00 97.44 361 ILE A O 1
ATOM 2860 N N . ILE A 1 362 ? -17.592 -2.856 8.511 1.00 97.69 362 ILE A N 1
ATOM 2861 C CA . ILE A 1 362 ? -18.909 -2.514 7.970 1.00 97.69 362 ILE A CA 1
ATOM 2862 C C . ILE A 1 362 ? -19.977 -3.161 8.855 1.00 97.69 362 ILE A C 1
ATOM 2864 O O . ILE A 1 362 ? -19.803 -4.285 9.328 1.00 97.69 362 ILE A O 1
ATOM 2868 N N . SER A 1 363 ? -21.064 -2.440 9.122 1.00 95.81 363 SER A N 1
ATOM 2869 C CA . SER A 1 363 ? -22.196 -2.917 9.916 1.00 95.81 363 SER A CA 1
ATOM 2870 C C . SER A 1 363 ? -22.993 -4.010 9.188 1.00 95.81 363 SER A C 1
ATOM 2872 O O . SER A 1 363 ? -22.904 -4.115 7.962 1.00 95.81 363 SER A O 1
ATOM 2874 N N . PRO A 1 364 ? -23.833 -4.783 9.904 1.00 95.44 364 PRO A N 1
ATOM 2875 C CA . PRO A 1 364 ? -24.749 -5.751 9.294 1.00 95.44 364 PRO A CA 1
ATOM 2876 C C . PRO A 1 364 ? -25.655 -5.175 8.196 1.00 95.44 364 PRO A C 1
ATOM 2878 O O . PRO A 1 364 ? -26.026 -5.888 7.266 1.00 95.44 364 PRO A O 1
ATOM 2881 N N . GLU A 1 365 ? -25.991 -3.890 8.279 1.00 96.44 365 GLU A N 1
ATOM 2882 C CA . GLU A 1 365 ? -26.826 -3.167 7.316 1.00 96.44 365 GLU A CA 1
ATOM 2883 C C . GLU A 1 365 ? -26.040 -2.710 6.072 1.00 96.44 365 GLU A C 1
ATOM 2885 O O . GLU A 1 365 ? -26.636 -2.320 5.063 1.00 96.44 365 GLU A O 1
ATOM 2890 N N . GLY A 1 366 ? -24.707 -2.800 6.106 1.00 97.12 366 GLY A N 1
ATOM 2891 C CA . GLY A 1 366 ? -23.817 -2.333 5.046 1.00 97.12 366 GLY A CA 1
ATOM 2892 C C . GLY A 1 366 ? -23.337 -0.892 5.223 1.00 97.12 366 GLY A C 1
ATOM 2893 O O . GLY A 1 366 ? -22.999 -0.263 4.225 1.00 97.12 366 GLY A O 1
ATOM 2894 N N . ILE A 1 367 ? -23.329 -0.360 6.451 1.00 97.75 367 ILE A N 1
ATOM 2895 C CA . ILE A 1 367 ? -22.839 0.994 6.750 1.00 97.75 367 ILE A CA 1
ATOM 2896 C C . ILE A 1 367 ? -21.386 0.938 7.210 1.00 97.75 367 ILE A C 1
ATOM 2898 O O . ILE A 1 367 ? -21.035 0.126 8.065 1.00 97.75 367 ILE A O 1
ATOM 2902 N N . ILE A 1 368 ? -20.528 1.806 6.682 1.00 97.44 368 ILE A N 1
ATOM 2903 C CA . ILE A 1 368 ? -19.120 1.863 7.087 1.00 97.44 368 ILE A CA 1
ATOM 2904 C C . ILE A 1 368 ? -19.017 2.407 8.508 1.00 97.44 368 ILE A C 1
ATOM 2906 O O . ILE A 1 368 ? -19.480 3.507 8.800 1.00 97.44 368 ILE A O 1
ATOM 2910 N N . LEU A 1 369 ? -18.378 1.642 9.390 1.00 92.00 369 LEU A N 1
ATOM 2911 C CA . LEU A 1 369 ? -18.220 2.008 10.796 1.00 92.00 369 LEU A CA 1
ATOM 2912 C C . LEU A 1 369 ? -16.861 2.637 11.079 1.00 92.00 369 LEU A C 1
ATOM 2914 O O . LEU A 1 369 ? -16.791 3.571 11.868 1.00 92.00 369 LEU A O 1
ATOM 2918 N N . HIS A 1 370 ? -15.794 2.104 10.479 1.00 93.56 370 HIS A N 1
ATOM 2919 C CA . HIS A 1 370 ? -14.433 2.611 10.648 1.00 93.56 370 HIS A CA 1
ATOM 2920 C C . HIS A 1 370 ? -13.489 2.059 9.573 1.00 93.56 370 HIS A C 1
ATOM 2922 O O . HIS A 1 370 ? -13.733 0.987 9.013 1.00 93.56 370 HIS A O 1
ATOM 2928 N N . SER A 1 371 ? -12.381 2.762 9.323 1.00 94.12 371 SER A N 1
ATOM 2929 C CA . SER A 1 371 ? -11.307 2.309 8.428 1.00 94.12 371 SER A CA 1
ATOM 2930 C C . SER A 1 371 ? -9.922 2.660 8.975 1.00 94.12 371 SER A C 1
ATOM 2932 O O . SER A 1 371 ? -9.739 3.733 9.551 1.00 94.12 371 SER A O 1
ATOM 2934 N N . TRP A 1 372 ? -8.932 1.781 8.799 1.00 93.88 372 TRP A N 1
ATOM 2935 C CA . TRP A 1 372 ? -7.555 2.040 9.235 1.00 93.88 372 TRP A CA 1
ATOM 2936 C C . TRP A 1 372 ? -6.517 1.346 8.350 1.00 93.88 372 TRP A C 1
ATOM 2938 O O . TRP A 1 372 ? -6.791 0.341 7.702 1.00 93.88 372 TRP A O 1
ATOM 2948 N N . SER A 1 373 ? -5.294 1.885 8.331 1.00 94.19 373 SER A N 1
ATOM 2949 C CA . SER A 1 373 ? -4.161 1.318 7.583 1.00 94.19 373 SER A CA 1
ATOM 2950 C C . SER A 1 373 ? -3.083 0.777 8.514 1.00 94.19 373 SER A C 1
ATOM 2952 O O . SER A 1 373 ? -2.849 1.319 9.594 1.00 94.19 373 SER A O 1
ATOM 2954 N N . GLY A 1 374 ? -2.367 -0.240 8.044 1.00 92.75 374 GLY A N 1
ATOM 2955 C CA . GLY A 1 374 ? -1.267 -0.866 8.762 1.00 92.75 374 GLY A CA 1
ATOM 2956 C C . GLY A 1 374 ? -1.717 -1.974 9.709 1.00 92.75 374 GLY A C 1
ATOM 2957 O O . GLY A 1 374 ? -2.891 -2.128 10.040 1.00 92.75 374 GLY A O 1
ATOM 2958 N N . TYR A 1 375 ? -0.747 -2.779 10.131 1.00 92.81 375 TYR A N 1
ATOM 2959 C CA . TYR A 1 375 ? -0.970 -3.920 11.006 1.00 92.81 375 TYR A CA 1
ATOM 2960 C C . TYR A 1 375 ? 0.122 -4.008 12.073 1.00 92.81 375 TYR A C 1
ATOM 2962 O O . TYR A 1 375 ? 1.300 -3.775 11.800 1.00 92.81 375 TYR A O 1
ATOM 2970 N N . GLY A 1 376 ? -0.291 -4.392 13.277 1.00 86.06 376 GLY A N 1
ATOM 2971 C CA . GLY A 1 376 ? 0.566 -4.873 14.351 1.00 86.06 376 GLY A CA 1
ATOM 2972 C C . GLY A 1 376 ? -0.127 -6.050 15.034 1.00 86.06 376 GLY A C 1
ATOM 2973 O O . GLY A 1 376 ? -1.353 -6.125 15.025 1.00 86.06 376 GLY A O 1
ATOM 2974 N N . LYS A 1 377 ? 0.645 -6.970 15.618 1.00 82.94 377 LYS A N 1
ATOM 2975 C CA . LYS A 1 377 ? 0.106 -8.175 16.268 1.00 82.94 377 LYS A CA 1
ATOM 2976 C C . LYS A 1 377 ? -0.961 -7.809 17.316 1.00 82.94 377 LYS A C 1
ATOM 2978 O O . LYS A 1 377 ? -0.662 -7.049 18.236 1.00 82.94 377 LYS A O 1
ATOM 2983 N N . GLY A 1 378 ? -2.170 -8.360 17.187 1.00 82.50 378 GLY A N 1
ATOM 2984 C CA . GLY A 1 378 ? -3.298 -8.144 18.104 1.00 82.50 378 GLY A CA 1
ATOM 2985 C C . GLY A 1 378 ? -4.134 -6.892 17.810 1.00 82.50 378 GLY A C 1
ATOM 2986 O O . GLY A 1 378 ? -5.100 -6.612 18.525 1.00 82.50 378 GLY A O 1
ATOM 2987 N N . LEU A 1 379 ? -3.768 -6.105 16.792 1.00 86.00 379 LEU A N 1
ATOM 2988 C CA . LEU A 1 379 ? -4.459 -4.859 16.457 1.00 86.00 379 LEU A CA 1
ATOM 2989 C C . LEU A 1 379 ? -5.890 -5.111 15.974 1.00 86.00 379 LEU A C 1
ATOM 2991 O O . LEU A 1 379 ? -6.786 -4.345 16.324 1.00 86.00 379 LEU A O 1
ATOM 2995 N N . LEU A 1 380 ? -6.105 -6.150 15.165 1.00 90.81 380 LEU A N 1
ATOM 2996 C CA . LEU A 1 380 ? -7.383 -6.367 14.484 1.00 90.81 380 LEU A CA 1
ATOM 2997 C C . LEU A 1 380 ? -8.462 -6.768 15.478 1.00 90.81 380 LEU A C 1
ATOM 2999 O O . LEU A 1 380 ? -9.528 -6.156 15.503 1.00 90.81 380 LEU A O 1
ATOM 3003 N N . LYS A 1 381 ? -8.167 -7.725 16.361 1.00 86.25 381 LYS A N 1
ATOM 3004 C CA . LYS A 1 381 ? -9.089 -8.107 17.433 1.00 86.25 381 LYS A CA 1
ATOM 3005 C C . LYS A 1 381 ? -9.383 -6.942 18.363 1.00 86.25 381 LYS A C 1
ATOM 3007 O O . LYS A 1 381 ? -10.541 -6.733 18.712 1.00 86.25 381 LYS A O 1
ATOM 3012 N N . ARG A 1 382 ? -8.359 -6.160 18.731 1.00 81.44 382 ARG A N 1
ATOM 3013 C CA . ARG A 1 382 ? -8.532 -4.976 19.584 1.00 81.44 382 ARG A CA 1
ATOM 3014 C C . ARG A 1 382 ? -9.510 -3.986 18.960 1.00 81.44 382 ARG A C 1
ATOM 3016 O O . ARG A 1 382 ? -10.475 -3.605 19.614 1.00 81.44 382 ARG A O 1
ATOM 3023 N N . LYS A 1 383 ? -9.282 -3.616 17.696 1.00 85.56 383 LYS A N 1
ATOM 3024 C CA . LYS A 1 383 ? -10.166 -2.726 16.933 1.00 85.56 383 LYS A CA 1
ATOM 3025 C C . LYS A 1 383 ? -11.584 -3.297 16.885 1.00 85.56 383 LYS A C 1
ATOM 3027 O O . LYS A 1 383 ? -12.534 -2.617 17.256 1.00 85.56 383 LYS A O 1
ATOM 3032 N N . LEU A 1 384 ? -11.728 -4.567 16.505 1.00 87.50 384 LEU A N 1
ATOM 3033 C CA . LEU A 1 384 ? -13.029 -5.212 16.327 1.00 87.50 384 LEU A CA 1
ATOM 3034 C C . LEU A 1 384 ? -13.852 -5.371 17.611 1.00 87.50 384 LEU A C 1
ATOM 3036 O O . LEU A 1 384 ? -15.084 -5.352 17.551 1.00 87.50 384 LEU A O 1
ATOM 3040 N N . ASN A 1 385 ? -13.197 -5.507 18.765 1.00 80.00 385 ASN A N 1
ATOM 3041 C CA . ASN A 1 385 ? -13.841 -5.779 20.048 1.00 80.00 385 ASN A CA 1
ATOM 3042 C C . ASN A 1 385 ? -14.974 -4.784 20.374 1.00 80.00 385 ASN A C 1
ATOM 3044 O O . ASN A 1 385 ? -16.021 -5.197 20.879 1.00 80.00 385 ASN A O 1
ATOM 3048 N N . LYS A 1 386 ? -14.803 -3.498 20.020 1.00 76.44 386 LYS A N 1
ATOM 3049 C CA . LYS A 1 386 ? -15.804 -2.433 20.228 1.00 76.44 386 LYS A CA 1
ATOM 3050 C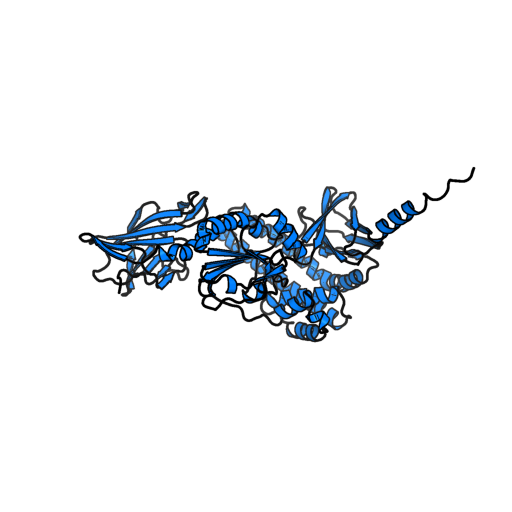 C . LYS A 1 386 ? -17.147 -2.733 19.553 1.00 76.44 386 LYS A C 1
ATOM 3052 O O . LYS A 1 386 ? -18.195 -2.397 20.099 1.00 76.44 386 LYS A O 1
ATOM 3057 N N . TRP A 1 387 ? -17.130 -3.359 18.376 1.00 82.06 387 TRP A N 1
ATOM 3058 C CA . TRP A 1 387 ? -18.344 -3.646 17.604 1.00 82.06 387 TRP A CA 1
ATOM 3059 C C . TRP A 1 387 ? -18.871 -5.052 17.873 1.00 82.06 387 TRP A C 1
ATOM 3061 O O . TRP A 1 387 ? -20.055 -5.227 18.150 1.00 82.06 387 TRP A O 1
ATOM 3071 N N . VAL A 1 388 ? -17.990 -6.052 17.869 1.00 80.12 388 VAL A N 1
ATOM 3072 C CA . VAL A 1 388 ? -18.374 -7.468 17.981 1.00 80.12 388 VAL A CA 1
ATOM 3073 C C . VAL A 1 388 ? -19.000 -7.793 19.339 1.00 80.12 388 VAL A C 1
ATOM 3075 O O . VAL A 1 388 ? -19.913 -8.614 19.429 1.00 80.12 388 VAL A O 1
ATOM 3078 N N . ASN A 1 389 ? -18.551 -7.129 20.402 1.00 74.00 389 ASN A N 1
ATOM 3079 C CA . ASN A 1 389 ? -19.090 -7.331 21.746 1.00 74.00 389 ASN A CA 1
ATOM 3080 C C . ASN A 1 389 ? -20.046 -6.211 22.170 1.00 74.00 389 ASN A C 1
ATOM 3082 O O . ASN A 1 389 ? -20.399 -6.126 23.339 1.00 74.00 389 ASN A O 1
ATOM 3086 N N . LYS A 1 390 ? -20.512 -5.368 21.236 1.00 69.75 390 LYS A N 1
ATOM 3087 C CA . LYS A 1 390 ? -21.446 -4.274 21.542 1.00 69.75 390 LYS A CA 1
ATOM 3088 C C . LYS A 1 390 ? -22.759 -4.775 22.153 1.00 69.75 390 LYS A C 1
ATOM 3090 O O . LYS A 1 390 ? -23.275 -4.139 23.063 1.00 69.75 390 LYS A O 1
ATOM 3095 N N . SER A 1 391 ? -23.276 -5.922 21.702 1.00 62.53 391 SER A N 1
ATOM 3096 C CA . SER A 1 391 ? -24.474 -6.554 22.286 1.00 62.53 391 SER A CA 1
ATOM 3097 C C . SER A 1 391 ? -24.308 -6.918 23.762 1.00 62.53 391 SER A C 1
ATOM 3099 O O . SER A 1 391 ? -25.292 -6.980 24.489 1.00 62.53 391 SER A O 1
ATOM 3101 N N . ASP A 1 392 ? -23.068 -7.142 24.195 1.00 65.50 392 ASP A N 1
ATOM 3102 C CA . ASP A 1 392 ? -22.723 -7.550 25.556 1.00 65.50 392 ASP A CA 1
ATOM 3103 C C . ASP A 1 392 ? -22.439 -6.320 26.448 1.00 65.50 392 ASP A C 1
ATOM 3105 O O . ASP A 1 392 ? -22.284 -6.446 27.660 1.00 65.50 392 ASP A O 1
ATOM 3109 N N . ARG A 1 393 ? -22.402 -5.119 25.846 1.00 74.00 393 ARG A N 1
ATOM 3110 C CA . ARG A 1 393 ? -22.097 -3.817 26.463 1.00 74.00 393 ARG A CA 1
ATOM 3111 C C . ARG A 1 393 ? -23.351 -2.945 26.542 1.00 74.00 393 ARG A C 1
ATOM 3113 O O . ARG A 1 393 ? -23.395 -1.833 26.016 1.00 74.00 393 ARG A O 1
ATOM 3120 N N . VAL A 1 394 ? -24.409 -3.477 27.148 1.00 82.12 394 VAL A N 1
ATOM 3121 C CA . VAL A 1 394 ? -25.653 -2.726 27.360 1.00 82.12 394 VAL A CA 1
ATOM 3122 C C . VAL A 1 394 ? -25.517 -1.893 28.624 1.00 82.12 394 VAL A C 1
ATOM 3124 O O . VAL A 1 394 ? -25.262 -2.439 29.699 1.00 82.12 394 VAL A O 1
ATOM 3127 N N . MET A 1 395 ? -25.724 -0.583 28.493 1.00 89.56 395 MET A N 1
ATOM 3128 C CA . MET A 1 395 ? -25.709 0.308 29.643 1.00 89.56 395 MET A CA 1
ATOM 3129 C C . MET A 1 395 ? -26.772 -0.111 30.657 1.00 89.56 395 MET A C 1
ATOM 3131 O O . MET A 1 395 ? -27.946 -0.292 30.317 1.00 89.56 395 MET A O 1
ATOM 3135 N N . SER A 1 396 ? -26.380 -0.218 31.921 1.00 92.19 396 SER A N 1
ATOM 3136 C CA . SER A 1 396 ? -27.325 -0.433 33.011 1.00 92.19 396 SER A CA 1
ATOM 3137 C C . SER A 1 396 ? -26.981 0.446 34.199 1.00 92.19 396 SER A C 1
ATOM 3139 O O . SER A 1 396 ? -25.813 0.711 34.470 1.00 92.19 396 SER A O 1
ATOM 3141 N N . VAL A 1 397 ? -28.013 0.912 34.899 1.00 93.06 397 VAL A N 1
ATOM 3142 C CA . VAL A 1 397 ? -27.862 1.714 36.111 1.00 93.06 397 VAL A CA 1
ATOM 3143 C C . VAL A 1 397 ? -28.605 1.008 37.229 1.00 93.06 397 VAL A C 1
ATOM 3145 O O . VAL A 1 397 ? -29.810 0.773 37.135 1.00 93.06 397 VAL A O 1
ATOM 3148 N N . LYS A 1 398 ? -27.888 0.662 38.294 1.00 94.25 398 LYS A N 1
ATOM 3149 C CA . LYS A 1 398 ? -28.448 -0.001 39.475 1.00 94.25 398 LYS A CA 1
ATOM 3150 C C . LYS A 1 398 ? -27.997 0.699 40.748 1.00 94.25 398 LYS A C 1
ATOM 3152 O O . LYS A 1 398 ? -26.926 1.294 40.800 1.00 94.25 398 LYS A O 1
ATOM 3157 N N . LYS A 1 399 ? -28.821 0.615 41.791 1.00 91.62 399 LYS A N 1
ATOM 3158 C CA . LYS A 1 399 ? -28.473 1.094 43.132 1.00 91.62 399 LYS A CA 1
ATOM 3159 C C . LYS A 1 399 ? -28.206 -0.084 44.056 1.00 91.62 399 LYS A C 1
ATOM 3161 O O . LYS A 1 399 ? -29.054 -0.961 44.193 1.00 91.62 399 LYS A O 1
ATOM 3166 N N . GLU A 1 400 ? -27.057 -0.061 44.716 1.00 91.38 400 GLU A N 1
ATOM 3167 C CA . GLU A 1 400 ? -26.653 -1.021 45.740 1.00 91.38 400 GLU A CA 1
ATOM 3168 C C . GLU A 1 400 ? -26.320 -0.243 47.020 1.00 91.38 400 GLU A C 1
ATOM 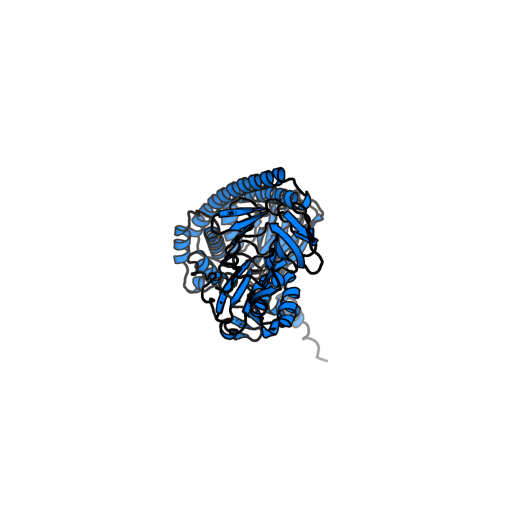3170 O O . GLU A 1 400 ? -25.265 0.377 47.151 1.00 91.38 400 GLU A O 1
ATOM 3175 N N . GLY A 1 401 ? -27.272 -0.197 47.957 1.00 89.25 401 GLY A N 1
ATOM 3176 C CA . GLY A 1 401 ? -27.170 0.672 49.131 1.00 89.25 401 GLY A CA 1
ATOM 3177 C C . GLY A 1 401 ? -27.094 2.153 48.737 1.00 89.25 401 GLY A C 1
ATOM 3178 O O . GLY A 1 401 ? -27.982 2.659 48.052 1.00 89.25 401 GLY A O 1
ATOM 3179 N N . ASN A 1 402 ? -26.025 2.836 49.164 1.00 87.56 402 ASN A N 1
ATOM 3180 C CA . ASN A 1 402 ? -25.751 4.240 48.823 1.00 87.56 402 ASN A CA 1
ATOM 3181 C C . ASN A 1 402 ? -24.891 4.406 47.557 1.00 87.56 402 ASN A C 1
ATOM 3183 O O . ASN A 1 402 ? -24.513 5.531 47.232 1.00 87.56 402 ASN A O 1
ATOM 3187 N N . THR A 1 403 ? -24.584 3.316 46.851 1.00 92.88 403 THR A N 1
ATOM 3188 C CA . THR A 1 403 ? -23.773 3.340 45.634 1.00 92.88 403 THR A CA 1
ATOM 3189 C C . THR A 1 403 ? -24.665 3.213 44.407 1.00 92.88 403 THR A C 1
ATOM 3191 O O . THR A 1 403 ? -25.514 2.323 44.331 1.00 92.88 403 THR A O 1
ATOM 3194 N N . THR A 1 404 ? -24.471 4.091 43.426 1.00 95.31 404 THR A N 1
ATOM 3195 C CA . THR A 1 404 ? -25.035 3.916 42.081 1.00 95.31 404 THR A CA 1
ATOM 3196 C C . THR A 1 404 ? -23.965 3.302 41.191 1.00 95.31 404 THR A C 1
ATOM 3198 O O . THR A 1 404 ? -22.873 3.846 41.079 1.00 95.31 404 THR A O 1
ATOM 3201 N N . ILE A 1 405 ? -24.270 2.162 40.581 1.00 96.25 405 ILE A N 1
ATOM 3202 C CA . ILE A 1 405 ? -23.381 1.449 39.667 1.00 96.25 405 ILE A CA 1
ATOM 3203 C C . ILE A 1 405 ? -23.917 1.642 38.256 1.00 96.25 405 ILE A C 1
ATOM 3205 O O . ILE A 1 405 ? -25.072 1.315 37.979 1.00 96.25 405 ILE A O 1
ATOM 3209 N N . VAL A 1 406 ? -23.062 2.163 37.389 1.00 96.00 406 VAL A N 1
ATOM 3210 C CA . VAL A 1 406 ? -23.316 2.380 35.969 1.00 96.00 406 VAL A CA 1
ATOM 3211 C C . VAL A 1 406 ? -22.411 1.429 35.198 1.00 96.00 406 VAL A C 1
ATOM 3213 O O . VAL A 1 406 ? -21.209 1.661 35.115 1.00 96.00 406 VAL A O 1
ATOM 3216 N N . ASP A 1 407 ? -22.957 0.335 34.677 1.00 93.75 407 ASP A N 1
ATOM 3217 C CA . ASP A 1 407 ? -22.223 -0.588 33.806 1.00 93.75 407 ASP A CA 1
ATOM 3218 C C . ASP A 1 407 ? -22.309 -0.096 32.354 1.00 93.75 407 ASP A C 1
ATOM 3220 O O . ASP A 1 407 ? -23.381 0.325 31.923 1.00 93.75 407 ASP A O 1
ATOM 3224 N N . PHE A 1 408 ? -21.194 -0.159 31.619 1.00 90.06 408 PHE A N 1
ATOM 3225 C CA . PHE A 1 408 ? -21.039 0.242 30.212 1.00 90.06 408 PHE A CA 1
ATOM 3226 C C . PHE A 1 408 ? -21.681 1.604 29.878 1.00 90.06 408 PHE A C 1
ATOM 3228 O O . PHE A 1 408 ? -22.611 1.658 29.068 1.00 90.06 408 PHE A O 1
ATOM 3235 N N . PRO A 1 409 ? -21.230 2.706 30.513 1.00 91.19 409 PRO A N 1
ATOM 3236 C CA . PRO A 1 409 ? -21.780 4.037 30.266 1.00 91.19 409 PRO A CA 1
ATOM 3237 C C . PRO A 1 409 ? -21.712 4.402 28.778 1.00 91.19 409 PRO A C 1
ATOM 3239 O O . PRO A 1 409 ? -20.693 4.197 28.118 1.00 91.19 409 PRO A O 1
ATOM 3242 N N . ILE A 1 410 ? -22.801 4.964 28.248 1.00 87.94 410 ILE A N 1
ATOM 3243 C CA . ILE A 1 410 ? -22.840 5.451 26.864 1.00 87.94 410 ILE A CA 1
ATOM 3244 C C . ILE A 1 410 ? -22.017 6.738 26.777 1.00 87.94 410 ILE A C 1
ATOM 3246 O O . ILE A 1 410 ? -22.290 7.692 27.499 1.00 87.94 410 ILE A O 1
ATOM 3250 N N . GLU A 1 411 ? -21.034 6.762 25.879 1.00 88.50 411 GLU A N 1
ATOM 3251 C CA . GLU A 1 411 ? -20.242 7.946 25.534 1.00 88.50 411 GLU A CA 1
ATOM 3252 C C . GLU A 1 411 ? -20.842 8.678 24.323 1.00 88.50 411 GLU A C 1
ATOM 3254 O O . GLU A 1 411 ? -21.333 8.049 23.381 1.00 88.50 411 GLU A O 1
ATOM 3259 N N . LYS A 1 412 ? -20.765 10.014 24.305 1.00 86.94 412 LYS A N 1
ATOM 3260 C CA . LYS A 1 412 ? -21.127 10.816 23.124 1.00 86.94 412 LYS A CA 1
ATOM 3261 C C . LYS A 1 412 ? -20.028 10.771 22.066 1.00 86.94 412 LYS A C 1
ATOM 3263 O O . LYS A 1 412 ? -20.313 10.694 20.873 1.00 86.94 412 LYS A O 1
ATOM 3268 N N . SER A 1 413 ? -18.774 10.857 22.499 1.00 84.38 413 SER A N 1
ATOM 3269 C CA . SER A 1 413 ? -17.605 10.774 21.623 1.00 84.38 413 SER A CA 1
ATOM 3270 C C . SER A 1 413 ? -16.352 10.434 22.416 1.00 84.38 413 SER A C 1
ATOM 3272 O O . SER A 1 413 ? -16.223 10.836 23.569 1.00 84.38 413 SER A O 1
ATOM 3274 N N . SER A 1 414 ? -15.397 9.788 21.761 1.00 85.50 414 SER A N 1
ATOM 3275 C CA . SER A 1 414 ? -14.097 9.452 22.329 1.00 85.50 414 SER A CA 1
ATOM 3276 C C . SER A 1 414 ? -13.011 9.638 21.272 1.00 85.50 414 SER A C 1
ATOM 3278 O O . SER A 1 414 ? -13.237 9.331 20.100 1.00 85.50 414 SER A O 1
ATOM 3280 N N . ASN A 1 415 ? -11.847 10.158 21.668 1.00 82.56 415 ASN A N 1
ATOM 3281 C CA . ASN A 1 415 ? -10.677 10.298 20.789 1.00 82.56 415 ASN A CA 1
ATOM 3282 C C . ASN A 1 415 ? -9.600 9.229 21.050 1.00 82.56 415 ASN A C 1
ATOM 3284 O O . ASN A 1 415 ? -8.464 9.366 20.597 1.00 82.56 415 ASN A O 1
ATOM 3288 N N . THR A 1 416 ? -9.956 8.168 21.776 1.00 78.19 416 THR A N 1
ATOM 3289 C CA . THR A 1 416 ? -9.053 7.085 22.154 1.00 78.19 416 THR A CA 1
ATOM 3290 C C . THR A 1 416 ? -9.654 5.712 21.879 1.00 78.19 416 THR A C 1
ATOM 3292 O O . THR A 1 416 ? -10.866 5.513 21.865 1.00 78.19 416 THR A O 1
ATOM 3295 N N . GLU A 1 417 ? -8.774 4.736 21.707 1.00 74.88 417 GLU A N 1
ATOM 3296 C CA . GLU A 1 417 ? -9.116 3.312 21.644 1.00 74.88 417 GLU A CA 1
ATOM 3297 C C . GLU A 1 417 ? -8.283 2.489 22.637 1.00 74.88 417 GLU A C 1
ATOM 3299 O O . GLU A 1 417 ? -8.352 1.261 22.659 1.00 74.88 417 GLU A O 1
ATOM 3304 N N . THR A 1 418 ? -7.447 3.166 23.429 1.00 79.38 418 THR A N 1
ATOM 3305 C CA . THR A 1 418 ? -6.462 2.536 24.313 1.00 79.38 418 THR A CA 1
ATOM 3306 C C . THR A 1 418 ? -7.071 2.175 25.658 1.00 79.38 418 THR A C 1
ATOM 3308 O O . THR A 1 418 ? -6.577 1.263 26.313 1.00 79.38 418 THR A O 1
ATOM 3311 N N . VAL A 1 419 ? -8.136 2.856 26.085 1.00 86.12 419 VAL A N 1
ATOM 3312 C CA . VAL A 1 419 ? -8.885 2.468 27.280 1.00 86.12 419 VAL A CA 1
ATOM 3313 C C . VAL A 1 419 ? -10.386 2.578 27.050 1.00 86.12 419 VAL A C 1
ATOM 3315 O O . VAL A 1 419 ? -10.860 3.391 26.260 1.00 86.12 419 VAL A O 1
ATOM 3318 N N . GLU A 1 420 ? -11.118 1.751 27.777 1.00 87.31 420 GLU A N 1
ATOM 3319 C CA . GLU A 1 420 ? -12.572 1.716 27.840 1.00 87.31 420 GLU A CA 1
ATOM 3320 C C . GLU A 1 420 ? -13.018 1.834 29.300 1.00 87.31 420 GLU A C 1
ATOM 3322 O O . GLU A 1 420 ? -12.336 1.344 30.206 1.00 87.31 420 GLU A O 1
ATOM 3327 N N . ILE A 1 421 ? -14.174 2.460 29.525 1.00 91.19 421 ILE A N 1
ATOM 3328 C CA . ILE A 1 421 ? -14.816 2.531 30.838 1.00 91.19 421 ILE A CA 1
ATOM 3329 C C . ILE A 1 421 ? -15.896 1.454 30.892 1.00 91.19 421 ILE A C 1
ATOM 3331 O O . ILE A 1 421 ? -16.941 1.571 30.258 1.00 91.19 421 ILE A O 1
ATOM 3335 N N . ASN A 1 422 ? -15.651 0.402 31.669 1.00 90.88 422 ASN A N 1
ATOM 3336 C CA . ASN A 1 422 ? -16.594 -0.711 31.788 1.00 90.88 422 ASN A CA 1
ATOM 3337 C C . ASN A 1 422 ? -17.652 -0.459 32.859 1.00 90.88 422 ASN A C 1
ATOM 3339 O O . ASN A 1 422 ? -18.760 -0.980 32.767 1.00 90.88 422 ASN A O 1
ATOM 3343 N N . ARG A 1 423 ? -17.297 0.290 33.906 1.00 95.44 423 ARG A N 1
ATOM 3344 C CA . ARG A 1 423 ? -18.185 0.581 35.030 1.00 95.44 423 ARG A CA 1
ATOM 3345 C C . ARG A 1 423 ? -17.791 1.879 35.716 1.00 95.44 423 ARG A C 1
ATOM 3347 O O . ARG A 1 423 ? -16.604 2.146 35.887 1.00 95.44 423 ARG A O 1
ATOM 3354 N N . ILE A 1 424 ? -18.786 2.622 36.183 1.00 97.31 424 ILE A N 1
ATOM 3355 C CA . ILE A 1 424 ? -18.621 3.753 37.095 1.00 97.31 424 ILE A CA 1
ATOM 3356 C C . ILE A 1 424 ? -19.396 3.455 38.379 1.00 97.31 424 ILE A C 1
ATOM 3358 O O . ILE A 1 424 ? -20.564 3.070 38.332 1.00 97.31 424 ILE A O 1
ATOM 3362 N N . GLU A 1 425 ? -18.754 3.625 39.530 1.00 97.31 425 GLU A N 1
ATOM 3363 C CA . GLU A 1 425 ? -19.401 3.573 40.841 1.00 97.31 425 GLU A CA 1
ATOM 3364 C C . GLU A 1 425 ? -19.449 4.978 41.435 1.00 97.31 425 GLU A C 1
ATOM 3366 O O . GLU A 1 425 ? -18.420 5.614 41.652 1.00 97.31 425 GLU A O 1
ATOM 3371 N N . LEU A 1 426 ? -20.657 5.461 41.701 1.00 96.12 426 LEU A N 1
ATOM 3372 C CA . LEU A 1 426 ? -20.920 6.739 42.347 1.00 96.12 426 LEU A CA 1
ATOM 3373 C C . LEU A 1 426 ? -21.284 6.459 43.801 1.00 96.12 426 LEU A C 1
ATOM 3375 O O . LEU A 1 426 ? -22.365 5.932 44.080 1.00 96.12 426 LEU A O 1
ATOM 3379 N N . THR A 1 427 ? -20.385 6.794 44.720 1.00 94.00 427 THR A N 1
ATOM 3380 C CA . THR A 1 427 ? -20.599 6.634 46.163 1.00 94.00 427 THR A CA 1
ATOM 3381 C C . THR A 1 427 ? -20.805 7.999 46.827 1.00 94.00 427 THR A C 1
ATOM 3383 O O . THR A 1 427 ? -20.678 9.046 46.195 1.00 94.00 427 THR A O 1
ATOM 3386 N N . GLY A 1 428 ? -21.108 8.011 48.128 1.00 90.88 428 GLY A N 1
ATOM 3387 C CA . GLY A 1 428 ? -21.202 9.260 48.893 1.00 90.88 428 GLY A CA 1
ATOM 3388 C C . GLY A 1 428 ? -19.857 9.950 49.164 1.00 90.88 428 GLY A C 1
ATOM 3389 O O . GLY A 1 428 ? -19.856 11.103 49.584 1.00 90.88 428 GLY A O 1
ATOM 3390 N N . SER A 1 429 ? -18.729 9.261 48.966 1.00 93.19 429 SER A N 1
ATOM 3391 C CA . SER A 1 429 ? -17.382 9.757 49.297 1.00 93.19 429 SER A CA 1
ATOM 3392 C C . SER A 1 429 ? -16.464 9.909 48.087 1.00 93.19 429 SER A C 1
ATOM 3394 O O . SER A 1 429 ? -15.583 10.764 48.094 1.00 93.19 429 SER A O 1
ATOM 3396 N N . GLU A 1 430 ? -16.673 9.108 47.047 1.00 96.69 430 GLU A N 1
ATOM 3397 C CA . GLU A 1 430 ? -15.830 9.071 45.852 1.00 96.69 430 GLU A CA 1
ATOM 3398 C C . GLU A 1 430 ? -16.592 8.584 44.614 1.00 96.69 430 GLU A C 1
ATOM 3400 O O . GLU A 1 430 ? -17.670 7.985 44.707 1.00 96.69 430 GLU A O 1
ATOM 3405 N N . THR A 1 431 ? -15.979 8.808 43.457 1.00 98.00 431 THR A N 1
ATOM 3406 C CA . THR A 1 431 ? -16.392 8.276 42.161 1.00 98.00 431 THR A CA 1
ATOM 3407 C C . THR A 1 431 ? -15.292 7.361 41.634 1.00 98.00 431 THR A C 1
ATOM 3409 O O . THR A 1 431 ? -14.142 7.786 41.529 1.00 98.00 431 THR A O 1
ATOM 3412 N N . ILE A 1 432 ? -15.628 6.118 41.288 1.00 98.12 432 ILE A N 1
ATOM 3413 C CA . ILE A 1 432 ? -14.653 5.095 40.889 1.00 98.12 432 ILE A CA 1
ATOM 3414 C C . ILE A 1 432 ? -14.918 4.668 39.451 1.00 98.12 432 ILE A C 1
ATOM 3416 O O . ILE A 1 432 ? -15.998 4.176 39.129 1.00 98.12 432 ILE A O 1
ATOM 3420 N N . PHE A 1 433 ? -13.919 4.818 38.590 1.00 97.75 433 PHE A N 1
ATOM 3421 C CA . PHE A 1 433 ? -13.953 4.378 37.200 1.00 97.75 433 PHE A CA 1
ATOM 3422 C C . PHE A 1 433 ? -13.206 3.053 37.073 1.00 97.75 433 PHE A C 1
ATOM 3424 O O . PHE A 1 433 ? -12.011 2.977 37.354 1.00 97.75 433 PHE A O 1
ATOM 3431 N N . HIS A 1 434 ? -13.900 2.007 36.629 1.00 97.31 434 HIS A N 1
ATOM 3432 C CA . HIS A 1 434 ? -13.299 0.721 36.287 1.00 97.31 434 HIS A CA 1
ATOM 3433 C C . HIS A 1 434 ? -12.917 0.734 34.817 1.00 97.31 434 HIS A C 1
ATOM 3435 O O . HIS A 1 434 ? -13.770 0.686 33.924 1.00 97.31 434 HIS A O 1
ATOM 3441 N N . MET A 1 435 ? -11.614 0.785 34.591 1.00 93.56 435 MET A N 1
ATOM 3442 C CA . MET A 1 435 ? -11.014 0.953 33.285 1.00 93.56 435 MET A CA 1
ATOM 3443 C C . MET A 1 435 ? -10.536 -0.389 32.744 1.00 93.56 435 MET A C 1
ATOM 3445 O O . MET A 1 435 ? -10.067 -1.257 33.489 1.00 93.56 435 MET A O 1
ATOM 3449 N N . LYS A 1 436 ? -10.582 -0.532 31.423 1.00 90.69 436 LYS A N 1
ATOM 3450 C CA . LYS A 1 436 ? -9.914 -1.610 30.702 1.00 90.69 436 LYS A CA 1
ATOM 3451 C C . LYS A 1 436 ? -9.003 -1.017 29.641 1.00 90.69 436 LYS A C 1
ATOM 3453 O O . LYS A 1 436 ? -9.476 -0.377 28.711 1.00 90.69 436 LYS A O 1
ATOM 3458 N N . ALA A 1 437 ? -7.701 -1.214 29.804 1.00 89.38 437 ALA A N 1
ATOM 3459 C CA . ALA A 1 437 ? -6.682 -0.843 28.837 1.00 89.38 437 ALA A CA 1
ATOM 3460 C C . ALA A 1 437 ? -6.498 -1.919 27.770 1.00 89.38 437 ALA A C 1
ATOM 3462 O O . ALA A 1 437 ? -6.545 -3.116 28.061 1.00 89.38 437 ALA A O 1
ATOM 3463 N N . PHE A 1 438 ? -6.183 -1.463 26.562 1.00 83.69 438 PHE A N 1
ATOM 3464 C CA . PHE A 1 438 ? -5.844 -2.273 25.409 1.00 83.69 438 PHE A CA 1
ATOM 3465 C C . PHE A 1 438 ? -4.579 -1.730 24.740 1.00 83.69 438 PHE A C 1
ATOM 3467 O O . PHE A 1 438 ? -4.540 -0.588 24.286 1.00 83.69 438 PHE A O 1
ATOM 3474 N N . ASN A 1 439 ? -3.547 -2.559 24.611 1.00 80.44 439 ASN A N 1
ATOM 3475 C CA . ASN A 1 439 ? -2.403 -2.265 23.748 1.00 80.44 439 ASN A CA 1
ATOM 3476 C C . ASN A 1 439 ? -1.743 -3.570 23.292 1.00 80.44 439 ASN A C 1
ATOM 3478 O O . ASN A 1 439 ? -2.107 -4.657 23.732 1.00 80.44 439 ASN A O 1
ATOM 3482 N N . SER A 1 440 ? -0.779 -3.479 22.384 1.00 75.62 440 SER A N 1
ATOM 3483 C CA . SER A 1 440 ? -0.003 -4.643 21.968 1.00 75.62 440 SER A CA 1
ATOM 3484 C C . SER A 1 440 ? 0.792 -5.220 23.155 1.00 75.62 440 SER A C 1
ATOM 3486 O O . SER A 1 440 ? 1.307 -4.446 23.965 1.00 75.62 440 SER A O 1
ATOM 3488 N N . PRO A 1 441 ? 0.946 -6.552 23.264 1.00 78.06 441 PRO A N 1
ATOM 3489 C CA . PRO A 1 441 ? 1.812 -7.163 24.272 1.00 78.06 441 PRO A CA 1
ATOM 3490 C C . PRO A 1 441 ? 3.213 -6.543 24.300 1.00 78.06 441 PRO A C 1
ATOM 3492 O O . PRO A 1 441 ? 3.810 -6.307 23.246 1.00 78.06 441 PRO A O 1
ATOM 3495 N N . GLY A 1 442 ? 3.722 -6.237 25.498 1.00 78.44 442 GLY A N 1
ATOM 3496 C CA . GLY A 1 442 ? 5.029 -5.596 25.693 1.00 78.44 442 GLY A CA 1
ATOM 3497 C C . GLY A 1 442 ? 5.091 -4.096 25.364 1.00 78.44 442 GLY A C 1
ATOM 3498 O O . GLY A 1 442 ? 6.093 -3.453 25.675 1.00 78.44 442 GLY A O 1
ATOM 3499 N N . TYR A 1 443 ? 4.039 -3.511 24.779 1.00 83.69 443 TYR A N 1
ATOM 3500 C CA . TYR A 1 443 ? 3.869 -2.054 24.732 1.00 83.69 443 TYR A CA 1
ATOM 3501 C C . TYR A 1 443 ? 3.329 -1.546 26.065 1.00 83.69 443 TYR A C 1
ATOM 3503 O O . TYR A 1 443 ? 3.035 -2.329 26.961 1.00 83.69 443 TYR A O 1
ATOM 3511 N N . TRP A 1 444 ? 3.208 -0.230 26.215 1.00 85.62 444 TRP A N 1
ATOM 3512 C CA . TRP A 1 444 ? 2.786 0.379 27.468 1.00 85.62 444 TRP A CA 1
ATOM 3513 C C . TRP A 1 444 ? 1.522 1.219 27.327 1.00 85.62 444 TRP A C 1
ATOM 3515 O O . TRP A 1 444 ? 1.185 1.698 26.244 1.00 85.62 444 TRP A O 1
ATOM 3525 N N . VAL A 1 445 ? 0.844 1.407 28.450 1.00 89.06 445 VAL A N 1
ATOM 3526 C CA . VAL A 1 445 ? -0.186 2.426 28.657 1.00 89.06 445 VAL A CA 1
ATOM 3527 C C . VAL A 1 445 ? 0.237 3.311 29.824 1.00 89.06 445 VAL A C 1
ATOM 3529 O O . VAL A 1 445 ? 1.032 2.898 30.665 1.00 89.06 445 VAL A O 1
ATOM 3532 N N . SER A 1 446 ? -0.234 4.547 29.841 1.00 89.75 446 SER A N 1
ATOM 3533 C CA . SER A 1 446 ? 0.029 5.521 30.899 1.00 89.75 446 SER A CA 1
ATOM 3534 C C . SER A 1 446 ? -1.227 6.357 31.068 1.00 89.75 446 SER A C 1
ATOM 3536 O O . SER A 1 446 ? -1.919 6.586 30.080 1.00 89.75 446 SER A O 1
ATOM 3538 N N . ILE A 1 447 ? -1.499 6.789 32.297 1.00 91.44 447 ILE A N 1
ATOM 3539 C CA . ILE A 1 447 ? -2.551 7.757 32.608 1.00 91.44 447 ILE A CA 1
ATOM 3540 C C . ILE A 1 447 ? -1.885 8.938 33.305 1.00 91.44 447 ILE A C 1
ATOM 3542 O O . ILE A 1 447 ? -1.208 8.746 34.315 1.00 91.44 447 ILE A O 1
ATOM 3546 N N . GLY A 1 448 ? -2.041 10.138 32.761 1.00 90.38 448 GLY A N 1
ATOM 3547 C CA . GLY A 1 448 ? -1.521 11.374 33.333 1.00 90.38 448 GLY A CA 1
ATOM 3548 C C . GLY A 1 448 ? -2.119 11.661 34.707 1.00 90.38 448 GLY A C 1
ATOM 3549 O O . GLY A 1 448 ? -3.323 11.500 34.928 1.00 90.38 448 GLY A O 1
ATOM 3550 N N . LYS A 1 449 ? -1.297 12.115 35.654 1.00 92.50 449 LYS A N 1
ATOM 3551 C CA . LYS A 1 449 ? -1.776 12.524 36.989 1.00 92.50 449 LYS A CA 1
ATOM 3552 C C . LYS A 1 449 ? -2.712 13.732 36.954 1.00 92.50 449 LYS A C 1
ATOM 3554 O O . LYS A 1 449 ? -3.432 13.976 37.914 1.00 92.50 449 LYS A O 1
ATOM 3559 N N . ASP A 1 450 ? -2.657 14.507 35.877 1.00 92.50 450 ASP A N 1
ATOM 3560 C CA . ASP A 1 450 ? -3.512 15.656 35.604 1.00 92.50 450 ASP A CA 1
ATOM 3561 C C . ASP A 1 450 ? -4.849 15.250 34.973 1.00 92.50 450 ASP A C 1
ATOM 3563 O O . ASP A 1 450 ? -5.600 16.112 34.528 1.00 92.50 450 ASP A O 1
ATOM 3567 N N . THR A 1 451 ? -5.175 13.955 34.960 1.00 94.31 451 THR A N 1
ATOM 3568 C CA . THR A 1 451 ? -6.509 13.465 34.614 1.00 94.31 451 THR A CA 1
ATOM 3569 C C . THR A 1 451 ? -7.565 14.035 35.560 1.00 94.31 451 THR A C 1
ATOM 3571 O O . THR A 1 451 ? -7.380 14.077 36.778 1.00 94.31 451 THR A O 1
ATOM 3574 N N . PHE A 1 452 ? -8.708 14.437 35.014 1.00 95.56 452 PHE A N 1
ATOM 3575 C CA . PHE A 1 452 ? -9.850 14.924 35.777 1.00 95.56 452 PHE A CA 1
ATOM 3576 C C . PHE A 1 452 ? -11.175 14.528 35.125 1.00 95.56 452 PHE A C 1
ATOM 3578 O O . PHE A 1 452 ? -11.259 14.240 33.929 1.00 95.56 452 PHE A O 1
ATOM 3585 N N . LEU A 1 453 ? -12.226 14.547 35.939 1.00 96.44 453 LEU A N 1
ATOM 3586 C CA . LEU A 1 453 ? -13.599 14.529 35.463 1.00 96.44 453 LEU A CA 1
ATOM 3587 C C . LEU A 1 453 ? -14.124 15.956 35.336 1.00 96.44 453 LEU A C 1
ATOM 3589 O O . LEU A 1 453 ? -13.822 16.802 36.181 1.00 96.44 453 LEU A O 1
ATOM 3593 N N . LYS A 1 454 ? -14.942 16.216 34.319 1.00 95.44 454 LYS A N 1
ATOM 3594 C CA . LYS A 1 454 ? -15.598 17.510 34.120 1.00 95.44 454 LYS A CA 1
ATOM 3595 C C . LYS A 1 454 ? -17.107 17.344 34.019 1.00 95.44 454 LYS A C 1
ATOM 3597 O O . LYS A 1 454 ? -17.598 16.593 33.183 1.00 95.44 454 LYS A O 1
ATOM 3602 N N . THR A 1 455 ? -17.838 18.041 34.878 1.00 95.25 455 THR A N 1
ATOM 3603 C CA . THR A 1 455 ? -19.307 18.057 34.878 1.00 95.25 455 THR A CA 1
ATOM 3604 C C . THR A 1 455 ? -19.866 19.102 33.911 1.00 95.25 455 THR A C 1
ATOM 3606 O O . THR A 1 455 ? -19.141 19.964 33.414 1.00 95.25 455 THR A O 1
ATOM 3609 N N . GLU A 1 456 ? -21.174 19.039 33.641 1.00 90.38 456 GLU A N 1
ATOM 3610 C CA . GLU A 1 456 ? -21.878 19.932 32.700 1.00 90.38 456 GLU A CA 1
ATOM 3611 C C . GLU A 1 456 ? -21.739 21.427 33.037 1.00 90.38 456 GLU A C 1
ATOM 3613 O O . GLU A 1 456 ? -21.715 22.269 32.140 1.00 90.38 456 GLU A O 1
ATOM 3618 N N . ASP A 1 457 ? -21.611 21.765 34.321 1.00 91.38 457 ASP A N 1
ATOM 3619 C CA . ASP A 1 457 ? -21.374 23.131 34.808 1.00 91.38 457 ASP A CA 1
ATOM 3620 C C . ASP A 1 457 ? -19.914 23.600 34.635 1.00 91.38 457 ASP A C 1
ATOM 3622 O O . ASP A 1 457 ? -19.586 24.748 34.935 1.00 91.38 457 ASP A O 1
ATOM 3626 N N . GLY A 1 458 ? -19.039 22.725 34.135 1.00 91.44 458 GLY A N 1
ATOM 3627 C CA . GLY A 1 458 ? -17.622 22.978 33.916 1.00 91.44 458 GLY A CA 1
ATOM 3628 C C . GLY A 1 458 ? -16.730 22.728 35.130 1.00 91.44 458 GLY A C 1
ATOM 3629 O O . GLY A 1 458 ? -15.530 22.979 35.030 1.00 91.44 458 GLY A O 1
ATOM 3630 N N . THR A 1 459 ? -17.262 22.233 36.251 1.00 95.00 459 THR A N 1
ATOM 3631 C CA . THR A 1 459 ? -16.466 21.949 37.453 1.00 95.00 459 THR A CA 1
ATOM 3632 C C . THR A 1 459 ? -15.526 20.759 37.228 1.00 95.00 459 THR A C 1
ATOM 3634 O O . THR A 1 459 ? -15.917 19.742 36.655 1.00 95.00 459 THR A O 1
ATOM 3637 N N . HIS A 1 460 ? -14.269 20.887 37.669 1.00 94.88 460 HIS A N 1
ATOM 3638 C CA . HIS A 1 460 ? -13.239 19.853 37.533 1.00 94.88 460 HIS A CA 1
ATOM 3639 C C . HIS A 1 460 ? -13.075 19.050 38.829 1.00 94.88 460 HIS A C 1
ATOM 3641 O O . HIS A 1 460 ? -12.961 19.617 39.917 1.00 94.88 460 HIS A O 1
ATOM 3647 N N . TYR A 1 461 ? -12.976 17.732 38.692 1.00 96.56 461 TYR A N 1
ATOM 3648 C CA . TYR A 1 461 ? -12.763 16.783 39.779 1.00 96.56 461 TYR A CA 1
ATOM 3649 C C . TYR A 1 461 ? -11.478 15.996 39.491 1.00 96.56 461 TYR A C 1
ATOM 3651 O O . TYR A 1 461 ? -11.491 15.117 38.628 1.00 96.56 461 TYR A O 1
ATOM 3659 N N . PRO A 1 462 ? -10.351 16.329 40.145 1.00 96.88 462 PRO A N 1
ATOM 3660 C CA . PRO A 1 462 ? -9.047 15.762 39.806 1.00 96.88 462 PRO A CA 1
ATOM 3661 C C . PRO A 1 462 ? -8.936 14.289 40.206 1.00 96.88 462 PRO A C 1
ATOM 3663 O O . PRO A 1 462 ? -9.565 13.858 41.173 1.00 96.88 462 PRO A O 1
ATOM 3666 N N . LEU A 1 463 ? -8.095 13.536 39.496 1.00 97.12 463 LEU A N 1
ATOM 3667 C CA . LEU A 1 463 ? -7.694 12.184 39.877 1.00 97.12 463 LEU A CA 1
ATOM 3668 C C . LEU A 1 463 ? -7.091 12.192 41.291 1.00 97.12 463 LEU A C 1
ATOM 3670 O O . LEU A 1 463 ? -6.144 12.927 41.568 1.00 97.12 463 LEU A O 1
ATOM 3674 N N . THR A 1 464 ? -7.631 11.371 42.191 1.00 97.25 464 THR A N 1
ATOM 3675 C CA . THR A 1 464 ? -7.142 11.252 43.574 1.00 97.25 464 THR A CA 1
ATOM 3676 C C . THR A 1 464 ? -6.166 10.095 43.736 1.00 97.25 464 THR A C 1
ATOM 3678 O O . THR A 1 464 ? -5.145 10.244 44.406 1.00 97.25 464 THR A O 1
ATOM 3681 N N . SER A 1 465 ? -6.463 8.947 43.127 1.00 97.12 465 SER A N 1
ATOM 3682 C CA . SER A 1 465 ? -5.620 7.749 43.163 1.00 97.12 465 SER A CA 1
ATOM 3683 C C . SER A 1 465 ? -5.968 6.778 42.034 1.00 97.12 465 SER A C 1
ATOM 3685 O O . SER A 1 465 ? -6.987 6.920 41.359 1.00 97.12 465 SER A O 1
ATOM 3687 N N . ALA A 1 466 ? -5.122 5.769 41.837 1.00 97.50 466 ALA A N 1
ATOM 3688 C CA . ALA A 1 466 ? -5.346 4.694 40.881 1.00 97.50 466 ALA A CA 1
ATOM 3689 C C . ALA A 1 466 ? -4.992 3.336 41.502 1.00 97.50 466 ALA A C 1
ATOM 3691 O O . ALA A 1 466 ? -4.001 3.226 42.224 1.00 97.50 466 ALA A O 1
ATOM 3692 N N . ASP A 1 467 ? -5.777 2.309 41.176 1.00 97.75 467 ASP A N 1
ATOM 3693 C CA . ASP A 1 467 ? -5.500 0.920 41.541 1.00 97.75 467 ASP A CA 1
ATOM 3694 C C . ASP A 1 467 ? -4.991 0.162 40.316 1.00 97.75 467 ASP A C 1
ATOM 3696 O O . ASP A 1 467 ? -5.650 0.125 39.276 1.00 97.75 467 ASP A O 1
ATOM 3700 N N . GLY A 1 468 ? -3.850 -0.514 40.452 1.00 95.94 468 GLY A N 1
ATOM 3701 C CA . GLY A 1 468 ? -3.295 -1.389 39.415 1.00 95.94 468 GLY A CA 1
ATOM 3702 C C . GLY A 1 468 ? -2.401 -0.695 38.384 1.00 95.94 468 GLY A C 1
ATOM 3703 O O . GLY A 1 468 ? -1.705 -1.399 37.655 1.00 95.94 468 GLY A O 1
ATOM 3704 N N . ILE A 1 469 ? -2.364 0.640 38.354 1.00 95.06 469 ILE A N 1
ATOM 3705 C CA . ILE A 1 469 ? -1.385 1.448 37.612 1.00 95.06 469 ILE A CA 1
ATOM 3706 C C . ILE A 1 469 ? -0.899 2.617 38.478 1.00 95.06 469 ILE A C 1
ATOM 3708 O O . ILE A 1 469 ? -1.611 3.047 39.383 1.00 95.06 469 ILE A O 1
ATOM 3712 N N . THR A 1 470 ? 0.276 3.162 38.164 1.00 96.19 470 THR A N 1
ATOM 3713 C CA . THR A 1 470 ? 0.785 4.398 38.778 1.00 96.19 470 THR A CA 1
ATOM 3714 C C . THR A 1 470 ? 0.638 5.549 37.775 1.00 96.19 470 THR A C 1
ATOM 3716 O O . THR A 1 470 ? 1.168 5.432 36.668 1.00 96.19 470 THR A O 1
ATOM 3719 N N . PRO A 1 471 ? -0.068 6.647 38.105 1.00 93.75 471 PRO A N 1
ATOM 3720 C CA . PRO A 1 471 ? -0.173 7.800 37.211 1.00 93.75 471 PRO A CA 1
ATOM 3721 C C . PRO A 1 471 ? 1.199 8.389 36.846 1.00 93.75 471 PRO A C 1
ATOM 3723 O O . PRO A 1 471 ? 2.116 8.368 37.664 1.00 93.75 471 PRO A O 1
ATOM 3726 N N . ASP A 1 472 ? 1.330 8.911 35.624 1.00 90.19 472 ASP A N 1
ATOM 3727 C CA . ASP A 1 472 ? 2.576 9.344 34.957 1.00 90.19 472 ASP A CA 1
ATOM 3728 C C . ASP A 1 472 ? 3.622 8.239 34.682 1.00 90.19 472 ASP A C 1
ATOM 3730 O O . ASP A 1 472 ? 4.650 8.510 34.053 1.00 90.19 472 ASP A O 1
ATOM 3734 N N . GLU A 1 473 ? 3.387 6.991 35.097 1.00 91.88 473 GLU A N 1
ATOM 3735 C CA . GLU A 1 473 ? 4.287 5.872 34.815 1.00 91.88 473 GLU A CA 1
ATOM 3736 C C . GLU A 1 473 ? 3.776 4.981 33.679 1.00 91.88 473 GLU A C 1
ATOM 3738 O O . GLU A 1 473 ? 2.580 4.765 33.473 1.00 91.88 473 GLU A O 1
ATOM 3743 N N . ARG A 1 474 ? 4.723 4.394 32.942 1.00 92.50 474 ARG A N 1
ATOM 3744 C CA . ARG A 1 474 ? 4.423 3.421 31.889 1.00 92.50 474 ARG A CA 1
ATOM 3745 C C . ARG A 1 474 ? 4.110 2.059 32.495 1.00 92.50 474 ARG A C 1
ATOM 3747 O O . ARG A 1 474 ? 5.003 1.377 32.992 1.00 92.50 474 ARG A O 1
ATOM 3754 N N . PHE A 1 475 ? 2.872 1.616 32.345 1.00 92.31 475 PHE A N 1
ATOM 3755 C CA . PHE A 1 475 ? 2.463 0.250 32.634 1.00 92.31 475 PHE A CA 1
ATOM 3756 C C . PHE A 1 475 ? 2.666 -0.638 31.404 1.00 92.31 475 PHE A C 1
ATOM 3758 O O . PHE A 1 475 ? 2.089 -0.370 30.353 1.00 92.31 475 PHE A O 1
ATOM 3765 N N . THR A 1 476 ? 3.469 -1.700 31.515 1.00 92.12 476 THR A N 1
ATOM 3766 C CA . THR A 1 476 ? 3.728 -2.631 30.399 1.00 92.12 476 THR A CA 1
ATOM 3767 C C . THR A 1 476 ? 2.600 -3.651 30.266 1.00 92.12 476 THR A C 1
ATOM 3769 O O . THR A 1 476 ? 2.256 -4.333 31.228 1.00 92.12 476 THR A O 1
ATOM 3772 N N . MET A 1 477 ? 2.045 -3.784 29.063 1.00 88.75 477 MET A N 1
ATOM 3773 C CA . MET A 1 477 ? 0.899 -4.639 28.793 1.00 88.75 477 MET A CA 1
ATOM 3774 C C . MET A 1 477 ? 1.255 -6.130 28.809 1.00 88.75 477 MET A C 1
ATOM 3776 O O . MET A 1 477 ? 2.276 -6.525 28.231 1.00 88.75 477 MET A O 1
ATOM 3780 N N . PRO A 1 478 ? 0.385 -6.966 29.405 1.00 88.81 478 PRO A N 1
ATOM 3781 C CA . PRO A 1 478 ? 0.541 -8.418 29.421 1.00 88.81 478 PRO A CA 1
ATOM 3782 C C . PRO A 1 478 ? 0.353 -9.045 28.029 1.00 88.81 478 PRO A C 1
ATOM 3784 O O . PRO A 1 478 ? -0.111 -8.398 27.091 1.00 88.81 478 PRO A O 1
ATOM 3787 N N . GLU A 1 479 ? 0.645 -10.344 27.911 1.00 80.75 479 GLU A N 1
ATOM 3788 C CA . GLU A 1 479 ? 0.467 -11.131 26.674 1.00 80.75 479 GLU A CA 1
ATOM 3789 C C . GLU A 1 479 ? -0.973 -11.148 26.143 1.00 80.75 479 GLU A C 1
ATOM 3791 O O . GLU A 1 479 ? -1.185 -11.301 24.942 1.00 80.75 479 GLU A O 1
ATOM 3796 N N . SER A 1 480 ? -1.970 -10.948 27.011 1.00 80.56 480 SER A N 1
ATOM 3797 C CA . SER A 1 480 ? -3.364 -10.785 26.583 1.00 80.56 480 SER A CA 1
ATOM 3798 C C . SER A 1 480 ? -3.590 -9.506 25.773 1.00 80.56 480 SER A C 1
ATOM 3800 O O . SER A 1 480 ? -4.587 -9.415 25.064 1.00 80.56 480 SER A O 1
ATOM 3802 N N . GLY A 1 481 ? -2.712 -8.504 25.899 1.00 79.12 481 GLY A N 1
ATOM 3803 C CA . GLY A 1 481 ? -2.918 -7.159 25.358 1.00 79.12 481 GLY A CA 1
ATOM 3804 C C . GLY A 1 481 ? -4.019 -6.365 26.072 1.00 79.12 481 GLY A C 1
ATOM 3805 O O . GLY A 1 481 ? -4.353 -5.260 25.650 1.00 79.12 481 GLY A O 1
ATOM 3806 N N . GLU A 1 482 ? -4.568 -6.905 27.162 1.00 86.69 482 GLU A N 1
ATOM 3807 C CA . GLU A 1 482 ? -5.670 -6.327 27.929 1.00 86.69 482 GLU A CA 1
ATOM 3808 C C . GLU A 1 482 ? -5.318 -6.271 29.415 1.00 86.69 482 GLU A C 1
ATOM 3810 O O . GLU A 1 482 ? -4.795 -7.245 29.963 1.00 86.69 482 GLU A O 1
ATOM 3815 N N . TYR A 1 483 ? -5.642 -5.165 30.083 1.00 92.31 483 TYR A N 1
ATOM 3816 C CA . TYR A 1 483 ? -5.409 -5.005 31.518 1.00 92.31 483 TYR A CA 1
ATOM 3817 C C . TYR A 1 483 ? -6.502 -4.158 32.170 1.00 92.31 483 TYR A C 1
ATOM 3819 O O . TYR A 1 483 ? -6.912 -3.144 31.613 1.00 92.31 483 TYR A O 1
ATOM 3827 N N . SER A 1 484 ? -6.968 -4.561 33.351 1.00 95.38 484 SER A N 1
ATOM 3828 C CA . SER A 1 484 ? -7.992 -3.827 34.100 1.00 95.38 484 SER A CA 1
ATOM 3829 C C . SER A 1 484 ? -7.364 -3.068 35.261 1.00 95.38 484 SER A C 1
ATOM 3831 O O . SER A 1 484 ? -6.531 -3.614 35.980 1.00 95.38 484 SER A O 1
ATOM 3833 N N . PHE A 1 485 ? -7.803 -1.833 35.469 1.00 97.06 485 PHE A N 1
ATOM 3834 C CA . PHE A 1 485 ? -7.338 -0.955 36.542 1.00 97.06 485 PHE A CA 1
ATOM 3835 C C . PHE A 1 485 ? -8.481 -0.038 36.992 1.00 97.06 485 PHE A C 1
ATOM 3837 O O . PHE A 1 485 ? -9.543 -0.019 36.364 1.0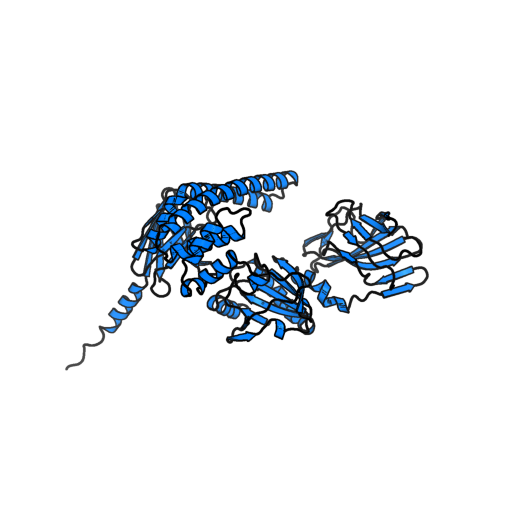0 97.06 485 PHE A O 1
ATOM 3844 N N . LYS A 1 486 ? -8.298 0.705 38.085 1.00 98.06 486 LYS A N 1
ATOM 3845 C CA . LYS A 1 486 ? -9.301 1.675 38.549 1.00 98.06 486 LYS A CA 1
ATOM 3846 C C . LYS A 1 486 ? -8.710 3.058 38.714 1.00 98.06 486 LYS A C 1
ATOM 3848 O O . LYS A 1 486 ? -7.537 3.193 39.048 1.00 98.06 486 LYS A O 1
ATOM 3853 N N . LEU A 1 487 ? -9.548 4.064 38.510 1.00 97.88 487 LEU A N 1
ATOM 3854 C CA . LEU A 1 487 ? -9.242 5.463 38.767 1.00 97.88 487 LEU A CA 1
ATOM 3855 C C . LEU A 1 487 ? -10.261 6.021 39.754 1.00 97.88 487 LEU A C 1
ATOM 3857 O O . LEU A 1 487 ? -11.459 5.766 39.627 1.00 97.88 487 LEU A O 1
ATOM 3861 N N . HIS A 1 488 ? -9.770 6.768 40.732 1.00 98.31 488 HIS A N 1
ATOM 3862 C CA . HIS A 1 488 ? -10.565 7.326 41.815 1.00 98.31 488 HIS A CA 1
ATOM 3863 C C . HIS A 1 488 ? -10.613 8.840 41.687 1.00 98.31 488 HIS A C 1
ATOM 3865 O O . HIS A 1 488 ? -9.610 9.488 41.386 1.00 98.31 488 HIS A O 1
ATOM 3871 N N . PHE A 1 489 ? -11.791 9.392 41.933 1.00 98.25 489 PHE A N 1
ATOM 3872 C CA . PHE A 1 489 ? -12.070 10.818 41.878 1.00 98.25 489 PHE A CA 1
ATOM 3873 C C . PHE A 1 489 ? -12.934 11.211 43.082 1.00 98.25 489 PHE A C 1
ATOM 3875 O O . PHE A 1 489 ? -13.585 10.350 43.684 1.00 98.25 489 PHE A O 1
ATOM 3882 N N . PRO A 1 490 ? -13.005 12.503 43.444 1.00 98.06 490 PRO A N 1
ATOM 3883 C CA . PRO A 1 490 ? -13.941 12.960 44.460 1.00 98.06 490 PRO A CA 1
ATOM 3884 C C . PRO A 1 490 ? -15.395 12.623 44.091 1.00 98.06 490 PRO A C 1
ATOM 3886 O O . PRO A 1 490 ? -15.737 12.409 42.923 1.00 98.06 490 PRO A O 1
ATOM 3889 N N . ALA A 1 491 ? -16.268 12.580 45.099 1.00 97.06 491 ALA A N 1
ATOM 3890 C CA . ALA A 1 491 ? -17.695 12.382 44.872 1.00 97.06 491 ALA A CA 1
ATOM 3891 C C . ALA A 1 491 ? -18.254 13.472 43.946 1.00 97.06 491 ALA A C 1
ATOM 3893 O O . ALA A 1 491 ? -18.071 14.669 44.192 1.00 97.06 491 ALA A O 1
ATOM 3894 N N . LEU A 1 492 ? -18.956 13.046 42.896 1.00 96.00 492 LEU A N 1
ATOM 3895 C CA . LEU A 1 492 ? -19.696 13.960 42.035 1.00 96.00 492 LEU A CA 1
ATOM 3896 C C . LEU A 1 492 ? -20.956 14.478 42.755 1.00 96.00 492 LEU A C 1
ATOM 3898 O O . LEU A 1 492 ? -21.514 13.782 43.611 1.00 96.00 492 LEU A O 1
ATOM 3902 N N . PRO A 1 493 ? -21.447 15.683 42.411 1.00 92.56 493 PRO A N 1
ATOM 3903 C CA . PRO A 1 493 ? -22.682 16.218 42.967 1.00 92.56 493 PRO A CA 1
ATOM 3904 C C . PRO A 1 493 ? -23.864 15.273 42.745 1.00 92.56 493 PRO A C 1
ATOM 3906 O O . PRO A 1 493 ? -24.009 14.650 41.686 1.00 92.56 493 PRO A O 1
ATOM 3909 N N . ALA A 1 494 ? -24.756 15.198 43.732 1.00 87.75 494 ALA A N 1
ATOM 3910 C CA . ALA A 1 494 ? -25.987 14.433 43.596 1.00 87.75 494 ALA A CA 1
ATOM 3911 C C . ALA A 1 494 ? -26.811 14.952 42.403 1.00 87.75 494 ALA A C 1
ATOM 3913 O O . ALA A 1 494 ? -27.064 16.149 42.290 1.00 87.75 494 ALA A O 1
ATOM 3914 N N . GLY A 1 495 ? -27.246 14.041 41.530 1.00 87.88 495 GLY A N 1
ATOM 3915 C CA . GLY A 1 495 ? -28.018 14.382 40.330 1.00 87.88 495 GLY A CA 1
ATOM 3916 C C . GLY A 1 495 ? -27.185 14.681 39.080 1.00 87.88 495 GLY A C 1
ATOM 3917 O O . GLY A 1 495 ? -27.773 15.010 38.054 1.00 87.88 495 GLY A O 1
ATOM 3918 N N . THR A 1 496 ? -25.856 14.533 39.131 1.00 93.31 496 THR A N 1
ATOM 3919 C CA . THR A 1 496 ? -25.002 14.589 37.932 1.00 93.31 496 THR A CA 1
ATOM 3920 C C . THR A 1 496 ? -25.457 13.536 36.918 1.00 93.31 496 THR A C 1
ATOM 3922 O O . THR A 1 496 ? -25.477 12.345 37.234 1.00 93.31 496 THR A O 1
ATOM 3925 N N . LYS A 1 497 ? -25.842 13.976 35.715 1.00 92.94 497 LYS A N 1
ATOM 3926 C CA . LYS A 1 497 ? -26.340 13.097 34.644 1.00 92.94 497 LYS A CA 1
ATOM 3927 C C . LYS A 1 497 ? -25.250 12.657 33.686 1.00 92.94 497 LYS A C 1
ATOM 3929 O O . LYS A 1 497 ? -25.243 11.504 33.266 1.00 92.94 497 LYS A O 1
ATOM 3934 N N . THR A 1 498 ? -24.335 13.562 33.357 1.00 94.94 498 THR A N 1
ATOM 3935 C CA . THR A 1 498 ? -23.223 13.279 32.456 1.00 94.94 498 THR A CA 1
ATOM 3936 C C . THR A 1 498 ? -21.908 13.794 33.018 1.00 94.94 498 THR A C 1
ATOM 3938 O O . THR A 1 498 ? -21.879 14.690 33.868 1.00 94.94 498 THR A O 1
ATOM 3941 N N . VAL A 1 499 ? -20.813 13.193 32.561 1.00 96.31 499 VAL A N 1
ATOM 3942 C CA . VAL A 1 499 ? -19.462 13.613 32.916 1.00 96.31 499 VAL A CA 1
ATOM 3943 C C . VAL A 1 499 ? -18.508 13.378 31.748 1.00 96.31 499 VAL A C 1
ATOM 3945 O O . VAL A 1 499 ? -18.652 12.410 31.003 1.00 96.31 499 VAL A O 1
ATOM 3948 N N . ASP A 1 500 ? -17.520 14.247 31.594 1.00 95.00 500 ASP A N 1
ATOM 3949 C CA . ASP A 1 500 ? -16.396 14.029 30.690 1.00 95.00 500 ASP A CA 1
ATOM 3950 C C . ASP A 1 500 ? -15.215 13.466 31.481 1.00 95.00 500 ASP A C 1
ATOM 3952 O O . ASP A 1 500 ? -14.944 13.905 32.598 1.00 95.00 500 ASP A O 1
ATOM 3956 N N . PHE A 1 501 ? -14.481 12.531 30.890 1.00 94.81 501 PHE A N 1
ATOM 3957 C CA . PHE A 1 501 ? -13.173 12.092 31.362 1.00 94.81 501 PHE A CA 1
ATOM 3958 C C . PHE A 1 501 ? -12.100 12.727 30.479 1.00 94.81 501 PHE A C 1
ATOM 3960 O O . PHE A 1 501 ? -12.142 12.572 29.255 1.00 94.81 501 PHE A O 1
ATOM 3967 N N . ILE A 1 502 ? -11.130 13.419 31.079 1.00 91.94 502 ILE A N 1
ATOM 3968 C CA . ILE A 1 502 ? -10.122 14.203 30.358 1.00 91.94 502 ILE A CA 1
ATOM 3969 C C . ILE A 1 502 ? -8.739 13.976 30.987 1.00 91.94 502 ILE A C 1
ATOM 3971 O O . ILE A 1 502 ? -8.572 14.160 32.187 1.00 91.94 502 ILE A O 1
ATOM 3975 N N . GLU A 1 503 ? -7.739 13.606 30.186 1.00 87.31 503 GLU A N 1
ATOM 3976 C CA . GLU A 1 503 ? -6.334 13.444 30.599 1.00 87.31 503 GLU A CA 1
ATOM 3977 C C . GLU A 1 503 ? -5.524 14.694 30.211 1.00 87.31 503 GLU A C 1
ATOM 3979 O O . GLU A 1 503 ? -4.930 14.747 29.135 1.00 87.31 503 GLU A O 1
ATOM 3984 N N . GLY A 1 504 ? -5.541 15.723 31.062 1.00 75.56 504 GLY A N 1
ATOM 3985 C CA . GLY A 1 504 ? -4.838 16.992 30.830 1.00 75.56 504 GLY A CA 1
ATOM 3986 C C . GLY A 1 504 ? -5.598 18.015 29.970 1.00 75.56 504 GLY A C 1
ATOM 3987 O O . GLY A 1 504 ? -6.637 17.733 29.377 1.00 75.56 504 GLY A O 1
ATOM 3988 N N . ASP A 1 505 ? -5.090 19.249 29.901 1.00 65.44 505 ASP A N 1
ATOM 3989 C CA . ASP A 1 505 ? -5.840 20.416 29.385 1.00 65.44 505 ASP A CA 1
ATOM 3990 C C . ASP A 1 505 ? -5.464 20.832 27.944 1.00 65.44 505 ASP A C 1
ATOM 3992 O O . ASP A 1 505 ? -5.524 22.002 27.570 1.00 65.44 505 ASP A O 1
ATOM 3996 N N . CYS A 1 506 ? -5.026 19.882 27.110 1.00 64.12 506 CYS A N 1
ATOM 3997 C CA . CYS A 1 506 ? -4.612 20.139 25.725 1.00 64.12 506 CYS A CA 1
ATOM 3998 C C . CYS A 1 506 ? -5.659 19.700 24.684 1.00 64.12 506 CYS A C 1
ATOM 4000 O O . CYS A 1 506 ? -6.496 18.828 24.932 1.00 64.12 506 CYS A O 1
ATOM 4002 N N . ASP A 1 507 ? -5.635 20.282 23.481 1.00 57.09 507 ASP A N 1
ATOM 4003 C CA . ASP A 1 507 ? -6.617 19.967 22.427 1.00 57.09 507 ASP A CA 1
ATOM 4004 C C . ASP A 1 507 ? -6.532 18.512 21.941 1.00 57.09 507 ASP A C 1
ATOM 4006 O O . ASP A 1 507 ? -7.555 17.893 21.655 1.00 57.09 507 ASP A O 1
ATOM 4010 N N . SER A 1 508 ? -5.327 17.938 21.919 1.00 59.03 508 SER A N 1
ATOM 4011 C CA . SER A 1 508 ? -5.062 16.543 21.540 1.00 59.03 508 SER A CA 1
ATOM 4012 C C . SER A 1 508 ? -5.018 15.573 22.724 1.00 59.03 508 SER A C 1
ATOM 4014 O O . SER A 1 508 ? -4.630 14.420 22.547 1.00 59.03 508 SER A O 1
ATOM 4016 N N . CYS A 1 509 ? -5.333 16.044 23.930 1.00 71.44 509 CYS A N 1
ATOM 4017 C CA . CYS A 1 509 ? -5.309 15.221 25.130 1.00 71.44 509 CYS A CA 1
ATOM 4018 C C . CYS A 1 509 ? -6.409 14.163 25.058 1.00 71.44 509 CYS A C 1
ATOM 4020 O O . CYS A 1 509 ? -7.423 14.346 24.376 1.00 71.44 509 CYS A O 1
ATOM 4022 N N . PHE A 1 510 ? -6.199 13.047 25.741 1.00 79.44 510 PHE A N 1
ATOM 4023 C CA . PHE A 1 510 ? -7.154 11.951 25.783 1.00 79.44 510 PHE A CA 1
ATOM 4024 C C . PHE A 1 510 ? -8.472 12.424 26.416 1.00 79.44 510 PHE A C 1
ATOM 4026 O O . PHE A 1 510 ? -8.469 13.058 27.473 1.00 79.44 510 PHE A O 1
ATOM 4033 N N . LYS A 1 511 ? -9.599 12.165 25.743 1.00 87.94 511 LYS A N 1
ATOM 4034 C CA . LYS A 1 511 ? -10.935 12.620 26.147 1.00 87.94 511 LYS A CA 1
ATOM 4035 C C . LYS A 1 511 ? -12.000 11.588 25.792 1.00 87.94 511 LYS A C 1
ATOM 4037 O O . LYS A 1 511 ? -12.108 11.164 24.639 1.00 87.94 511 LYS A O 1
ATOM 4042 N N . ILE A 1 512 ? -12.838 11.270 26.773 1.00 90.38 512 ILE A N 1
ATOM 4043 C CA . ILE A 1 512 ? -14.113 10.575 26.589 1.00 90.38 512 ILE A CA 1
ATOM 4044 C C . ILE A 1 512 ? -15.201 11.527 27.077 1.00 90.38 512 ILE A C 1
ATOM 4046 O O . ILE A 1 512 ? -15.239 11.889 28.249 1.00 90.38 512 ILE A O 1
ATOM 4050 N N . VAL A 1 513 ? -16.048 11.981 26.160 1.00 91.56 513 VAL A N 1
ATOM 4051 C CA . VAL A 1 513 ? -16.970 13.101 26.374 1.00 91.56 513 VAL A CA 1
ATOM 4052 C C . VAL A 1 513 ? -18.403 12.596 26.453 1.00 91.56 513 VAL A C 1
ATOM 4054 O O . VAL A 1 513 ? -18.824 11.754 25.651 1.00 91.56 513 VAL A O 1
ATOM 4057 N N . GLY A 1 514 ? -19.166 13.163 27.385 1.00 91.62 514 GLY A N 1
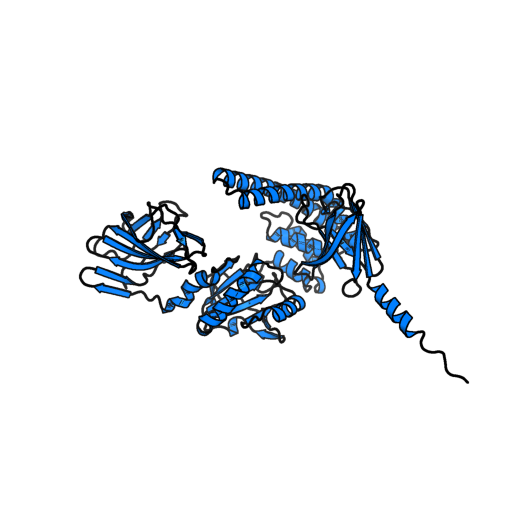ATOM 4058 C CA . GLY A 1 514 ? -20.587 12.916 27.569 1.00 91.62 514 GLY A CA 1
ATOM 4059 C C . GLY A 1 514 ? -20.884 11.490 28.008 1.00 91.62 514 GLY A C 1
ATOM 4060 O O . GLY A 1 514 ? -21.750 10.854 27.413 1.00 91.62 514 GLY A O 1
ATOM 4061 N N . LEU A 1 515 ? -20.157 10.976 29.003 1.00 93.69 515 LEU A N 1
ATOM 4062 C CA . LEU A 1 515 ? -20.466 9.685 29.614 1.00 93.69 515 LEU A CA 1
ATOM 4063 C C . LEU A 1 515 ? -21.765 9.805 30.395 1.00 93.69 515 LEU A C 1
ATOM 4065 O O . LEU A 1 515 ? -21.841 10.571 31.357 1.00 93.69 515 LEU A O 1
ATOM 4069 N N . SER A 1 516 ? -22.774 9.038 29.998 1.00 93.38 516 SER A N 1
ATOM 4070 C CA . SER A 1 516 ? -24.036 9.005 30.723 1.00 93.38 516 SER A CA 1
ATOM 4071 C C . SER A 1 516 ? -23.894 8.234 32.035 1.00 93.38 516 SER A C 1
ATOM 4073 O O . SER A 1 516 ? -23.397 7.107 32.066 1.00 93.38 516 SER A O 1
ATOM 4075 N N . LEU A 1 517 ? -24.367 8.840 33.121 1.00 93.25 517 LEU A N 1
ATOM 4076 C CA . LEU A 1 517 ? -24.457 8.249 34.458 1.00 93.25 517 LEU A CA 1
ATOM 4077 C C . LEU A 1 517 ? -25.886 7.788 34.788 1.00 93.25 517 LEU A C 1
ATOM 4079 O O . LEU A 1 517 ? -26.126 7.177 35.831 1.00 93.25 517 LEU A O 1
ATOM 4083 N N . THR A 1 518 ? -26.845 8.074 33.905 1.00 88.12 518 THR A N 1
ATOM 4084 C CA . THR A 1 518 ? -28.270 7.772 34.072 1.00 88.12 518 THR A CA 1
ATOM 4085 C C . THR A 1 518 ? -28.833 7.063 32.842 1.00 88.12 518 THR A C 1
ATOM 4087 O O . THR A 1 518 ? -28.295 7.179 31.751 1.00 88.12 518 THR A O 1
ATOM 4090 N N . GLN A 1 519 ? -29.936 6.327 32.993 1.00 78.56 519 GLN A N 1
ATOM 4091 C CA . GLN A 1 519 ? -30.621 5.706 31.845 1.00 78.56 519 GLN A CA 1
ATOM 4092 C C . GLN A 1 519 ? -31.441 6.694 30.992 1.00 78.56 519 GLN A C 1
ATOM 4094 O O . GLN A 1 519 ? -31.951 6.287 29.951 1.00 78.56 519 GLN A O 1
ATOM 4099 N N . GLU A 1 520 ? -31.607 7.938 31.454 1.00 62.03 520 GLU A N 1
ATOM 4100 C CA . GLU A 1 520 ? -32.371 9.000 30.776 1.00 62.03 520 GLU A CA 1
ATOM 4101 C C . GLU A 1 520 ? -31.660 9.611 29.569 1.00 62.03 520 GLU A C 1
ATOM 4103 O O . GLU A 1 520 ? -30.417 9.762 29.631 1.00 62.03 520 GLU A O 1
#

pLDDT: mean 91.05, std 11.27, range [36.25, 98.81]

Organism: NCBI:txid328812

Sequence (520 aa):
MVKALLAGISLIFAISAQAQNEFTIKGKISGLEDSTRIVLYRSDGQVMSQIAQDTVINECFTFKGETVDNAPEALMVSSHDKGFPNTWLDVWVAPGKETTVTGNNKLIRTWNVSADIQEQHDLNLYADACREECSKEQEIYIQLMDLFSKGRTGNPSEEEKNAIRNEMKELQKKTDSLRLISSQKEIEIMQQTPKGTVWMDKLLGQCKQSKYMENYPYKEDLIALYNKLSDNEKNSQAGKEITVCLYPPVTVKEGDEMADTDLYDLQGNIHHLADYKGKYLLVDFWSRGCGPCMMALPEMKEISETWKDKVTVISLSTDTEKGWKEISKTKDMSWVNLNDFGGMSGLAAKYNVRGIPHYVIISPEGIILHSWSGYGKGLLKRKLNKWVNKSDRVMSVKKEGNTTIVDFPIEKSSNTETVEINRIELTGSETIFHMKAFNSPGYWVSIGKDTFLKTEDGTHYPLTSADGITPDERFTMPESGEYSFKLHFPALPAGTKTVDFIEGDCDSCFKIVGLSLTQE